Protein AF-A0A0P6Y4I1-F1 (afdb_monomer)

Radius of gyration: 34.05 Å; Cα contacts (8 Å, |Δi|>4): 1228; chains: 1; bounding box: 86×54×107 Å

Solvent-accessible surface area (backbone atoms only — not comparable to full-atom values): 38667 Å² total; per-residue (Å²): 130,84,84,70,77,60,50,38,29,40,44,49,30,45,54,47,84,63,54,42,76,67,56,49,54,48,50,35,50,40,42,29,57,41,50,58,77,44,56,31,40,36,33,43,38,38,38,19,31,60,39,79,58,61,70,59,49,51,52,51,53,59,49,54,77,70,56,84,51,68,67,62,43,51,46,51,53,24,49,49,50,42,54,52,54,45,44,72,72,47,19,50,42,39,46,39,34,40,37,34,40,61,92,45,72,67,54,57,68,45,44,65,61,51,47,54,72,38,42,75,46,52,70,41,80,44,99,66,84,76,80,79,79,78,68,94,51,68,46,71,49,58,73,26,32,32,28,77,86,61,61,40,14,33,22,31,29,38,55,73,47,68,85,37,76,78,50,69,66,59,54,49,70,55,53,66,40,83,48,36,28,37,42,31,42,40,35,40,29,33,41,72,68,56,37,50,54,52,51,54,52,51,52,53,52,49,53,53,51,50,74,76,44,86,69,92,48,72,69,60,52,50,53,50,52,51,50,56,51,49,50,58,48,38,75,74,66,38,35,40,28,39,38,45,43,36,42,33,26,41,21,59,37,65,68,48,6,51,52,51,40,51,53,52,42,63,75,32,48,74,31,37,36,62,41,56,54,77,68,42,25,62,50,52,52,40,66,75,45,91,59,58,68,90,76,48,86,64,101,67,81,63,45,83,38,43,37,83,66,45,28,51,71,50,74,72,43,64,27,53,78,87,43,95,50,53,52,72,76,21,27,30,71,86,60,52,41,66,44,33,46,45,61,92,79,42,97,39,57,22,30,39,36,34,19,34,88,72,20,38,56,68,57,51,52,50,50,47,49,50,43,33,34,74,78,64,71,31,28,35,37,37,39,28,50,77,73,72,57,65,50,58,45,78,69,38,89,71,33,45,81,38,68,47,35,90,56,70,54,96,92,42,77,41,36,17,42,37,72,68,63,76,86,52,99,44,60,87,80,34,41,67,63,45,44,52,51,35,53,52,50,53,35,60,72,43,96,59,76,68,50,74,69,36,46,52,51,50,48,53,45,46,51,56,55,53,62,72,47,64,95,53,67,82,85,42,61,88,69,54,70,46,56,63,55,54,43,60,52,49,71,72,46,93,74,84,72,59,50,60,66,68,52,43,66,39,56,36,85,84,39,17,71,26,40,44,35,63,62,68,68,83,70,75,74,57,87,84,33,45,31,38,38,41,35,36,47,72,86,50,58,67,72,56,52,52,43,53,51,51,51,53,52,52,38,49,56,53,44,38,71,74,56,62,46,66,32,38,38,37,33,46,59,44,52,72,51,50,70,37,74,73,48,18,59,49,50,37,53,44,56,58,50,40,47,78,36,52,27,18,50,31,42,32,34,59,60,71,67,42,50,71,35,73,36,32,38,58,52,51,78,48,38,37,39,37,38,36,24,38,32,47,55,85,50,43,66,55,49,48,70,79,42,67,81,58,35,75,68,57,44,58,73,29,30,69,52,88,84,48,64,69,60,42,54,74,46,35,40,36,32,45,35,34,50,76,87,41,58,38,51,29,32,65,74,70,32,74,51,58,59,70,52,52,83,67,96,71,76,77,85,87,80,90,82,88,133

Foldseek 3Di:
DPDFFKWKKWFFFAQCVQFDPVVVVVLLVLVLVLVLLAQFWKKKKKKKAQDAPVVVLVVLVVVLVVDDDPLLNVVSVLVNVLSVVLSVVQFMAIIMMMIGGDPDPVSVVCSVVSCVRSARGDMGTDPFDDDRQPAPDFDDDLAWTAGPVRFKTKFKKKFADFQAAQALCLVLVVSRDSFMKMKMKIKNWHDLVVQVVVLVVQLVVLVVVCVVDVDDDPVSVVVNVVSVVLNVVSVVSKIKMFIMMMMMTMDRHSVRNVVSVVVSQVSCVNGTRIGRNGPLNVLSVCSNHSDDNVVRDDPGGTDIDISSRCSSVHNSNRGDPDDSDAQFLFAFPRSSHTDHDNCVPALANAEEQAAAPLQCSLLSVLLSLLCCCSVPVAAEEEEAQPPFNPLSQVSDPLAAEAEAALDDDDPDAHFADALQQDPDPACVVCVVVSLVSSLVLLQLVAPHGDDPVLSVLSSVLSSVQSVVCHPHDSPDLVSGAALVVSLVSSVPDPDCPCNSVSSVVCCDPPNVSHHGGRGPGDLLPDSNRRYYYYHYHNPDPPSVSLSVVLVSLVSVLSNCVVPQDAHEYEYEACLVQCVDPVSVVVLQVSSVRNSVRHYYYYYYHHAPVSCVRPSNVSSVVSHQKYKQTAHEQVRLVVCCVVQVRDYPVRSVLRYDDPPPPVVSQVRRQWIWMAGNNDTGTGGHSDRPSSVVSGPDPDHDDPPDPDD

InterPro domains:
  IPR002789 Helicase HerA, central domain [PF01935] (342-467)
  IPR003593 AAA+ ATPase domain [SM00382] (347-661)
  IPR027417 P-loop containing nucleoside triphosphate hydrolase [G3DSA:3.40.50.300] (350-651)
  IPR027417 P-loop containing nucleoside triphosphate hydrolase [SSF52540] (301-621)

Mean predicted aligned error: 11.98 Å

Nearest PDB structures (foldseek):
  8rtd-assembly1_T  TM=7.001E-01  e=3.731E-25  Escherichia coli
  7o43-assembly1_B  TM=6.307E-01  e=9.055E-25  Escherichia coli
  7o43-assembly1_A  TM=6.333E-01  e=3.141E-23  Escherichia coli
  8rtb-assembly1_A  TM=6.438E-01  e=1.490E-21  Escherichia coli
  8rtd-assembly1_h  TM=7.087E-01  e=1.390E-12  Escherichia coli

Structure (mmCIF, N/CA/C/O backbone):
data_AF-A0A0P6Y4I1-F1
#
_entry.id   AF-A0A0P6Y4I1-F1
#
loop_
_atom_site.group_PDB
_atom_site.id
_atom_site.type_symbol
_atom_site.label_atom_id
_atom_site.label_alt_id
_atom_site.label_comp_id
_atom_site.label_asym_id
_atom_site.label_entity_id
_atom_site.label_seq_id
_atom_site.pdbx_PDB_ins_code
_atom_site.Cartn_x
_atom_site.Cartn_y
_atom_site.Cartn_z
_atom_site.occupancy
_atom_site.B_iso_or_equiv
_atom_site.auth_seq_id
_atom_site.auth_comp_id
_atom_site.auth_asym_id
_atom_site.auth_atom_id
_atom_site.pdbx_PDB_model_num
ATOM 1 N N . MET A 1 1 ? 28.859 -21.468 -41.201 1.00 47.00 1 MET A N 1
ATOM 2 C CA . MET A 1 1 ? 28.464 -21.322 -39.784 1.00 47.00 1 MET A CA 1
ATOM 3 C C . MET A 1 1 ? 27.061 -21.875 -39.619 1.00 47.00 1 MET A C 1
ATOM 5 O O . MET A 1 1 ? 26.150 -21.386 -40.273 1.00 47.00 1 MET A O 1
ATOM 9 N N . THR A 1 2 ? 26.899 -22.923 -38.818 1.00 50.03 2 THR A N 1
ATOM 10 C CA . THR A 1 2 ? 25.597 -23.459 -38.400 1.00 50.03 2 THR A CA 1
ATOM 11 C C . THR A 1 2 ? 24.876 -22.378 -37.594 1.00 50.03 2 THR A C 1
ATOM 13 O O . THR A 1 2 ? 25.432 -21.868 -36.625 1.00 50.03 2 THR A O 1
ATOM 16 N N . ILE A 1 3 ? 23.680 -21.968 -38.020 1.00 58.12 3 ILE A N 1
ATOM 17 C CA . ILE A 1 3 ? 22.922 -20.907 -37.344 1.00 58.12 3 ILE A CA 1
ATOM 18 C C . ILE A 1 3 ? 22.446 -21.459 -35.998 1.00 58.12 3 ILE A C 1
ATOM 20 O O . ILE A 1 3 ? 21.556 -22.307 -35.941 1.00 58.12 3 ILE A O 1
ATOM 24 N N . VAL A 1 4 ? 23.074 -21.013 -34.910 1.00 72.62 4 VAL A N 1
ATOM 25 C CA . VAL A 1 4 ? 22.691 -21.401 -33.551 1.00 72.62 4 VAL A CA 1
ATOM 26 C C . VAL A 1 4 ? 21.350 -20.749 -33.217 1.00 72.62 4 VAL A C 1
ATOM 28 O O . VAL A 1 4 ? 21.178 -19.542 -33.368 1.00 72.62 4 VAL A O 1
ATOM 31 N N . THR A 1 5 ? 20.379 -21.538 -32.762 1.00 83.44 5 THR A N 1
ATOM 32 C CA . THR A 1 5 ? 19.083 -21.016 -32.304 1.00 83.44 5 THR A CA 1
ATOM 33 C C . THR A 1 5 ? 19.275 -20.170 -31.037 1.00 83.44 5 THR A C 1
ATOM 35 O O . THR A 1 5 ? 19.940 -20.646 -30.109 1.00 83.44 5 THR A O 1
ATOM 38 N N . PRO A 1 6 ? 18.700 -18.959 -30.937 1.00 92.00 6 PRO A N 1
ATOM 39 C CA . PRO A 1 6 ? 18.826 -18.167 -29.721 1.00 92.00 6 PRO A CA 1
ATOM 40 C C . PRO A 1 6 ? 18.119 -18.828 -28.541 1.00 92.00 6 PRO A C 1
ATOM 42 O O . PRO A 1 6 ? 17.062 -19.440 -28.697 1.00 92.00 6 PRO A O 1
ATOM 45 N N . LEU A 1 7 ? 18.672 -18.635 -27.347 1.00 94.19 7 LEU A N 1
ATOM 46 C CA . LEU A 1 7 ? 17.905 -18.744 -26.113 1.00 94.19 7 LEU A CA 1
ATOM 47 C C . LEU A 1 7 ? 17.167 -17.424 -25.882 1.00 94.19 7 LEU A C 1
ATOM 49 O O . LEU A 1 7 ? 17.759 -16.355 -26.031 1.00 94.19 7 LEU A O 1
ATOM 53 N N . ALA A 1 8 ? 15.889 -17.503 -25.520 1.00 95.00 8 ALA A N 1
ATOM 54 C CA . ALA A 1 8 ? 15.047 -16.342 -25.267 1.00 95.00 8 ALA A CA 1
ATOM 55 C C . ALA A 1 8 ? 14.571 -16.335 -23.815 1.00 95.00 8 ALA A C 1
ATOM 57 O O . ALA A 1 8 ? 14.079 -17.341 -23.305 1.00 95.00 8 ALA A O 1
ATOM 58 N N . PHE A 1 9 ? 14.675 -15.181 -23.168 1.00 93.00 9 PHE A N 1
ATOM 59 C CA . PHE A 1 9 ? 14.231 -14.978 -21.796 1.00 93.00 9 PHE A CA 1
ATOM 60 C C . PHE A 1 9 ? 13.378 -13.719 -21.715 1.00 93.00 9 PHE A C 1
ATOM 62 O O . PHE A 1 9 ? 13.718 -12.693 -22.303 1.00 93.00 9 PHE A O 1
ATOM 69 N N . ARG A 1 10 ? 12.287 -13.779 -20.954 1.00 90.44 10 ARG A N 1
ATOM 70 C CA . ARG A 1 10 ? 11.590 -12.593 -20.463 1.00 90.44 10 ARG A CA 1
ATOM 71 C C . ARG A 1 10 ? 12.193 -12.215 -19.122 1.00 90.44 10 ARG A C 1
ATOM 73 O O . ARG A 1 10 ? 12.275 -13.045 -18.217 1.00 90.44 10 ARG A O 1
ATOM 80 N N . VAL A 1 11 ? 12.572 -10.955 -18.993 1.00 83.75 11 VAL A N 1
ATOM 81 C CA . VAL A 1 11 ? 13.096 -10.401 -17.753 1.00 83.75 11 VAL A CA 1
ATOM 82 C C . VAL A 1 11 ? 11.993 -9.566 -17.117 1.00 83.75 11 VAL A C 1
ATOM 84 O O . VAL A 1 11 ? 11.659 -8.483 -17.592 1.00 83.75 11 VAL A O 1
ATOM 87 N N . ALA A 1 12 ? 11.381 -10.097 -16.061 1.00 66.94 12 ALA A N 1
ATOM 88 C CA . ALA A 1 12 ? 10.466 -9.338 -15.222 1.00 66.94 12 ALA A CA 1
ATOM 89 C C . ALA A 1 12 ? 11.313 -8.566 -14.209 1.00 66.94 12 ALA A C 1
ATOM 91 O O . ALA A 1 12 ? 11.770 -9.124 -13.208 1.00 66.94 12 ALA A O 1
ATOM 92 N N . GLY A 1 13 ? 11.602 -7.305 -14.522 1.00 55.25 13 GLY A N 1
ATOM 93 C CA . GLY A 1 13 ? 12.438 -6.473 -13.666 1.00 55.25 13 GLY A CA 1
ATOM 94 C C . GLY A 1 13 ? 11.725 -6.055 -12.381 1.00 55.25 13 GLY A C 1
ATOM 95 O O . GLY A 1 13 ? 10.497 -6.069 -12.277 1.00 55.25 13 GLY A O 1
ATOM 96 N N . ARG A 1 14 ? 12.516 -5.634 -11.395 1.00 54.59 14 ARG A N 1
ATOM 97 C CA . ARG A 1 14 ? 12.055 -4.634 -10.430 1.00 54.59 14 ARG A CA 1
ATOM 98 C C . ARG A 1 14 ? 12.135 -3.268 -11.108 1.00 54.59 14 ARG A C 1
ATOM 100 O O . ARG A 1 14 ? 13.115 -2.990 -11.791 1.00 54.59 14 ARG A O 1
ATOM 107 N N . ASN A 1 15 ? 11.126 -2.424 -10.918 1.00 57.12 15 ASN A N 1
ATOM 108 C CA . ASN A 1 15 ? 11.250 -1.017 -11.274 1.00 57.12 15 ASN A CA 1
ATOM 109 C C . ASN A 1 15 ? 12.243 -0.355 -10.312 1.00 57.12 15 ASN A C 1
ATOM 111 O O . ASN A 1 15 ? 11.957 -0.244 -9.122 1.00 57.12 15 ASN A O 1
ATOM 115 N N . LEU A 1 16 ? 13.405 0.041 -10.814 1.00 53.38 16 LEU A N 1
ATOM 116 C CA . LEU A 1 16 ? 14.452 0.703 -10.041 1.00 53.38 16 LEU A CA 1
ATOM 117 C C . LEU A 1 16 ? 14.416 2.232 -10.247 1.00 53.38 16 LEU A C 1
ATOM 119 O O . LEU A 1 16 ? 15.261 2.939 -9.711 1.00 53.38 16 LEU A O 1
ATOM 123 N N . LEU A 1 17 ? 13.427 2.762 -10.988 1.00 47.44 17 LEU A N 1
ATOM 124 C CA . LEU A 1 17 ? 13.262 4.205 -11.230 1.00 47.44 17 LEU A CA 1
ATOM 125 C C . LEU A 1 17 ? 12.790 4.999 -10.003 1.00 47.44 17 LEU A C 1
ATOM 127 O O . LEU A 1 17 ? 12.825 6.226 -10.037 1.00 47.44 17 LEU A O 1
ATOM 131 N N . SER A 1 18 ? 12.355 4.329 -8.935 1.00 47.50 18 SER A N 1
ATOM 132 C CA . SER A 1 18 ? 12.026 4.968 -7.656 1.00 47.50 18 SER A CA 1
ATOM 133 C C . SER A 1 18 ? 13.203 4.993 -6.668 1.00 47.50 18 SER A C 1
ATOM 135 O O . SER A 1 18 ? 13.024 5.342 -5.501 1.00 47.50 18 SER A O 1
ATOM 137 N N . ILE A 1 19 ? 14.404 4.605 -7.114 1.00 48.44 19 ILE A N 1
ATOM 138 C CA . ILE A 1 19 ? 15.544 4.298 -6.246 1.00 48.44 19 ILE A CA 1
ATOM 139 C C . ILE A 1 19 ? 16.695 5.311 -6.436 1.00 48.44 19 ILE A C 1
ATOM 141 O O . ILE A 1 19 ? 16.835 5.937 -7.484 1.00 48.44 19 ILE A O 1
ATOM 145 N N . ASN A 1 20 ? 17.500 5.489 -5.384 1.00 50.25 20 ASN A N 1
ATOM 146 C CA . ASN A 1 20 ? 18.685 6.344 -5.290 1.00 50.25 20 ASN A CA 1
ATOM 147 C C . ASN A 1 20 ? 19.700 6.155 -6.429 1.00 50.25 20 ASN A C 1
ATOM 149 O O . ASN A 1 20 ? 19.900 5.054 -6.939 1.00 50.25 20 ASN A O 1
ATOM 153 N N . GLU A 1 21 ? 20.460 7.210 -6.734 1.00 54.38 21 GLU A N 1
ATOM 154 C CA . GLU A 1 21 ? 21.603 7.175 -7.658 1.00 54.38 21 GLU A CA 1
ATOM 155 C C . GLU A 1 21 ? 22.641 6.103 -7.254 1.00 54.38 21 GLU A C 1
ATOM 157 O O . GLU A 1 21 ? 23.269 5.472 -8.107 1.00 54.38 21 GLU A O 1
ATOM 162 N N . ARG A 1 22 ? 22.786 5.839 -5.943 1.00 57.12 22 ARG A N 1
ATOM 163 C CA . ARG A 1 22 ? 23.656 4.775 -5.402 1.00 57.12 22 ARG A CA 1
ATOM 164 C C . ARG A 1 22 ? 23.234 3.376 -5.852 1.00 57.12 22 ARG A C 1
ATOM 166 O O . ARG A 1 22 ? 24.083 2.595 -6.279 1.00 57.12 22 ARG A O 1
ATOM 173 N N . ASP A 1 23 ? 21.943 3.074 -5.803 1.00 60.38 23 ASP A N 1
ATOM 174 C CA . ASP A 1 23 ? 21.426 1.769 -6.214 1.00 60.38 23 ASP A CA 1
ATOM 175 C C . ASP A 1 23 ? 21.514 1.598 -7.725 1.00 60.38 23 ASP A C 1
ATOM 177 O O . ASP A 1 23 ? 21.731 0.493 -8.211 1.00 60.38 23 ASP A O 1
ATOM 181 N N . TRP A 1 24 ? 21.457 2.691 -8.488 1.00 66.38 24 TRP A N 1
ATOM 182 C CA . TRP A 1 24 ? 21.684 2.609 -9.921 1.00 66.38 24 TRP A CA 1
ATOM 183 C C . TRP A 1 24 ? 23.141 2.285 -10.277 1.00 66.38 24 TRP A C 1
ATOM 185 O O . TRP A 1 24 ? 23.390 1.458 -11.154 1.00 66.38 24 TRP A O 1
ATOM 195 N N . LYS A 1 25 ? 24.121 2.853 -9.561 1.00 71.06 25 LYS A N 1
ATOM 196 C CA . LYS A 1 25 ? 25.533 2.438 -9.690 1.00 71.06 25 LYS A CA 1
ATOM 197 C C . LYS A 1 25 ? 25.706 0.956 -9.355 1.00 71.06 25 LYS A C 1
ATOM 199 O O . LYS A 1 25 ? 26.440 0.257 -10.052 1.00 71.06 25 LYS A O 1
ATOM 204 N N . TYR A 1 26 ? 24.992 0.464 -8.343 1.00 73.25 26 TYR A N 1
ATOM 205 C CA . TYR A 1 26 ? 24.962 -0.959 -8.015 1.00 73.25 26 TYR A CA 1
ATOM 206 C C . TYR A 1 26 ? 24.356 -1.800 -9.149 1.00 73.25 26 TYR A C 1
ATOM 208 O O . TYR A 1 26 ? 24.957 -2.791 -9.547 1.00 73.25 26 TYR A O 1
ATOM 216 N N . VAL A 1 27 ? 23.230 -1.384 -9.733 1.00 72.38 27 VAL A N 1
ATOM 217 C CA . VAL A 1 27 ? 22.569 -2.076 -10.856 1.00 72.38 27 VAL A CA 1
ATOM 218 C C . VAL A 1 27 ? 23.460 -2.119 -12.093 1.00 72.38 27 VAL A C 1
ATOM 220 O O . VAL A 1 27 ? 23.626 -3.184 -12.682 1.00 72.38 27 VAL A O 1
ATOM 223 N N . ILE A 1 28 ? 24.072 -0.988 -12.461 1.00 77.31 28 ILE A N 1
ATOM 224 C CA . ILE A 1 28 ? 25.042 -0.908 -13.563 1.00 77.31 28 ILE A CA 1
ATOM 225 C C . ILE A 1 28 ? 26.218 -1.850 -13.294 1.00 77.31 28 ILE A C 1
ATOM 227 O O . ILE A 1 28 ? 26.632 -2.572 -14.195 1.00 77.31 28 ILE A O 1
ATOM 231 N N . SER A 1 29 ? 26.740 -1.873 -12.065 1.00 79.75 29 SER A N 1
ATOM 232 C CA . SER A 1 29 ? 27.859 -2.738 -11.678 1.00 79.75 29 SER A CA 1
ATOM 233 C C . SER A 1 29 ? 27.495 -4.227 -11.736 1.00 79.75 29 SER A C 1
ATOM 235 O O . SER A 1 29 ? 28.204 -5.010 -12.365 1.00 79.75 29 SER A O 1
ATOM 237 N N . GLN A 1 30 ? 26.350 -4.619 -11.165 1.00 79.31 30 GLN A N 1
ATOM 238 C CA . GLN A 1 30 ? 25.830 -5.992 -11.215 1.00 79.31 30 GLN A CA 1
ATOM 239 C C . GLN A 1 30 ? 25.611 -6.455 -12.657 1.00 79.31 30 GLN A C 1
ATOM 241 O O . GLN A 1 30 ? 26.062 -7.531 -13.050 1.00 79.31 30 GLN A O 1
ATOM 246 N N . PHE A 1 31 ? 24.969 -5.615 -13.471 1.00 81.19 31 PHE A N 1
ATOM 247 C CA . PHE A 1 31 ? 24.713 -5.930 -14.869 1.00 81.19 31 PHE A CA 1
ATOM 248 C C . PHE A 1 31 ? 26.005 -5.949 -15.701 1.00 81.19 31 PHE A C 1
ATOM 250 O O . PHE A 1 31 ? 26.161 -6.797 -16.575 1.00 81.19 31 PHE A O 1
ATOM 257 N N . GLY A 1 32 ? 26.980 -5.092 -15.385 1.00 86.38 32 GLY A N 1
ATOM 258 C CA . GLY A 1 32 ? 28.330 -5.163 -15.943 1.00 86.38 32 GLY A CA 1
ATOM 259 C C . GLY A 1 32 ? 29.013 -6.499 -15.635 1.00 86.38 32 GLY A C 1
ATOM 260 O O . GLY A 1 32 ? 29.550 -7.132 -16.540 1.00 86.38 32 GLY A O 1
ATOM 261 N N . GLY A 1 33 ? 28.913 -6.986 -14.394 1.00 86.69 33 GLY A N 1
ATOM 262 C CA . GLY A 1 33 ? 29.396 -8.318 -14.012 1.00 86.69 33 GLY A CA 1
ATOM 263 C C . GLY A 1 33 ? 28.720 -9.447 -14.799 1.00 86.69 33 GLY A C 1
ATOM 264 O O . GLY A 1 33 ? 29.393 -10.362 -15.271 1.00 86.69 33 GLY A O 1
ATOM 265 N N . LEU A 1 34 ? 27.405 -9.346 -15.023 1.00 88.56 34 LEU A N 1
ATOM 266 C CA . LEU A 1 34 ? 26.651 -10.287 -15.858 1.00 88.56 34 LEU A CA 1
ATOM 267 C C . LEU A 1 34 ? 27.177 -10.321 -17.306 1.00 88.56 34 LEU A C 1
ATOM 269 O O . LEU A 1 34 ? 27.342 -11.403 -17.871 1.00 88.56 34 LEU A O 1
ATOM 273 N N . MET A 1 35 ? 27.461 -9.158 -17.907 1.00 90.31 35 MET A N 1
ATOM 274 C CA . MET A 1 35 ? 27.963 -9.063 -19.287 1.00 90.31 35 MET A CA 1
ATOM 275 C C . MET A 1 35 ? 29.296 -9.786 -19.488 1.00 90.31 35 MET A C 1
ATOM 277 O O . MET A 1 35 ? 29.502 -10.379 -20.548 1.00 90.31 35 MET A O 1
ATOM 281 N N . VAL A 1 36 ? 30.179 -9.780 -18.483 1.00 88.44 36 VAL A N 1
ATOM 282 C CA . VAL A 1 36 ? 31.464 -10.500 -18.537 1.00 88.44 36 VAL A CA 1
ATOM 283 C C . VAL A 1 36 ? 31.251 -12.013 -18.697 1.00 88.44 36 VAL A C 1
ATOM 285 O O . VAL A 1 36 ? 32.028 -12.682 -19.375 1.00 88.44 36 VAL A O 1
ATOM 288 N N . GLY A 1 37 ? 30.156 -12.555 -18.154 1.00 89.25 37 GLY A N 1
ATOM 289 C CA . GLY A 1 37 ? 29.766 -13.959 -18.321 1.00 89.25 37 GLY A CA 1
ATOM 290 C C . GLY A 1 37 ? 29.136 -14.301 -19.680 1.00 89.25 37 GLY A C 1
ATOM 291 O O . GLY A 1 37 ? 28.827 -15.468 -19.930 1.00 89.25 37 GLY A O 1
ATOM 292 N N . MET A 1 38 ? 28.954 -13.318 -20.569 1.00 91.88 38 MET A N 1
ATOM 293 C CA . MET A 1 38 ? 28.348 -13.487 -21.896 1.00 91.88 38 MET A CA 1
ATOM 294 C C . MET A 1 38 ? 29.308 -13.048 -23.022 1.00 91.88 38 MET A C 1
ATOM 296 O O . MET A 1 38 ? 29.005 -12.085 -23.736 1.00 91.88 38 MET A O 1
ATOM 300 N N . PRO A 1 39 ? 30.461 -13.729 -23.221 1.00 92.19 39 PRO A N 1
ATOM 301 C CA . PRO A 1 39 ? 31.434 -13.430 -24.279 1.00 92.19 39 PRO A CA 1
ATOM 302 C C . PRO A 1 39 ? 30.975 -13.979 -25.645 1.00 92.19 39 PRO A C 1
ATOM 304 O O . PRO A 1 39 ? 31.697 -14.710 -26.314 1.00 92.19 39 PRO A O 1
ATOM 307 N N . TYR A 1 40 ? 29.730 -13.697 -26.010 1.00 92.62 40 TYR A N 1
ATOM 308 C CA . TYR A 1 40 ? 29.093 -14.093 -27.262 1.00 92.62 40 TYR A CA 1
ATOM 309 C C . TYR A 1 40 ? 28.030 -13.054 -27.629 1.00 92.62 40 TYR A C 1
ATOM 311 O O . TYR A 1 40 ? 27.885 -12.024 -26.966 1.00 92.62 40 TYR A O 1
ATOM 319 N N . ARG A 1 41 ? 27.279 -13.292 -28.707 1.00 94.25 41 ARG A N 1
ATOM 320 C CA . ARG A 1 41 ? 26.222 -12.369 -29.129 1.00 94.25 41 ARG A CA 1
ATOM 321 C C . ARG A 1 41 ? 25.004 -12.459 -28.227 1.00 94.25 41 ARG A C 1
ATOM 323 O O . ARG A 1 41 ? 24.508 -13.545 -27.926 1.00 94.25 41 ARG A O 1
ATOM 330 N N . TRP A 1 42 ? 24.481 -11.303 -27.861 1.00 95.12 42 TRP A N 1
ATOM 331 C CA . TRP A 1 42 ? 23.235 -11.173 -27.130 1.00 95.12 42 TRP A CA 1
ATOM 332 C C . TRP A 1 42 ? 22.541 -9.872 -27.514 1.00 95.12 42 TRP A C 1
ATOM 334 O O . TRP A 1 42 ? 23.140 -8.945 -28.053 1.00 95.12 42 TRP A O 1
ATOM 344 N N . ARG A 1 43 ? 21.237 -9.824 -27.276 1.00 95.94 43 ARG A N 1
ATOM 345 C CA . ARG A 1 43 ? 20.398 -8.695 -27.637 1.00 95.94 43 ARG A CA 1
ATOM 346 C C . ARG A 1 43 ? 19.373 -8.447 -26.554 1.00 95.94 43 ARG A C 1
ATOM 348 O O . ARG A 1 43 ? 18.597 -9.339 -26.212 1.00 95.94 43 ARG A O 1
ATOM 355 N N . TRP A 1 44 ? 19.353 -7.220 -26.058 1.00 94.31 44 TRP A N 1
ATOM 356 C CA . TRP A 1 44 ? 18.332 -6.742 -25.140 1.00 94.31 44 TRP A CA 1
ATOM 357 C C . TRP A 1 44 ? 17.237 -6.021 -25.919 1.00 94.31 44 TRP A C 1
ATOM 359 O O . TRP A 1 44 ? 17.526 -5.111 -26.691 1.00 94.31 44 TRP A O 1
ATOM 369 N N . ILE A 1 45 ? 15.983 -6.417 -25.722 1.00 94.81 45 ILE A N 1
ATOM 370 C CA . ILE A 1 45 ? 14.818 -5.815 -26.371 1.00 94.81 45 ILE A CA 1
ATOM 371 C C . ILE A 1 45 ? 13.868 -5.329 -25.281 1.00 94.81 45 ILE A C 1
ATOM 373 O O . ILE A 1 45 ? 13.303 -6.128 -24.536 1.00 94.81 45 ILE A O 1
ATOM 377 N N . SER A 1 46 ? 13.670 -4.019 -25.208 1.00 92.25 46 SER A N 1
ATOM 378 C CA . SER A 1 46 ? 12.681 -3.379 -24.344 1.00 92.25 46 SER A CA 1
ATOM 379 C C . SER A 1 46 ? 11.498 -2.947 -25.186 1.00 92.25 46 SER A C 1
ATOM 381 O O . SER A 1 46 ? 11.665 -2.226 -26.165 1.00 92.25 46 SER A O 1
ATOM 383 N N . VAL A 1 47 ? 10.306 -3.374 -24.796 1.00 90.94 47 VAL A N 1
ATOM 384 C CA . VAL A 1 47 ? 9.064 -3.028 -25.479 1.00 90.94 47 VAL A CA 1
ATOM 385 C C . VAL A 1 47 ? 8.199 -2.246 -24.514 1.00 90.94 47 VAL A C 1
ATOM 387 O O . VAL A 1 47 ? 7.753 -2.807 -23.516 1.00 90.94 47 VAL A O 1
ATOM 390 N N . SER A 1 48 ? 7.976 -0.974 -24.827 1.00 88.00 48 SER A N 1
ATOM 391 C CA . SER A 1 48 ? 6.995 -0.127 -24.164 1.00 88.00 48 SER A CA 1
ATOM 392 C C . SER A 1 48 ? 5.739 -0.023 -25.018 1.00 88.00 48 SER A C 1
ATOM 394 O O . SER A 1 48 ? 5.811 0.168 -26.236 1.00 88.00 48 SER A O 1
ATOM 396 N N . ARG A 1 49 ? 4.578 -0.170 -24.388 1.00 85.38 49 ARG A N 1
ATOM 397 C CA . ARG A 1 49 ? 3.272 0.062 -25.008 1.00 85.38 49 ARG A CA 1
ATOM 398 C C . ARG A 1 49 ? 2.392 0.841 -24.053 1.00 85.38 49 ARG A C 1
ATOM 400 O O . ARG A 1 49 ? 2.494 0.585 -22.858 1.00 85.38 49 ARG A O 1
ATOM 407 N N . PRO A 1 50 ? 1.467 1.677 -24.538 1.00 76.69 50 PRO A N 1
ATOM 408 C CA . PRO A 1 50 ? 0.356 2.130 -23.715 1.00 76.69 50 PRO A CA 1
ATOM 409 C C . PRO A 1 50 ? -0.317 0.916 -23.061 1.00 76.69 50 PRO A C 1
ATOM 411 O O . PRO A 1 50 ? -0.663 -0.061 -23.732 1.00 76.69 50 PRO A O 1
ATOM 414 N N . ALA A 1 51 ? -0.399 0.918 -21.737 1.00 72.94 51 ALA A N 1
ATOM 415 C CA . ALA A 1 51 ? -1.056 -0.131 -20.987 1.00 72.94 51 ALA A CA 1
ATOM 416 C C . ALA A 1 51 ? -2.559 0.125 -21.013 1.00 72.94 51 ALA A C 1
ATOM 418 O O . ALA A 1 51 ? -3.008 1.233 -20.736 1.00 72.94 51 ALA A O 1
ATOM 419 N N . SER A 1 52 ? -3.331 -0.926 -21.275 1.00 72.56 52 SER A N 1
ATOM 420 C CA . SER A 1 52 ? -4.771 -0.891 -21.052 1.00 72.56 52 SER A CA 1
ATOM 421 C C . SER A 1 52 ? -5.138 -1.554 -19.725 1.00 72.56 52 SER A C 1
ATOM 423 O O . SER A 1 52 ? -4.587 -2.597 -19.348 1.00 72.56 52 SER A O 1
ATOM 425 N N . LEU A 1 53 ? -6.104 -0.941 -19.051 1.00 75.94 53 LEU A N 1
ATOM 426 C CA . LEU A 1 53 ? -6.841 -1.409 -17.886 1.00 75.94 53 LEU A CA 1
ATOM 427 C C . LEU A 1 53 ? -8.156 -2.110 -18.292 1.00 75.94 53 LEU A C 1
ATOM 429 O O . LEU A 1 53 ? -9.004 -2.370 -17.443 1.00 75.94 53 LEU A O 1
ATOM 433 N N . ASP A 1 54 ? -8.330 -2.494 -19.565 1.00 75.19 54 ASP A N 1
ATOM 434 C CA . ASP A 1 54 ? -9.511 -3.197 -20.100 1.00 75.19 54 ASP A CA 1
ATOM 435 C C . ASP A 1 54 ? -9.911 -4.448 -19.325 1.00 75.19 54 ASP A C 1
ATOM 437 O O . ASP A 1 54 ? -11.095 -4.763 -19.212 1.00 75.19 54 ASP A O 1
ATOM 441 N N . GLY A 1 55 ? -8.934 -5.194 -18.807 1.00 76.94 55 GLY A N 1
ATOM 442 C CA . GLY A 1 55 ? -9.206 -6.339 -17.940 1.00 76.94 55 GLY A CA 1
ATOM 443 C C . GLY A 1 55 ? -9.972 -5.922 -16.682 1.00 76.94 55 GLY A C 1
ATOM 444 O O . GLY A 1 55 ? -11.016 -6.497 -16.386 1.00 76.94 55 GLY A O 1
ATOM 445 N N . GLN A 1 56 ? -9.493 -4.879 -15.998 1.00 76.75 56 GLN A N 1
ATOM 446 C CA . GLN A 1 56 ? -10.122 -4.336 -14.791 1.00 76.75 56 GLN A CA 1
ATOM 447 C C . GLN A 1 56 ? -11.472 -3.686 -15.116 1.00 76.75 56 GLN A C 1
ATOM 449 O O . GLN A 1 56 ? -12.454 -3.940 -14.426 1.00 76.75 56 GLN A O 1
ATOM 454 N N . ARG A 1 57 ? -11.572 -2.928 -16.217 1.00 83.56 57 ARG A N 1
ATOM 455 C CA . ARG A 1 57 ? -12.849 -2.336 -16.654 1.00 83.56 57 ARG A CA 1
ATOM 456 C C . ARG A 1 57 ? -13.905 -3.394 -16.953 1.00 83.56 57 ARG A C 1
ATOM 458 O O . ARG A 1 57 ? -15.058 -3.219 -16.575 1.00 83.56 57 ARG A O 1
ATOM 465 N N . ARG A 1 58 ? -13.531 -4.499 -17.609 1.00 83.56 58 ARG A N 1
ATOM 466 C CA . ARG A 1 58 ? -14.444 -5.630 -17.843 1.00 83.56 58 ARG A CA 1
ATOM 467 C C . ARG A 1 58 ? -14.885 -6.283 -16.540 1.00 83.56 58 ARG A C 1
ATOM 469 O O . ARG A 1 58 ? -16.059 -6.608 -16.422 1.00 83.56 58 ARG A O 1
ATOM 476 N N . GLN A 1 59 ? -13.978 -6.434 -15.578 1.00 84.19 59 GLN A N 1
ATOM 477 C CA . GLN A 1 59 ? -14.323 -6.956 -14.258 1.00 84.19 59 GLN A CA 1
ATOM 478 C C . GLN A 1 59 ? -15.341 -6.049 -13.548 1.00 84.19 59 GLN A C 1
ATOM 480 O O . GLN A 1 59 ? -16.386 -6.533 -13.135 1.00 84.19 59 GLN A O 1
ATOM 485 N N . ILE A 1 60 ? -15.093 -4.737 -13.486 1.00 85.50 60 ILE A N 1
ATOM 486 C CA . ILE A 1 60 ? -16.006 -3.778 -12.842 1.00 85.50 60 ILE A CA 1
ATOM 487 C C . ILE A 1 60 ? -17.367 -3.733 -13.546 1.00 85.50 60 ILE A C 1
ATOM 489 O O . ILE A 1 60 ? -18.394 -3.658 -12.880 1.00 85.50 60 ILE A O 1
ATOM 493 N N . ARG A 1 61 ? -17.405 -3.815 -14.884 1.00 89.00 61 ARG A N 1
ATOM 494 C CA . ARG A 1 61 ? -18.673 -3.922 -15.628 1.00 89.00 61 ARG A CA 1
ATOM 495 C C . ARG A 1 61 ? -19.452 -5.182 -15.251 1.00 89.00 61 ARG A C 1
ATOM 497 O O . ARG A 1 61 ? -20.644 -5.084 -15.009 1.00 89.00 61 ARG A O 1
ATOM 504 N N . ALA A 1 62 ? -18.777 -6.324 -15.130 1.00 87.62 62 ALA A N 1
ATOM 505 C CA . ALA A 1 62 ? -19.419 -7.558 -14.685 1.00 87.62 62 ALA A CA 1
ATOM 506 C C . ALA A 1 62 ? -19.922 -7.471 -13.230 1.00 87.62 62 ALA A C 1
ATOM 508 O O . ALA A 1 62 ? -20.951 -8.051 -12.906 1.00 87.62 62 ALA A O 1
ATOM 509 N N . GLU A 1 63 ? -19.224 -6.743 -12.350 1.00 86.19 63 GLU A N 1
ATOM 510 C CA . GLU A 1 63 ? -19.702 -6.470 -10.986 1.00 86.19 63 GLU A CA 1
ATOM 511 C C . GLU A 1 63 ? -20.956 -5.580 -10.998 1.00 86.19 63 GLU A C 1
ATOM 513 O O . GLU A 1 63 ? -21.925 -5.878 -10.302 1.00 86.19 63 GLU A O 1
ATOM 518 N N . LEU A 1 64 ? -20.974 -4.531 -11.830 1.00 89.75 64 LEU A N 1
ATOM 519 C CA . LEU A 1 64 ? -22.128 -3.639 -11.999 1.00 89.75 64 LEU A CA 1
ATOM 520 C C . LEU A 1 64 ? -23.398 -4.378 -12.443 1.00 89.75 64 LEU A C 1
ATOM 522 O O . LEU A 1 64 ? -24.482 -3.985 -12.028 1.00 89.75 64 LEU A O 1
ATOM 526 N N . ASP A 1 65 ? -23.269 -5.455 -13.222 1.00 90.12 65 ASP A N 1
ATOM 527 C CA . ASP A 1 65 ? -24.409 -6.269 -13.668 1.00 90.12 65 ASP A CA 1
ATOM 528 C C . ASP A 1 65 ? -25.087 -7.044 -12.516 1.00 90.12 65 ASP A C 1
ATOM 530 O O . ASP A 1 65 ? -26.239 -7.461 -12.642 1.00 90.12 65 ASP A O 1
ATOM 534 N N . VAL A 1 66 ? -24.385 -7.257 -11.395 1.00 89.81 66 VAL A N 1
ATOM 535 C CA . VAL A 1 66 ? -24.859 -8.056 -10.246 1.00 89.81 66 VAL A CA 1
ATOM 536 C C . VAL A 1 66 ? -25.238 -7.179 -9.047 1.00 89.81 66 VAL A C 1
ATOM 538 O O . VAL A 1 66 ? -26.037 -7.587 -8.201 1.00 89.81 66 VAL A O 1
ATOM 541 N N . LEU A 1 67 ? -24.674 -5.974 -8.946 1.00 86.69 67 LEU A N 1
ATOM 542 C CA . LEU A 1 67 ? -24.940 -5.056 -7.842 1.00 86.69 67 LEU A CA 1
ATOM 543 C C . LEU A 1 67 ? -26.376 -4.521 -7.872 1.00 86.69 67 LEU A C 1
ATOM 545 O O . LEU A 1 67 ? -26.885 -4.078 -8.896 1.00 86.69 67 LEU A O 1
ATOM 549 N N . THR A 1 68 ? -27.015 -4.510 -6.703 1.00 85.44 68 THR A N 1
ATOM 550 C CA . THR A 1 68 ? -28.406 -4.053 -6.534 1.00 85.44 68 THR A CA 1
ATOM 551 C C . THR A 1 68 ? -28.530 -2.757 -5.741 1.00 85.44 68 THR A C 1
ATOM 553 O O . THR A 1 68 ? -29.566 -2.096 -5.794 1.00 85.44 68 THR A O 1
ATOM 556 N N . ARG A 1 69 ? -27.490 -2.372 -4.992 1.00 81.56 69 ARG A N 1
ATOM 557 C CA . ARG A 1 69 ? -27.517 -1.192 -4.120 1.00 81.56 69 ARG A CA 1
ATOM 558 C C . ARG A 1 69 ? -27.046 0.058 -4.879 1.00 81.56 69 ARG A C 1
ATOM 560 O O . ARG A 1 69 ? -25.936 0.024 -5.411 1.00 81.56 69 ARG A O 1
ATOM 567 N N . PRO A 1 70 ? -27.807 1.173 -4.869 1.00 84.62 70 PRO A N 1
ATOM 568 C CA . PRO A 1 70 ? -27.447 2.393 -5.600 1.00 84.62 70 PRO A CA 1
ATOM 569 C C . PRO A 1 70 ? -26.060 2.948 -5.256 1.00 84.62 70 PRO A C 1
ATOM 571 O O . PRO A 1 70 ? -25.310 3.309 -6.154 1.00 84.62 70 PRO A O 1
ATOM 574 N N . GLU A 1 71 ? -25.691 2.956 -3.975 1.00 78.75 71 GLU A N 1
ATOM 575 C CA . GLU A 1 71 ? -24.399 3.481 -3.510 1.00 78.75 71 GLU A CA 1
ATOM 576 C C . GLU A 1 71 ? -23.212 2.662 -4.041 1.00 78.75 71 GLU A C 1
ATOM 578 O O . GLU A 1 71 ? -22.220 3.231 -4.486 1.00 78.75 71 GLU A O 1
ATOM 583 N N . GLN A 1 72 ? -23.339 1.329 -4.072 1.00 80.75 72 GLN A N 1
ATOM 584 C CA . GLN A 1 72 ? -22.306 0.434 -4.614 1.00 80.75 72 GLN A CA 1
ATOM 585 C C . GLN A 1 72 ? -22.185 0.569 -6.136 1.00 80.75 72 GLN A C 1
ATOM 587 O O . GLN A 1 72 ? -21.082 0.537 -6.683 1.00 80.75 72 GLN A O 1
ATOM 592 N N . ILE A 1 73 ? -23.319 0.743 -6.826 1.00 86.00 73 ILE A N 1
ATOM 593 C CA . ILE A 1 73 ? -23.352 1.004 -8.270 1.00 86.00 73 ILE A CA 1
ATOM 594 C C . ILE A 1 73 ? -22.632 2.321 -8.573 1.00 86.00 73 ILE A C 1
ATOM 596 O O . ILE A 1 73 ? -21.764 2.360 -9.444 1.00 86.00 73 ILE A O 1
ATOM 600 N N . GLU A 1 74 ? -22.949 3.387 -7.838 1.00 86.25 74 GLU A N 1
ATOM 601 C CA . GLU A 1 74 ? -22.334 4.701 -8.022 1.00 86.25 74 GLU A CA 1
ATOM 602 C C . GLU A 1 74 ? -20.822 4.667 -7.741 1.00 86.25 74 GLU A C 1
ATOM 604 O O . GLU A 1 74 ? -20.036 5.183 -8.540 1.00 86.25 74 GLU A O 1
ATOM 609 N N . ALA A 1 75 ? -20.397 3.997 -6.663 1.00 83.19 75 ALA A N 1
ATOM 610 C CA . ALA A 1 75 ? -18.984 3.804 -6.342 1.00 83.19 75 ALA A CA 1
ATOM 611 C C . ALA A 1 75 ? -18.242 3.078 -7.479 1.00 83.19 75 ALA A C 1
ATOM 613 O O . ALA A 1 75 ? -17.217 3.565 -7.962 1.00 83.19 75 ALA A O 1
ATOM 614 N N . ARG A 1 76 ? -18.792 1.969 -7.994 1.00 87.44 76 ARG A N 1
ATOM 615 C CA . ARG A 1 76 ? -18.194 1.208 -9.107 1.00 87.44 76 ARG A CA 1
ATOM 616 C C . ARG A 1 76 ? -18.185 1.969 -10.431 1.00 87.44 76 ARG A C 1
ATOM 618 O O . ARG A 1 76 ? -17.212 1.865 -11.182 1.00 87.44 76 ARG A O 1
ATOM 625 N N . GLN A 1 77 ? -19.213 2.766 -10.720 1.00 89.62 77 GLN A N 1
ATOM 626 C CA . GLN A 1 77 ? -19.222 3.666 -11.879 1.00 89.62 77 GLN A CA 1
ATOM 627 C C . GLN A 1 77 ? -18.115 4.722 -11.778 1.00 89.62 77 GLN A C 1
ATOM 629 O O . GLN A 1 77 ? -17.405 4.963 -12.757 1.00 89.62 77 GLN A O 1
ATOM 634 N N . ALA A 1 78 ? -17.909 5.302 -10.594 1.00 87.00 78 ALA A N 1
ATOM 635 C CA . ALA A 1 78 ? -16.825 6.249 -10.359 1.00 87.00 78 ALA A CA 1
ATOM 636 C C . ALA A 1 78 ? -15.441 5.593 -10.480 1.00 87.00 78 ALA A C 1
ATOM 638 O O . ALA A 1 78 ? -14.541 6.194 -11.068 1.00 87.00 78 ALA A O 1
ATOM 639 N N . THR A 1 79 ? -15.267 4.350 -10.013 1.00 85.50 79 THR A N 1
ATOM 640 C CA . THR A 1 79 ? -14.035 3.579 -10.255 1.00 85.50 79 THR A CA 1
ATOM 641 C C . THR A 1 79 ? -13.803 3.365 -11.753 1.00 85.50 79 THR A C 1
ATOM 643 O O . THR A 1 79 ? -12.678 3.491 -12.228 1.00 85.50 79 THR A O 1
ATOM 646 N N . LEU A 1 80 ? -14.851 3.084 -12.536 1.00 87.19 80 LEU A N 1
ATOM 647 C CA . LEU A 1 80 ? -14.726 2.914 -13.986 1.00 87.19 80 LEU A CA 1
ATOM 648 C C . LEU A 1 80 ? -14.279 4.207 -14.689 1.00 87.19 80 LEU A C 1
ATOM 650 O O . LEU A 1 80 ? -13.433 4.142 -15.583 1.00 87.19 80 LEU A O 1
ATOM 654 N N . MET A 1 81 ? -14.808 5.362 -14.271 1.00 86.06 81 MET A N 1
ATOM 655 C CA . MET A 1 81 ? -14.347 6.674 -14.745 1.00 86.06 81 MET A CA 1
ATOM 656 C C . MET A 1 81 ? -12.882 6.912 -14.367 1.00 86.06 81 MET A C 1
ATOM 658 O O . MET A 1 81 ? -12.080 7.248 -15.231 1.00 86.06 81 MET A O 1
ATOM 662 N N . GLN A 1 82 ? -12.507 6.625 -13.119 1.00 85.88 82 GLN A N 1
ATOM 663 C CA . GLN A 1 82 ? -11.128 6.755 -12.650 1.00 85.88 82 GLN A CA 1
ATOM 664 C C . GLN A 1 82 ? -10.152 5.901 -13.473 1.00 85.88 82 GLN A C 1
ATOM 666 O O . GLN A 1 82 ? -9.103 6.388 -13.883 1.00 85.88 82 GLN A O 1
ATOM 671 N N . LEU A 1 83 ? -10.492 4.641 -13.771 1.00 83.69 83 LEU A N 1
ATOM 672 C CA . LEU A 1 83 ? -9.655 3.787 -14.623 1.00 83.69 83 LEU A CA 1
ATOM 673 C C . LEU A 1 83 ? -9.539 4.327 -16.056 1.00 83.69 83 LEU A C 1
ATOM 675 O O . LEU A 1 83 ? -8.507 4.141 -16.698 1.00 83.69 83 LEU A O 1
ATOM 679 N N . HIS A 1 84 ? -10.585 4.971 -16.574 1.00 82.94 84 HIS A N 1
ATOM 680 C CA . HIS A 1 84 ? -10.543 5.586 -17.897 1.00 82.94 84 HIS A CA 1
ATOM 681 C C . HIS A 1 84 ? -9.620 6.812 -17.929 1.00 82.94 84 HIS A C 1
ATOM 683 O O . HIS A 1 84 ? -8.789 6.921 -18.832 1.00 82.94 84 HIS A O 1
ATOM 689 N N . ASP A 1 85 ? -9.711 7.679 -16.921 1.00 81.19 85 ASP A N 1
ATOM 690 C CA . ASP A 1 85 ? -8.834 8.845 -16.773 1.00 81.19 85 ASP A CA 1
ATOM 691 C C . ASP A 1 85 ? -7.373 8.414 -16.584 1.00 81.19 85 ASP A C 1
ATOM 693 O O . ASP A 1 85 ? -6.464 8.947 -17.219 1.00 81.19 85 ASP A O 1
ATOM 697 N N . MET A 1 86 ? -7.147 7.364 -15.789 1.00 80.38 86 MET A N 1
ATOM 698 C CA . MET A 1 86 ? -5.842 6.728 -15.634 1.00 80.38 86 MET A CA 1
ATOM 699 C C . MET A 1 86 ? -5.243 6.285 -16.979 1.00 80.38 86 MET A C 1
ATOM 701 O O . MET A 1 86 ? -4.077 6.571 -17.236 1.00 80.38 86 MET A O 1
ATOM 705 N N . GLU A 1 87 ? -6.006 5.611 -17.849 1.00 76.38 87 GLU A N 1
ATOM 706 C CA . GLU A 1 87 ? -5.525 5.232 -19.189 1.00 76.38 87 GLU A CA 1
ATOM 707 C C . GLU A 1 87 ? -5.188 6.459 -20.049 1.00 76.38 87 GLU A C 1
ATOM 709 O O . GLU A 1 87 ? -4.162 6.465 -20.735 1.00 76.38 87 GLU A O 1
ATOM 714 N N . ARG A 1 88 ? -6.024 7.506 -19.990 1.00 73.81 88 ARG A N 1
ATOM 715 C CA . ARG A 1 88 ? -5.824 8.756 -20.737 1.00 73.81 88 ARG A CA 1
ATOM 716 C C . ARG A 1 88 ? -4.542 9.480 -20.324 1.00 73.81 88 ARG A C 1
ATOM 718 O O . ARG A 1 88 ? -3.865 10.051 -21.176 1.00 73.81 88 ARG A O 1
ATOM 725 N N . ASP A 1 89 ? -4.170 9.391 -19.052 1.00 70.25 89 ASP A N 1
ATOM 726 C CA . ASP A 1 89 ? -2.948 9.985 -18.503 1.00 70.25 89 ASP A CA 1
ATOM 727 C C . ASP A 1 89 ? -1.652 9.268 -18.929 1.00 70.25 89 ASP A C 1
ATOM 729 O O . ASP A 1 89 ? -0.556 9.697 -18.549 1.00 70.25 89 ASP A O 1
ATOM 733 N N . GLY A 1 90 ? -1.745 8.216 -19.749 1.00 65.00 90 GLY A N 1
ATOM 734 C CA . GLY A 1 90 ? -0.597 7.581 -20.390 1.00 65.00 90 GLY A CA 1
ATOM 735 C C . GLY A 1 90 ? 0.130 6.614 -19.465 1.00 65.00 90 GLY A C 1
ATOM 736 O O . GLY A 1 90 ? 1.280 6.842 -19.100 1.00 65.00 90 GLY A O 1
ATOM 737 N N . ILE A 1 91 ? -0.540 5.526 -19.089 1.00 72.00 91 ILE A N 1
ATOM 738 C CA . ILE A 1 91 ? 0.084 4.377 -18.422 1.00 72.00 91 ILE A CA 1
ATOM 739 C C . ILE A 1 91 ? 0.823 3.543 -19.477 1.00 72.00 91 ILE A C 1
ATOM 741 O O . ILE A 1 91 ? 0.280 3.312 -20.554 1.00 72.00 91 ILE A O 1
ATOM 745 N N . HIS A 1 92 ? 2.023 3.027 -19.180 1.00 73.12 92 HIS A N 1
ATOM 746 C CA . HIS A 1 92 ? 2.821 2.234 -20.139 1.00 73.12 92 HIS A CA 1
ATOM 747 C C . HIS A 1 92 ? 3.261 0.891 -19.599 1.00 73.12 92 HIS A C 1
ATOM 749 O O . HIS A 1 92 ? 3.866 0.849 -18.546 1.00 73.12 92 HIS A O 1
ATOM 755 N N . ASP A 1 93 ? 3.055 -0.205 -20.317 1.00 77.69 93 ASP A N 1
ATOM 756 C CA . ASP A 1 93 ? 3.622 -1.505 -19.973 1.00 77.69 93 ASP A CA 1
ATOM 757 C C . ASP A 1 93 ? 5.010 -1.671 -20.598 1.00 77.69 93 ASP A C 1
ATOM 759 O O . ASP A 1 93 ? 5.141 -1.626 -21.823 1.00 77.69 93 ASP A O 1
ATOM 763 N N . ILE A 1 94 ? 6.033 -1.892 -19.767 1.00 81.75 94 ILE A N 1
ATOM 764 C CA . ILE A 1 94 ? 7.416 -2.072 -20.209 1.00 81.75 94 ILE A CA 1
ATOM 765 C C . ILE A 1 94 ? 7.837 -3.514 -19.943 1.00 81.75 94 ILE A C 1
ATOM 767 O O . ILE A 1 94 ? 7.961 -3.962 -18.804 1.00 81.75 94 ILE A O 1
ATOM 771 N N . SER A 1 95 ? 8.092 -4.250 -21.021 1.00 85.62 95 SER A N 1
ATOM 772 C CA . SER A 1 95 ? 8.588 -5.624 -20.967 1.00 85.62 95 SER A CA 1
ATOM 773 C C . SER A 1 95 ? 9.985 -5.727 -21.559 1.00 85.62 95 SER A C 1
ATOM 775 O O . SER A 1 95 ? 10.231 -5.250 -22.667 1.00 85.62 95 SER A O 1
ATOM 777 N N . HIS A 1 96 ? 10.879 -6.417 -20.852 1.00 89.50 96 HIS A N 1
ATOM 778 C CA . HIS A 1 96 ? 12.227 -6.699 -21.329 1.00 89.50 96 HIS A CA 1
ATOM 779 C C . HIS A 1 96 ? 12.393 -8.151 -21.756 1.00 89.50 96 HIS A C 1
ATOM 781 O O . HIS A 1 96 ? 11.894 -9.081 -21.112 1.00 89.50 96 HIS A O 1
ATOM 787 N N . TYR A 1 97 ? 13.170 -8.331 -22.815 1.00 92.88 97 TYR A N 1
ATOM 788 C CA . TYR A 1 97 ? 13.554 -9.622 -23.348 1.00 92.88 97 TYR A CA 1
ATOM 789 C C . TYR A 1 97 ? 15.057 -9.658 -23.589 1.00 92.88 97 TYR A C 1
ATOM 791 O O . TYR A 1 97 ? 15.634 -8.697 -24.096 1.00 92.88 97 TYR A O 1
ATOM 799 N N . LEU A 1 98 ? 15.673 -10.790 -23.268 1.00 94.12 98 LEU A N 1
ATOM 800 C CA . LEU A 1 98 ? 17.059 -11.079 -23.602 1.00 94.12 98 LEU A CA 1
ATOM 801 C C . LEU A 1 98 ? 17.093 -12.249 -24.582 1.00 94.12 98 LEU A C 1
ATOM 803 O O . LEU A 1 98 ? 16.577 -13.330 -24.293 1.00 94.12 98 LEU A O 1
ATOM 807 N N . LEU A 1 99 ? 17.714 -12.020 -25.732 1.00 95.56 99 LEU A N 1
ATOM 808 C CA . LEU A 1 99 ? 18.102 -13.057 -26.677 1.00 95.56 99 LEU A CA 1
ATOM 809 C C . LEU A 1 99 ? 19.602 -13.289 -26.551 1.00 95.56 99 LEU A C 1
ATOM 811 O O . LEU A 1 99 ? 20.367 -12.331 -26.510 1.00 95.56 99 LEU A O 1
ATOM 815 N N . ALA A 1 100 ? 20.032 -14.541 -26.514 1.00 94.88 100 ALA A N 1
ATOM 816 C CA . ALA A 1 100 ? 21.442 -14.896 -26.430 1.00 94.88 100 ALA A CA 1
ATOM 817 C C . ALA A 1 100 ? 21.772 -16.023 -27.407 1.00 94.88 100 ALA A C 1
ATOM 819 O O . ALA A 1 100 ? 20.996 -16.970 -27.556 1.00 94.88 100 ALA A O 1
ATOM 820 N N . TRP A 1 101 ? 22.957 -15.957 -28.013 1.00 94.88 101 TRP A N 1
ATOM 821 C CA . TRP A 1 101 ? 23.492 -16.973 -28.920 1.00 94.88 101 TRP A CA 1
ATOM 822 C C . TRP A 1 101 ? 24.801 -17.564 -28.371 1.00 94.88 101 TRP A C 1
ATOM 824 O O . TRP A 1 101 ? 25.868 -17.253 -28.896 1.00 94.88 101 TRP A O 1
ATOM 834 N N . PRO A 1 102 ? 24.749 -18.401 -27.314 1.00 92.94 102 PRO A N 1
ATOM 835 C CA . PRO A 1 102 ? 25.930 -19.094 -26.809 1.00 92.94 102 PRO A CA 1
ATOM 836 C C . PRO A 1 102 ? 26.549 -19.998 -27.875 1.00 92.94 102 PRO A C 1
ATOM 838 O O . PRO A 1 102 ? 25.828 -20.682 -28.603 1.00 92.94 102 PRO A O 1
ATOM 841 N N . GLU A 1 103 ? 27.875 -20.046 -27.932 1.00 89.50 103 GLU A N 1
ATOM 842 C CA . GLU A 1 103 ? 28.609 -20.807 -28.948 1.00 89.50 103 GLU A CA 1
ATOM 843 C C . GLU A 1 103 ? 28.871 -22.254 -28.508 1.00 89.50 103 GLU A C 1
ATOM 845 O O . GLU A 1 103 ? 28.983 -23.148 -29.347 1.00 89.50 103 GLU A O 1
ATOM 850 N N . THR A 1 104 ? 28.909 -22.514 -27.195 1.00 90.50 104 THR A N 1
ATOM 851 C CA . THR A 1 104 ? 29.163 -23.849 -26.631 1.00 90.50 104 THR A CA 1
ATOM 852 C C . THR A 1 104 ? 27.985 -24.385 -25.815 1.00 90.50 104 THR A C 1
ATOM 854 O O . THR A 1 104 ? 27.186 -23.636 -25.245 1.00 90.50 104 THR A O 1
ATOM 857 N N . ALA A 1 105 ? 27.883 -25.716 -25.707 1.00 89.44 105 ALA A N 1
ATOM 858 C CA . ALA A 1 105 ? 26.853 -26.371 -24.896 1.00 89.44 105 ALA A CA 1
ATOM 859 C C . ALA A 1 105 ? 26.936 -25.974 -23.410 1.00 89.44 105 ALA A C 1
ATOM 861 O O . ALA A 1 105 ? 25.905 -25.756 -22.774 1.00 89.44 105 ALA A O 1
ATOM 862 N N . GLN A 1 106 ? 28.154 -25.811 -22.882 1.00 89.88 106 GLN A N 1
ATOM 863 C CA . GLN A 1 106 ? 28.394 -25.397 -21.500 1.00 89.88 106 GLN A CA 1
ATOM 864 C C . GLN A 1 106 ? 27.857 -23.985 -21.226 1.00 89.88 106 GLN A C 1
ATOM 866 O O . GLN A 1 106 ? 27.137 -23.790 -20.251 1.00 89.88 106 GLN A O 1
ATOM 871 N N . GLN A 1 107 ? 28.140 -23.017 -22.109 1.00 90.62 107 GLN A N 1
ATOM 872 C CA . GLN A 1 107 ? 27.601 -21.655 -21.992 1.00 90.62 107 GLN A CA 1
ATOM 873 C C . GLN A 1 107 ? 26.066 -21.652 -22.042 1.00 90.62 107 GLN A C 1
ATOM 875 O O . GLN A 1 107 ? 25.405 -20.900 -21.329 1.00 90.62 107 GLN A O 1
ATOM 880 N N . ARG A 1 108 ? 25.483 -22.520 -22.877 1.00 92.62 108 ARG A N 1
ATOM 881 C CA . ARG A 1 108 ? 24.031 -22.650 -23.035 1.00 92.62 108 ARG A CA 1
ATOM 882 C C . ARG A 1 108 ? 23.353 -23.194 -21.774 1.00 92.62 108 ARG A C 1
ATOM 884 O O . ARG A 1 108 ? 22.268 -22.736 -21.431 1.00 92.62 108 ARG A O 1
ATOM 891 N N . GLN A 1 109 ? 23.995 -24.138 -21.083 1.00 90.50 109 GLN A N 1
ATOM 892 C CA . GLN A 1 109 ? 23.504 -24.714 -19.826 1.00 90.50 109 GLN A CA 1
ATOM 893 C C . GLN A 1 109 ? 23.678 -23.771 -18.626 1.00 90.50 109 GLN A C 1
ATOM 895 O O . GLN A 1 109 ? 22.824 -23.759 -17.744 1.00 90.50 109 GLN A O 1
ATOM 900 N N . SER A 1 110 ? 24.748 -22.968 -18.585 1.00 91.50 110 SER A N 1
ATOM 901 C CA . SER A 1 110 ? 25.027 -22.067 -17.457 1.00 91.50 110 SER A CA 1
ATOM 902 C C . SER A 1 110 ? 24.273 -20.734 -17.516 1.00 91.50 110 SER A C 1
ATOM 904 O O . SER A 1 110 ? 24.048 -20.119 -16.471 1.00 91.50 110 SER A O 1
ATOM 906 N N . LEU A 1 111 ? 23.844 -20.291 -18.705 1.00 92.00 111 LEU A N 1
ATOM 907 C CA . LEU A 1 111 ? 23.201 -18.987 -18.894 1.00 92.00 111 LEU A CA 1
ATOM 908 C C . LEU A 1 111 ? 21.971 -18.755 -17.991 1.00 92.00 111 LEU A C 1
ATOM 910 O O . LEU A 1 111 ? 21.911 -17.693 -17.377 1.00 92.00 111 LEU A O 1
ATOM 914 N N . PRO A 1 112 ? 21.006 -19.686 -17.831 1.00 90.62 112 PRO A N 1
ATOM 915 C CA . PRO A 1 112 ? 19.862 -19.447 -16.948 1.00 90.62 112 PRO A CA 1
ATOM 916 C C . PRO A 1 112 ? 20.265 -19.140 -15.498 1.00 90.62 112 PRO A C 1
ATOM 918 O O . PRO A 1 112 ? 19.713 -18.222 -14.893 1.00 90.62 112 PRO A O 1
ATOM 921 N N . ALA A 1 113 ? 21.252 -19.864 -14.957 1.00 88.62 113 ALA A N 1
ATOM 922 C CA . ALA A 1 113 ? 21.756 -19.644 -13.601 1.00 88.62 113 ALA A CA 1
ATOM 923 C C . ALA A 1 113 ? 22.496 -18.302 -13.481 1.00 88.62 113 ALA A C 1
ATOM 925 O O . ALA A 1 113 ? 22.295 -17.579 -12.507 1.00 88.62 113 ALA A O 1
ATOM 926 N N . LEU A 1 114 ? 23.289 -17.944 -14.498 1.00 89.88 114 LEU A N 1
ATOM 927 C CA . LEU A 1 114 ? 23.973 -16.653 -14.590 1.00 89.88 114 LEU A CA 1
ATOM 928 C C . LEU A 1 114 ? 22.976 -15.480 -14.616 1.00 89.88 114 LEU A C 1
ATOM 930 O O . LEU A 1 114 ? 23.145 -14.501 -13.896 1.00 89.88 114 LEU A O 1
ATOM 934 N N . LEU A 1 115 ? 21.908 -15.579 -15.413 1.00 88.56 115 LEU A N 1
ATOM 935 C CA . LEU A 1 115 ? 20.873 -14.543 -15.477 1.00 88.56 115 LEU A CA 1
ATOM 936 C C . LEU A 1 115 ? 20.118 -14.418 -14.155 1.00 88.56 115 LEU A C 1
ATOM 938 O O . LEU A 1 115 ? 19.836 -13.307 -13.714 1.00 88.56 115 LEU A O 1
ATOM 942 N N . GLN A 1 116 ? 19.799 -15.544 -13.516 1.00 84.62 116 GLN A N 1
ATOM 943 C CA . GLN A 1 116 ? 19.062 -15.554 -12.257 1.00 84.62 116 GLN A CA 1
ATOM 944 C C . GLN A 1 116 ? 19.861 -14.933 -11.098 1.00 84.62 116 GLN A C 1
ATOM 946 O O . GLN A 1 116 ? 19.243 -14.401 -10.176 1.00 84.62 116 GLN A O 1
ATOM 951 N N . SER A 1 117 ? 21.199 -14.982 -11.140 1.00 81.00 117 SER A N 1
ATOM 952 C CA . SER A 1 117 ? 22.066 -14.345 -10.142 1.00 81.00 117 SER A CA 1
ATOM 953 C C . SER A 1 117 ? 22.377 -12.876 -10.446 1.00 81.00 117 SER A C 1
ATOM 955 O O . SER A 1 117 ? 22.449 -12.082 -9.513 1.00 81.00 117 SER A O 1
ATOM 957 N N . GLY A 1 118 ? 22.544 -12.498 -11.719 1.00 76.44 118 GLY A N 1
ATOM 958 C CA . GLY A 1 118 ? 22.958 -11.140 -12.105 1.00 76.44 118 GLY A CA 1
ATOM 959 C C . GLY A 1 118 ? 21.825 -10.157 -12.426 1.00 76.44 118 GLY A C 1
ATOM 960 O O . GLY A 1 118 ? 22.080 -8.960 -12.552 1.00 76.44 118 GLY A O 1
ATOM 961 N N . ILE A 1 119 ? 20.576 -10.618 -12.570 1.00 76.94 119 ILE A N 1
ATOM 962 C CA . ILE A 1 119 ? 19.417 -9.755 -12.840 1.00 76.94 119 ILE A CA 1
ATOM 963 C C . ILE A 1 119 ? 18.573 -9.568 -11.577 1.00 76.94 119 ILE A C 1
ATOM 965 O O . ILE A 1 119 ? 18.091 -10.520 -10.967 1.00 76.94 119 ILE A O 1
ATOM 969 N N . ILE A 1 120 ? 18.293 -8.306 -11.242 1.00 65.31 120 ILE A N 1
ATOM 970 C CA . ILE A 1 120 ? 17.406 -7.926 -10.136 1.00 65.31 120 ILE A CA 1
ATOM 971 C C . ILE A 1 120 ? 15.945 -8.073 -10.597 1.00 65.31 120 ILE A C 1
ATOM 973 O O . ILE A 1 120 ? 15.270 -7.116 -10.982 1.00 65.31 120 ILE A O 1
ATOM 977 N N . GLY A 1 121 ? 15.450 -9.309 -10.599 1.00 70.69 121 GLY A N 1
ATOM 978 C CA . GLY A 1 121 ? 14.120 -9.633 -11.104 1.00 70.69 121 GLY A CA 1
ATOM 979 C C . GLY A 1 121 ? 13.889 -11.129 -11.278 1.00 70.69 121 GLY A C 1
ATOM 980 O O . GLY A 1 121 ? 14.721 -11.959 -10.917 1.00 70.69 121 GLY A O 1
ATOM 981 N N . ARG A 1 122 ? 12.731 -11.485 -11.836 1.00 76.25 122 ARG A N 1
ATOM 982 C CA . ARG A 1 122 ? 12.449 -12.865 -12.238 1.00 76.25 122 ARG A CA 1
ATOM 983 C C . ARG A 1 122 ? 12.868 -13.046 -13.691 1.00 76.25 122 ARG A C 1
ATOM 985 O O . ARG A 1 122 ? 12.426 -12.295 -14.559 1.00 76.25 122 ARG A O 1
ATOM 992 N N . VAL A 1 123 ? 13.670 -14.068 -13.959 1.00 85.12 123 VAL A N 1
ATOM 993 C CA . VAL A 1 123 ? 14.052 -14.459 -15.316 1.00 85.12 123 VAL A CA 1
ATOM 994 C C . VAL A 1 123 ? 13.196 -15.654 -15.720 1.00 85.12 123 VAL A C 1
ATOM 996 O O . VAL A 1 123 ? 13.133 -16.655 -15.010 1.00 85.12 123 VAL A O 1
ATOM 999 N N . ILE A 1 124 ? 12.476 -15.534 -16.833 1.00 88.81 124 ILE A N 1
ATOM 1000 C CA . ILE A 1 124 ? 11.553 -16.564 -17.317 1.00 88.81 124 ILE A CA 1
ATOM 1001 C C . ILE A 1 124 ? 12.041 -17.028 -18.693 1.00 88.81 124 ILE A C 1
ATOM 1003 O O . ILE A 1 124 ? 12.005 -16.230 -19.632 1.00 88.81 124 ILE A O 1
ATOM 1007 N N . PRO A 1 125 ? 12.492 -18.284 -18.853 1.00 91.19 125 PRO A N 1
ATOM 1008 C CA . PRO A 1 125 ? 12.830 -18.817 -20.167 1.00 91.19 125 PRO A CA 1
ATOM 1009 C C . PRO A 1 125 ? 11.576 -18.900 -21.046 1.00 91.19 125 PRO A C 1
ATOM 1011 O O . PRO A 1 125 ? 10.488 -19.232 -20.573 1.00 91.19 125 PRO A O 1
ATOM 1014 N N . LEU A 1 126 ? 11.726 -18.591 -22.331 1.00 91.94 126 LEU A N 1
ATOM 1015 C CA . LEU A 1 126 ? 10.648 -18.602 -23.313 1.00 91.94 126 LEU A CA 1
ATOM 1016 C C . LEU A 1 126 ? 10.845 -19.747 -24.305 1.00 91.94 126 LEU A C 1
ATOM 1018 O O . LEU A 1 126 ? 11.936 -19.932 -24.841 1.00 91.94 126 LEU A O 1
ATOM 1022 N N . SER A 1 127 ? 9.768 -20.476 -24.603 1.00 88.31 127 SER A N 1
ATOM 1023 C CA . SER A 1 127 ? 9.759 -21.495 -25.662 1.00 88.31 127 SER A CA 1
ATOM 1024 C C . SER A 1 127 ? 9.806 -20.884 -27.066 1.00 88.31 127 SER A C 1
ATOM 1026 O O . SER A 1 127 ? 10.289 -21.510 -28.003 1.00 88.31 127 SER A O 1
ATOM 1028 N N . SER A 1 128 ? 9.310 -19.653 -27.217 1.00 89.44 128 SER A N 1
ATOM 1029 C CA . SER A 1 128 ? 9.365 -18.874 -28.453 1.00 89.44 128 SER A CA 1
ATOM 1030 C C . SER A 1 128 ? 9.383 -17.376 -28.150 1.00 89.44 128 SER A C 1
ATOM 1032 O O . SER A 1 128 ? 8.853 -16.927 -27.131 1.00 89.44 128 SER A O 1
ATOM 1034 N N . PHE A 1 129 ? 10.016 -16.592 -29.026 1.00 91.06 129 PHE A N 1
ATOM 1035 C CA . PHE A 1 129 ? 10.040 -15.137 -28.892 1.00 91.06 129 PHE A CA 1
ATOM 1036 C C . PHE A 1 129 ? 8.682 -14.540 -29.308 1.00 91.06 129 PHE A C 1
ATOM 1038 O O . PHE A 1 129 ? 8.187 -14.882 -30.386 1.00 91.06 129 PHE A O 1
ATOM 1045 N N . PRO A 1 130 ? 8.064 -13.664 -28.492 1.00 90.81 130 PRO A N 1
ATOM 1046 C CA . PRO A 1 130 ? 6.748 -13.111 -28.793 1.00 90.81 130 PRO A CA 1
ATOM 1047 C C . PRO A 1 130 ? 6.785 -12.151 -29.987 1.00 90.81 130 PRO A C 1
ATOM 1049 O O . PRO A 1 130 ? 7.798 -11.510 -30.265 1.00 90.81 130 PRO A O 1
ATOM 1052 N N . ASN A 1 131 ? 5.648 -11.988 -30.667 1.00 89.81 131 ASN A N 1
ATOM 1053 C CA . ASN A 1 131 ? 5.517 -10.947 -31.682 1.00 89.81 131 ASN A CA 1
ATOM 1054 C C . ASN A 1 131 ? 5.465 -9.562 -31.017 1.00 89.81 131 ASN A C 1
ATOM 1056 O O . ASN A 1 131 ? 4.457 -9.184 -30.418 1.00 89.81 131 ASN A O 1
ATOM 1060 N N . VAL A 1 132 ? 6.545 -8.795 -31.146 1.00 90.50 132 VAL A N 1
ATOM 1061 C CA . VAL A 1 132 ? 6.657 -7.453 -30.560 1.00 90.50 132 VAL A CA 1
ATOM 1062 C C . VAL A 1 132 ? 6.077 -6.336 -31.438 1.00 90.50 132 VAL A C 1
ATOM 1064 O O . VAL A 1 132 ? 5.941 -5.214 -30.962 1.00 90.50 132 VAL A O 1
ATOM 1067 N N . PHE A 1 133 ? 5.655 -6.619 -32.670 1.00 87.44 133 PHE A N 1
ATOM 1068 C CA . PHE A 1 133 ? 5.089 -5.602 -33.564 1.00 87.44 133 PHE A CA 1
ATOM 1069 C C . PHE A 1 133 ? 3.556 -5.509 -33.506 1.00 87.44 133 PHE A C 1
ATOM 1071 O O . PHE A 1 133 ? 2.992 -4.483 -33.868 1.00 87.44 133 PHE A O 1
ATOM 1078 N N . GLY A 1 134 ? 2.877 -6.543 -32.995 1.00 80.94 134 GLY A N 1
ATOM 1079 C CA . GLY A 1 134 ? 1.413 -6.604 -32.893 1.00 80.94 134 GLY A CA 1
ATOM 1080 C C . GLY A 1 134 ? 0.760 -7.270 -34.107 1.00 80.94 134 GLY A C 1
ATOM 1081 O O . GLY A 1 134 ? 0.074 -8.278 -33.944 1.00 80.94 134 GLY A O 1
ATOM 1082 N N . ALA A 1 135 ? 1.039 -6.798 -35.328 1.00 79.69 135 ALA A N 1
ATOM 1083 C CA . ALA A 1 135 ? 0.518 -7.421 -36.549 1.00 79.69 135 ALA A CA 1
ATOM 1084 C C . ALA A 1 135 ? 1.403 -8.583 -37.036 1.00 79.69 135 ALA A C 1
ATOM 1086 O O . ALA A 1 135 ? 2.594 -8.664 -36.730 1.00 79.69 135 ALA A O 1
ATOM 1087 N N . LYS A 1 136 ? 0.830 -9.515 -37.810 1.00 79.62 136 LYS A N 1
ATOM 1088 C CA . LYS A 1 136 ? 1.558 -10.695 -38.324 1.00 79.62 136 LYS A CA 1
ATOM 1089 C C . LYS A 1 136 ? 2.391 -10.408 -39.576 1.00 79.62 136 LYS A C 1
ATOM 1091 O O . LYS A 1 136 ? 3.323 -11.157 -39.861 1.00 79.62 136 LYS A O 1
ATOM 1096 N N . ARG A 1 137 ? 2.027 -9.390 -40.362 1.00 84.31 137 ARG A N 1
ATOM 1097 C CA . ARG A 1 137 ? 2.663 -9.077 -41.649 1.00 84.31 137 ARG A CA 1
ATOM 1098 C C . ARG A 1 137 ? 2.815 -7.572 -41.825 1.00 84.31 137 ARG A C 1
ATOM 1100 O O . ARG A 1 137 ? 1.883 -6.825 -41.544 1.00 84.31 137 ARG A O 1
ATOM 1107 N N . TYR A 1 138 ? 3.973 -7.184 -42.348 1.00 86.75 138 TYR A N 1
ATOM 1108 C CA . TYR A 1 138 ? 4.330 -5.808 -42.671 1.00 86.75 138 TYR A CA 1
ATOM 1109 C C . TYR A 1 138 ? 4.886 -5.734 -44.092 1.00 86.75 138 TYR A C 1
ATOM 1111 O O . TYR A 1 138 ? 5.628 -6.618 -44.527 1.00 86.75 138 TYR A O 1
ATOM 1119 N N . THR A 1 139 ? 4.541 -4.662 -44.788 1.00 84.75 139 THR A N 1
ATOM 1120 C CA . THR A 1 139 ? 5.155 -4.195 -46.028 1.00 84.75 139 THR A CA 1
ATOM 1121 C C . THR A 1 139 ? 6.084 -3.029 -45.720 1.00 84.75 139 THR A C 1
ATOM 1123 O O . THR A 1 139 ? 5.918 -2.325 -44.729 1.00 84.75 139 THR A O 1
ATOM 1126 N N . THR A 1 140 ? 7.100 -2.825 -46.548 1.00 79.69 140 THR A N 1
ATOM 1127 C CA . THR A 1 140 ? 8.069 -1.744 -46.346 1.00 79.69 140 THR A CA 1
ATOM 1128 C C . THR A 1 140 ? 7.781 -0.628 -47.334 1.00 79.69 140 THR A C 1
ATOM 1130 O O . THR A 1 140 ? 7.854 -0.860 -48.539 1.00 79.69 140 THR A O 1
ATOM 1133 N N . THR A 1 141 ? 7.474 0.562 -46.826 1.00 71.25 141 THR A N 1
ATOM 1134 C CA . THR A 1 141 ? 7.614 1.809 -47.585 1.00 71.25 141 THR A CA 1
ATOM 1135 C C . THR A 1 141 ? 9.027 2.347 -47.338 1.00 71.25 141 THR A C 1
ATOM 1137 O O . THR A 1 141 ? 9.725 1.890 -46.428 1.00 71.25 141 THR A O 1
ATOM 1140 N N . GLY A 1 142 ? 9.508 3.294 -48.147 1.00 71.81 142 GLY A N 1
ATOM 1141 C CA . GLY A 1 142 ? 10.856 3.856 -47.968 1.00 71.81 142 GLY A CA 1
ATOM 1142 C C . GLY A 1 142 ? 11.113 4.411 -46.556 1.00 71.81 142 GLY A C 1
ATOM 1143 O O . GLY A 1 142 ? 12.260 4.413 -46.101 1.00 71.81 142 GLY A O 1
ATOM 1144 N N . HIS A 1 143 ? 10.054 4.804 -45.841 1.00 81.50 143 HIS A N 1
ATOM 1145 C CA . HIS A 1 143 ? 10.140 5.518 -44.570 1.00 81.50 143 HIS A CA 1
ATOM 1146 C C . HIS A 1 143 ? 9.635 4.719 -43.358 1.00 81.50 143 HIS A C 1
ATOM 1148 O O . HIS A 1 143 ? 10.114 4.991 -42.255 1.00 81.50 143 HIS A O 1
ATOM 1154 N N . VAL A 1 144 ? 8.754 3.718 -43.531 1.00 89.06 144 VAL A N 1
ATOM 1155 C CA . VAL A 1 144 ? 8.200 2.906 -42.426 1.00 89.06 144 VAL A CA 1
ATOM 1156 C C . VAL A 1 144 ? 8.002 1.420 -42.774 1.00 89.06 144 VAL A C 1
ATOM 1158 O O . VAL A 1 144 ? 7.984 0.995 -43.931 1.00 89.06 144 VAL A O 1
ATOM 1161 N N . LEU A 1 145 ? 7.817 0.599 -41.739 1.00 88.94 145 LEU A N 1
ATOM 1162 C CA . LEU A 1 145 ? 7.180 -0.714 -41.829 1.00 88.94 145 LEU A CA 1
ATOM 1163 C C . LEU A 1 145 ? 5.674 -0.547 -41.619 1.00 88.94 145 LEU A C 1
ATOM 1165 O O . LEU A 1 145 ? 5.228 -0.353 -40.491 1.00 88.94 145 LEU A O 1
ATOM 1169 N N . GLN A 1 146 ? 4.899 -0.656 -42.691 1.00 89.00 146 GLN A N 1
ATOM 1170 C CA . GLN A 1 146 ? 3.444 -0.532 -42.679 1.00 89.00 146 GLN A CA 1
ATOM 1171 C C . GLN A 1 146 ? 2.799 -1.911 -42.529 1.00 89.00 146 GLN A C 1
ATOM 1173 O O . GLN A 1 146 ? 3.169 -2.852 -43.231 1.00 89.00 146 GLN A O 1
ATOM 1178 N N . SER A 1 147 ? 1.849 -2.070 -41.616 1.00 88.19 147 SER A N 1
ATOM 1179 C CA . SER A 1 147 ? 1.074 -3.304 -41.492 1.00 88.19 147 SER A CA 1
ATOM 1180 C C . SER A 1 147 ? 0.200 -3.523 -42.726 1.00 88.19 147 SER A C 1
ATOM 1182 O O . SER A 1 147 ? -0.274 -2.575 -43.348 1.00 88.19 147 SER A O 1
ATOM 1184 N N . VAL A 1 148 ? -0.034 -4.786 -43.090 1.00 84.62 148 VAL A N 1
ATOM 1185 C CA . VAL A 1 148 ? -0.846 -5.121 -44.280 1.00 84.62 148 VAL A CA 1
ATOM 1186 C C . VAL A 1 148 ? -2.306 -4.666 -44.141 1.00 84.62 148 VAL A C 1
ATOM 1188 O O . VAL A 1 148 ? -2.957 -4.402 -45.144 1.00 84.62 148 VAL A O 1
ATOM 1191 N N . ASP A 1 149 ? -2.810 -4.556 -42.912 1.00 79.50 149 ASP A N 1
ATOM 1192 C CA . ASP A 1 149 ? -4.140 -4.012 -42.610 1.00 79.50 149 ASP A CA 1
ATOM 1193 C C . ASP A 1 149 ? -4.194 -2.471 -42.635 1.00 79.50 149 ASP A C 1
ATOM 1195 O O . ASP A 1 149 ? -5.273 -1.903 -42.536 1.00 79.50 149 ASP A O 1
ATOM 1199 N N . GLY A 1 150 ? -3.055 -1.787 -42.791 1.00 76.00 150 GLY A N 1
ATOM 1200 C CA . GLY A 1 150 ? -2.982 -0.330 -42.900 1.00 76.00 150 GLY A CA 1
ATOM 1201 C C . GLY A 1 150 ? -3.069 0.434 -41.573 1.00 76.00 150 GLY A C 1
ATOM 1202 O O . GLY A 1 150 ? -2.874 1.644 -41.580 1.00 76.00 150 GLY A O 1
ATOM 1203 N N . HIS A 1 151 ? -3.297 -0.234 -40.440 1.00 77.44 151 HIS A N 1
ATOM 1204 C CA . HIS A 1 151 ? -3.590 0.431 -39.162 1.00 77.44 151 HIS A CA 1
ATOM 1205 C C . HIS A 1 151 ? -2.370 0.697 -38.265 1.00 77.44 151 HIS A C 1
ATOM 1207 O O . HIS A 1 151 ? -2.499 1.353 -37.231 1.00 77.44 151 HIS A O 1
ATOM 1213 N N . HIS A 1 152 ? -1.191 0.169 -38.612 1.00 83.94 152 HIS A N 1
ATOM 1214 C CA . HIS A 1 152 ? 0.017 0.291 -37.799 1.00 83.94 152 HIS A CA 1
ATOM 1215 C C . HIS A 1 152 ? 1.260 0.531 -38.658 1.00 83.94 152 HIS A C 1
ATOM 1217 O O . HIS A 1 152 ? 1.662 -0.322 -39.450 1.00 83.94 152 HIS A O 1
ATOM 1223 N N . ALA A 1 153 ? 1.937 1.649 -38.422 1.00 90.81 153 ALA A N 1
ATOM 1224 C CA . ALA A 1 153 ? 3.223 1.974 -39.021 1.00 90.81 153 ALA A CA 1
ATOM 1225 C C . ALA A 1 153 ? 4.328 1.949 -37.961 1.00 90.81 153 ALA A C 1
ATOM 1227 O O . ALA A 1 153 ? 4.136 2.441 -36.853 1.00 90.81 153 ALA A O 1
ATOM 1228 N N . TRP A 1 154 ? 5.501 1.415 -38.299 1.00 93.94 154 TRP A N 1
ATOM 1229 C CA . TRP A 1 154 ? 6.696 1.496 -37.458 1.00 93.94 154 TRP A CA 1
ATOM 1230 C C . TRP A 1 154 ? 7.815 2.237 -38.169 1.00 93.94 154 TRP A C 1
ATOM 1232 O O . TRP A 1 154 ? 8.206 1.860 -39.273 1.00 93.94 154 TRP A O 1
ATOM 1242 N N . ARG A 1 155 ? 8.396 3.233 -37.501 1.00 95.12 155 ARG A N 1
ATOM 1243 C CA . ARG A 1 155 ? 9.596 3.923 -37.969 1.00 95.12 155 ARG A CA 1
ATOM 1244 C C . ARG A 1 155 ? 10.794 3.536 -37.117 1.00 95.12 155 ARG A C 1
ATOM 1246 O O . ARG A 1 155 ? 10.809 3.757 -35.911 1.00 95.12 155 ARG A O 1
ATOM 1253 N N . GLY A 1 156 ? 11.791 2.942 -37.750 1.00 94.00 156 GLY A N 1
ATOM 1254 C CA . GLY A 1 156 ? 13.034 2.489 -37.152 1.00 94.00 156 GLY A CA 1
ATOM 1255 C C . GLY A 1 156 ? 14.176 3.483 -37.334 1.00 94.00 156 GLY A C 1
ATOM 1256 O O . GLY A 1 156 ? 14.293 4.139 -38.369 1.00 94.00 156 GLY A O 1
ATOM 1257 N N . PHE A 1 157 ? 15.047 3.536 -36.335 1.00 94.25 157 PHE A N 1
ATOM 1258 C CA . PHE A 1 157 ? 16.272 4.319 -36.298 1.00 94.25 157 PHE A CA 1
ATOM 1259 C C . PHE A 1 157 ? 17.426 3.459 -35.787 1.00 94.25 157 PHE A C 1
ATOM 1261 O O . PHE A 1 157 ? 17.212 2.597 -34.937 1.00 94.25 157 PHE A O 1
ATOM 1268 N N . LEU A 1 158 ? 18.646 3.731 -36.251 1.00 93.69 158 LEU A N 1
ATOM 1269 C CA . LEU A 1 158 ? 19.876 3.090 -35.785 1.00 93.69 158 LEU A CA 1
ATOM 1270 C C . LEU A 1 158 ? 20.872 4.134 -35.258 1.00 93.69 158 LEU A C 1
ATOM 1272 O O . LEU A 1 158 ? 21.011 5.219 -35.831 1.00 93.69 158 LEU A O 1
ATOM 1276 N N . SER A 1 159 ? 21.578 3.800 -34.179 1.00 92.25 159 SER A N 1
ATOM 1277 C CA . SER A 1 159 ? 22.608 4.640 -33.563 1.00 92.25 159 SER A CA 1
ATOM 1278 C C . SER A 1 159 ? 23.750 4.916 -34.529 1.00 92.25 159 SER A C 1
ATOM 1280 O O . SER A 1 159 ? 24.342 3.981 -35.067 1.00 92.25 159 SER A O 1
ATOM 1282 N N . ALA A 1 160 ? 24.075 6.190 -34.732 1.00 88.06 160 ALA A N 1
ATOM 1283 C CA . ALA A 1 160 ? 25.146 6.625 -35.619 1.00 88.06 160 ALA A CA 1
ATOM 1284 C C . ALA A 1 160 ? 26.356 7.195 -34.881 1.00 88.06 160 ALA A C 1
ATOM 1286 O O . ALA A 1 160 ? 27.480 6.997 -35.338 1.00 88.06 160 ALA A O 1
ATOM 1287 N N . GLN A 1 161 ? 26.140 7.922 -33.782 1.00 84.81 161 GLN A N 1
ATOM 1288 C CA . GLN A 1 161 ? 27.195 8.529 -32.965 1.00 84.81 161 GLN A CA 1
ATOM 1289 C C . GLN A 1 161 ? 26.746 8.625 -31.504 1.00 84.81 161 GLN A C 1
ATOM 1291 O O . GLN A 1 161 ? 25.551 8.730 -31.233 1.00 84.81 161 GLN A O 1
ATOM 1296 N N . PHE A 1 162 ? 27.716 8.639 -30.590 1.00 83.75 162 PHE A N 1
ATOM 1297 C CA . PHE A 1 162 ? 27.525 8.824 -29.148 1.00 83.75 162 PHE A CA 1
ATOM 1298 C C . PHE A 1 162 ? 28.229 10.123 -28.719 1.00 83.75 162 PHE A C 1
ATOM 1300 O O . PHE A 1 162 ? 29.371 10.066 -28.267 1.00 83.75 162 PHE A O 1
ATOM 1307 N N . PRO A 1 163 ? 27.621 11.300 -28.956 1.00 73.75 163 PRO A N 1
ATOM 1308 C CA . PRO A 1 163 ? 28.257 12.595 -28.694 1.00 73.75 163 PRO A CA 1
ATOM 1309 C C . PRO A 1 163 ? 28.386 12.944 -27.202 1.00 73.75 163 PRO A C 1
ATOM 1311 O O . PRO A 1 163 ? 29.189 13.807 -26.858 1.00 73.75 163 PRO A O 1
ATOM 1314 N N . GLY A 1 164 ? 27.594 12.316 -26.327 1.00 73.69 164 GLY A N 1
ATOM 1315 C CA . GLY A 1 164 ? 27.476 12.694 -24.917 1.00 73.69 164 GLY A CA 1
ATOM 1316 C C . GLY A 1 164 ? 27.585 11.519 -23.948 1.00 73.69 164 GLY A C 1
ATOM 1317 O O . GLY A 1 164 ? 27.761 10.364 -24.338 1.00 73.69 164 GLY A O 1
ATOM 1318 N N . SER A 1 165 ? 27.466 11.815 -22.653 1.00 71.62 165 SER A N 1
ATOM 1319 C CA . SER A 1 165 ? 27.458 10.798 -21.602 1.00 71.62 165 SER A CA 1
ATOM 1320 C C . SER A 1 165 ? 26.101 10.096 -21.527 1.00 71.62 165 SER A C 1
ATOM 1322 O O . SER A 1 165 ? 25.044 10.723 -21.455 1.00 71.62 165 SER A O 1
ATOM 1324 N N . ALA A 1 166 ? 26.124 8.763 -21.528 1.00 69.25 166 ALA A N 1
ATOM 1325 C CA . ALA A 1 166 ? 24.923 7.967 -21.329 1.00 69.25 166 ALA A CA 1
ATOM 1326 C C . ALA A 1 166 ? 24.421 8.138 -19.889 1.00 69.25 166 ALA A C 1
ATOM 1328 O O . ALA A 1 166 ? 25.129 7.813 -18.933 1.00 69.25 166 ALA A O 1
ATOM 1329 N N . SER A 1 167 ? 23.191 8.628 -19.740 1.00 68.62 167 SER A N 1
ATOM 1330 C CA . SER A 1 167 ? 22.504 8.678 -18.453 1.00 68.62 167 SER A CA 1
ATOM 1331 C C . SER A 1 167 ? 21.370 7.661 -18.439 1.00 68.62 167 SER A C 1
ATOM 1333 O O . SER A 1 167 ? 20.582 7.623 -19.378 1.00 68.62 167 SER A O 1
ATOM 1335 N N . PRO A 1 168 ? 21.189 6.908 -17.350 1.00 62.03 168 PRO A N 1
ATOM 1336 C CA . PRO A 1 168 ? 20.048 6.012 -17.172 1.00 62.03 168 PRO A CA 1
ATOM 1337 C C . PRO A 1 168 ? 18.675 6.656 -17.408 1.00 62.03 168 PRO A C 1
ATOM 1339 O O . PRO A 1 168 ? 17.733 5.994 -17.846 1.00 62.03 168 PRO A O 1
ATOM 1342 N N . MET A 1 169 ? 18.560 7.963 -17.146 1.00 64.94 169 MET A N 1
ATOM 1343 C CA . MET A 1 169 ? 17.330 8.731 -17.352 1.00 64.94 169 MET A CA 1
ATOM 1344 C C . MET A 1 169 ? 16.922 8.831 -18.828 1.00 64.94 169 MET A C 1
ATOM 1346 O O . MET A 1 169 ? 15.744 9.035 -19.112 1.00 64.94 169 MET A O 1
ATOM 1350 N N . MET A 1 170 ? 17.850 8.629 -19.768 1.00 76.00 170 MET A N 1
ATOM 1351 C CA . MET A 1 170 ? 17.566 8.734 -21.201 1.00 76.00 170 MET A CA 1
ATOM 1352 C C . MET A 1 170 ? 16.562 7.681 -21.684 1.00 76.00 170 MET A C 1
ATOM 1354 O O . MET A 1 170 ? 15.702 7.965 -22.506 1.00 76.00 170 MET A O 1
ATOM 1358 N N . PHE A 1 171 ? 16.626 6.450 -21.168 1.00 76.19 171 PHE A N 1
ATOM 1359 C CA . PHE A 1 171 ? 15.689 5.412 -21.600 1.00 76.19 171 PHE A CA 1
ATOM 1360 C C . PHE A 1 171 ? 14.333 5.564 -20.936 1.00 76.19 171 PHE A C 1
ATOM 1362 O O . PHE A 1 171 ? 13.342 5.108 -21.496 1.00 76.19 171 PHE A O 1
ATOM 1369 N N . ARG A 1 172 ? 14.263 6.250 -19.789 1.00 72.75 172 ARG A N 1
ATOM 1370 C CA . ARG A 1 172 ? 12.984 6.615 -19.184 1.00 72.75 172 ARG A CA 1
ATOM 1371 C C . ARG A 1 172 ? 12.200 7.523 -20.123 1.00 72.75 172 ARG A C 1
ATOM 1373 O O . ARG A 1 172 ? 11.065 7.187 -20.428 1.00 72.75 172 ARG A O 1
ATOM 1380 N N . SER A 1 173 ? 12.808 8.604 -20.619 1.00 76.00 173 SER A N 1
ATOM 1381 C CA . SER A 1 173 ? 12.114 9.548 -21.507 1.00 76.00 173 SER A CA 1
ATOM 1382 C C . SER A 1 173 ? 11.638 8.903 -22.810 1.00 76.00 173 SER A C 1
ATOM 1384 O O . SER A 1 173 ? 10.671 9.370 -23.392 1.00 76.00 173 SER A O 1
ATOM 1386 N N . ILE A 1 174 ? 12.261 7.811 -23.254 1.00 83.69 174 ILE A N 1
ATOM 1387 C CA . ILE A 1 174 ? 11.872 7.084 -24.472 1.00 83.69 174 ILE A CA 1
ATOM 1388 C C . ILE A 1 174 ? 10.815 6.015 -24.187 1.00 83.69 174 ILE A C 1
ATOM 1390 O O . ILE A 1 174 ? 9.878 5.845 -24.960 1.00 83.69 174 ILE A O 1
ATOM 1394 N N . LEU A 1 175 ? 10.964 5.265 -23.094 1.00 82.06 175 LEU A N 1
ATOM 1395 C CA . LEU A 1 175 ? 10.065 4.159 -22.761 1.00 82.06 175 LEU A CA 1
ATOM 1396 C C . LEU A 1 175 ? 8.770 4.631 -22.081 1.00 82.06 175 LEU A C 1
ATOM 1398 O O . LEU A 1 175 ? 7.857 3.826 -21.942 1.00 82.06 175 LEU A O 1
ATOM 1402 N N . SER A 1 176 ? 8.657 5.904 -21.691 1.00 76.81 176 SER A N 1
ATOM 1403 C CA . SER A 1 176 ? 7.431 6.506 -21.137 1.00 76.81 176 SER A CA 1
ATOM 1404 C C . SER A 1 176 ? 6.634 7.344 -22.150 1.00 76.81 176 SER A C 1
ATOM 1406 O O . SER A 1 176 ? 5.873 8.225 -21.754 1.00 76.81 176 SER A O 1
ATOM 1408 N N . GLN A 1 177 ? 6.861 7.154 -23.452 1.00 83.12 177 GLN A N 1
ATOM 1409 C CA . GLN A 1 177 ? 6.164 7.896 -24.509 1.00 83.12 177 GLN A CA 1
ATOM 1410 C C . GLN A 1 177 ? 4.732 7.407 -24.702 1.00 83.12 177 GLN A C 1
ATOM 1412 O O . GLN A 1 177 ? 4.475 6.213 -24.624 1.00 83.12 177 GLN A O 1
ATOM 1417 N N . THR A 1 178 ? 3.802 8.306 -25.034 1.00 79.06 178 THR A N 1
ATOM 1418 C CA . THR A 1 178 ? 2.366 8.008 -25.243 1.00 79.06 178 THR A CA 1
ATOM 1419 C C . THR A 1 178 ? 2.075 7.034 -26.390 1.00 79.06 178 THR A C 1
ATOM 1421 O O . THR A 1 178 ? 0.954 6.548 -26.509 1.00 79.06 178 THR A O 1
ATOM 1424 N N . PHE A 1 179 ? 3.077 6.700 -27.198 1.00 86.25 179 PHE A N 1
ATOM 1425 C CA . PHE A 1 179 ? 3.016 5.742 -28.296 1.00 86.25 179 PHE A CA 1
ATOM 1426 C C . PHE A 1 179 ? 3.948 4.540 -28.051 1.00 86.25 179 PHE A C 1
ATOM 1428 O O . PHE A 1 179 ? 4.929 4.651 -27.314 1.00 86.25 179 PHE A O 1
ATOM 1435 N N . PRO A 1 180 ? 3.685 3.373 -28.673 1.00 90.25 180 PRO A N 1
ATOM 1436 C CA . PRO A 1 180 ? 4.553 2.208 -28.533 1.00 90.25 180 PRO A CA 1
ATOM 1437 C C . PRO A 1 180 ? 5.988 2.457 -29.015 1.00 90.25 180 PRO A C 1
ATOM 1439 O O . PRO A 1 180 ? 6.209 2.988 -30.107 1.00 90.25 180 PRO A O 1
ATOM 1442 N N . VAL A 1 181 ? 6.960 1.987 -28.232 1.00 92.38 181 VAL A N 1
ATOM 1443 C CA . VAL A 1 181 ? 8.391 2.074 -28.547 1.00 92.38 181 VAL A CA 1
ATOM 1444 C C . VAL A 1 181 ? 9.071 0.729 -28.313 1.00 92.38 181 VAL A C 1
ATOM 1446 O O . VAL A 1 181 ? 8.878 0.083 -27.283 1.00 92.38 181 VAL A O 1
ATOM 1449 N N . ILE A 1 182 ? 9.910 0.314 -29.258 1.00 95.31 182 ILE A N 1
ATOM 1450 C CA . ILE A 1 182 ? 10.823 -0.819 -29.116 1.00 95.31 182 ILE A CA 1
ATOM 1451 C C . ILE A 1 182 ? 12.246 -0.278 -29.123 1.00 95.31 182 ILE A C 1
ATOM 1453 O O . ILE A 1 182 ? 12.697 0.287 -30.115 1.00 95.31 182 ILE A O 1
ATOM 1457 N N . LEU A 1 183 ? 12.970 -0.491 -28.033 1.00 94.25 183 LEU A N 1
ATOM 1458 C CA . LEU A 1 183 ? 14.398 -0.222 -27.938 1.00 94.25 183 LEU A CA 1
ATOM 1459 C C . LEU A 1 183 ? 15.153 -1.547 -28.000 1.00 94.25 183 LEU A C 1
ATOM 1461 O O . LEU A 1 183 ? 14.868 -2.469 -27.236 1.00 94.25 183 LEU A O 1
ATOM 1465 N N . VAL A 1 184 ? 16.146 -1.617 -28.874 1.00 96.06 184 VAL A N 1
ATOM 1466 C CA . VAL A 1 184 ? 17.021 -2.772 -29.036 1.00 96.06 184 VAL A CA 1
ATOM 1467 C C . VAL A 1 184 ? 18.459 -2.357 -28.775 1.00 96.06 184 VAL A C 1
ATOM 1469 O O . VAL A 1 184 ? 18.940 -1.407 -29.383 1.00 96.06 184 VAL A O 1
ATOM 1472 N N . VAL A 1 185 ? 19.151 -3.105 -27.921 1.00 94.69 185 VAL A N 1
ATOM 1473 C CA . VAL A 1 185 ? 20.605 -3.038 -27.751 1.00 94.69 185 VAL A CA 1
ATOM 1474 C C . VAL A 1 185 ? 21.170 -4.368 -28.235 1.00 94.69 185 VAL A C 1
ATOM 1476 O O . VAL A 1 185 ? 21.027 -5.391 -27.564 1.00 94.69 185 VAL A O 1
ATOM 1479 N N . ASP A 1 186 ? 21.733 -4.370 -29.440 1.00 95.81 186 ASP A N 1
ATOM 1480 C CA . ASP A 1 186 ? 22.368 -5.531 -30.060 1.00 95.81 186 ASP A CA 1
ATOM 1481 C C . ASP A 1 186 ? 23.864 -5.517 -29.765 1.00 95.81 186 ASP A C 1
ATOM 1483 O O . ASP A 1 186 ? 24.530 -4.503 -29.992 1.00 95.81 186 ASP A O 1
ATOM 1487 N N . VAL A 1 187 ? 24.382 -6.625 -29.234 1.00 95.56 187 VAL A N 1
ATOM 1488 C CA . VAL A 1 187 ? 25.741 -6.691 -28.702 1.00 95.56 187 VAL A CA 1
ATOM 1489 C C . VAL A 1 187 ? 26.458 -7.941 -29.188 1.00 95.56 187 VAL A C 1
ATOM 1491 O O . VAL A 1 187 ? 25.959 -9.062 -29.077 1.00 95.56 187 VAL A O 1
ATOM 1494 N N . ALA A 1 188 ? 27.680 -7.758 -29.678 1.00 93.88 188 ALA A N 1
ATOM 1495 C CA . ALA A 1 188 ? 28.651 -8.830 -29.839 1.00 93.88 188 ALA A CA 1
ATOM 1496 C C . ALA A 1 188 ? 29.793 -8.631 -28.847 1.00 93.88 188 ALA A C 1
ATOM 1498 O O . ALA A 1 188 ? 30.638 -7.756 -29.032 1.00 93.88 188 ALA A O 1
ATOM 1499 N N . SER A 1 189 ? 29.800 -9.429 -27.783 1.00 93.75 189 SER A N 1
ATOM 1500 C CA . SER A 1 189 ? 30.906 -9.456 -26.830 1.00 93.75 189 SER A CA 1
ATOM 1501 C C . SER A 1 189 ? 32.020 -10.358 -27.346 1.00 93.75 189 SER A C 1
ATOM 1503 O O . SER A 1 189 ? 31.752 -11.465 -27.810 1.00 93.75 189 SER A O 1
ATOM 1505 N N . TYR A 1 190 ? 33.263 -9.916 -27.202 1.00 91.88 190 TYR A N 1
ATOM 1506 C CA . TYR A 1 190 ? 34.441 -10.713 -27.528 1.00 91.88 190 TYR A CA 1
ATOM 1507 C C . TYR A 1 190 ? 35.019 -11.362 -26.277 1.00 91.88 190 TYR A C 1
ATOM 1509 O O . TYR A 1 190 ? 35.014 -10.760 -25.202 1.00 91.88 190 TYR A O 1
ATOM 1517 N N . SER A 1 191 ? 35.573 -12.567 -26.427 1.00 87.75 191 SER A N 1
ATOM 1518 C CA . SER A 1 191 ? 36.433 -13.149 -25.398 1.00 87.75 191 SER A CA 1
ATOM 1519 C C . SER A 1 191 ? 37.662 -12.256 -25.166 1.00 87.75 191 SER A C 1
ATOM 1521 O O . SER A 1 191 ? 38.038 -11.464 -26.034 1.00 87.75 191 SER A O 1
ATOM 1523 N N . GLN A 1 192 ? 38.338 -12.384 -24.019 1.00 84.44 192 GLN A N 1
ATOM 1524 C CA . GLN A 1 192 ? 39.563 -11.608 -23.773 1.00 84.44 192 GLN A CA 1
ATOM 1525 C C . GLN A 1 192 ? 40.648 -11.864 -24.830 1.00 84.44 192 GLN A C 1
ATOM 1527 O O . GLN A 1 192 ? 41.367 -10.939 -25.205 1.00 84.44 192 GLN A O 1
ATOM 1532 N N . ALA A 1 193 ? 40.756 -13.098 -25.332 1.00 85.38 193 ALA A N 1
ATOM 1533 C CA . ALA A 1 193 ? 41.713 -13.445 -26.378 1.00 85.38 193 ALA A CA 1
ATOM 1534 C C . ALA A 1 193 ? 41.384 -12.727 -27.699 1.00 85.38 193 ALA A C 1
ATOM 1536 O O . ALA A 1 193 ? 42.254 -12.086 -28.291 1.00 85.38 193 ALA A O 1
ATOM 1537 N N . ASP A 1 194 ? 40.117 -12.754 -28.117 1.00 88.12 194 ASP A N 1
ATOM 1538 C CA . ASP A 1 194 ? 39.676 -12.105 -29.358 1.00 88.12 194 ASP A CA 1
ATOM 1539 C C . ASP A 1 194 ? 39.744 -10.578 -29.260 1.00 88.12 194 ASP A C 1
ATOM 1541 O O . ASP A 1 194 ? 40.157 -9.906 -30.208 1.00 88.12 194 ASP A O 1
ATOM 1545 N N . ALA A 1 195 ? 39.401 -10.020 -28.095 1.00 87.00 195 ALA A N 1
ATOM 1546 C CA . ALA A 1 195 ? 39.515 -8.593 -27.820 1.00 87.00 195 ALA A CA 1
ATOM 1547 C C . ALA A 1 195 ? 40.972 -8.114 -27.925 1.00 87.00 195 ALA A C 1
ATOM 1549 O O . ALA A 1 195 ? 41.233 -7.101 -28.576 1.00 87.00 195 ALA A O 1
ATOM 1550 N N . ARG A 1 196 ? 41.931 -8.868 -27.359 1.00 85.50 196 ARG A N 1
ATOM 1551 C CA . ARG A 1 196 ? 43.371 -8.584 -27.489 1.00 85.50 196 ARG A CA 1
ATOM 1552 C C . ARG A 1 196 ? 43.806 -8.592 -28.948 1.00 85.50 196 ARG A C 1
ATOM 1554 O O . ARG A 1 196 ? 44.401 -7.620 -29.405 1.00 85.50 196 ARG A O 1
ATOM 1561 N N . ASN A 1 197 ? 43.454 -9.633 -29.701 1.00 87.25 197 ASN A N 1
ATOM 1562 C CA . ASN A 1 197 ? 43.793 -9.732 -31.124 1.00 87.25 197 ASN A CA 1
ATOM 1563 C C . ASN A 1 197 ? 43.237 -8.549 -31.932 1.00 87.25 197 ASN A C 1
ATOM 1565 O O . ASN A 1 197 ? 43.935 -7.973 -32.773 1.00 87.25 197 ASN A O 1
ATOM 1569 N N . LYS A 1 198 ? 41.996 -8.140 -31.647 1.00 87.19 198 LYS A N 1
ATOM 1570 C CA . LYS A 1 198 ? 41.354 -6.989 -32.291 1.00 87.19 198 LYS A CA 1
ATOM 1571 C C . LYS A 1 198 ? 42.066 -5.673 -31.965 1.00 87.19 198 LYS A C 1
ATOM 1573 O O . LYS A 1 198 ? 42.293 -4.870 -32.869 1.00 87.19 198 LYS A O 1
ATOM 1578 N N . ILE A 1 199 ? 42.473 -5.477 -30.711 1.00 85.62 199 ILE A N 1
ATOM 1579 C CA . ILE A 1 199 ? 43.242 -4.304 -30.269 1.00 85.62 199 ILE A CA 1
ATOM 1580 C C . ILE A 1 199 ? 44.616 -4.258 -30.930 1.00 85.62 199 ILE A C 1
ATOM 1582 O O . ILE A 1 199 ? 44.964 -3.231 -31.507 1.00 85.62 199 ILE A O 1
ATOM 1586 N N . TYR A 1 200 ? 45.362 -5.365 -30.933 1.00 84.75 200 TYR A N 1
ATOM 1587 C CA . TYR A 1 200 ? 46.661 -5.438 -31.609 1.00 84.75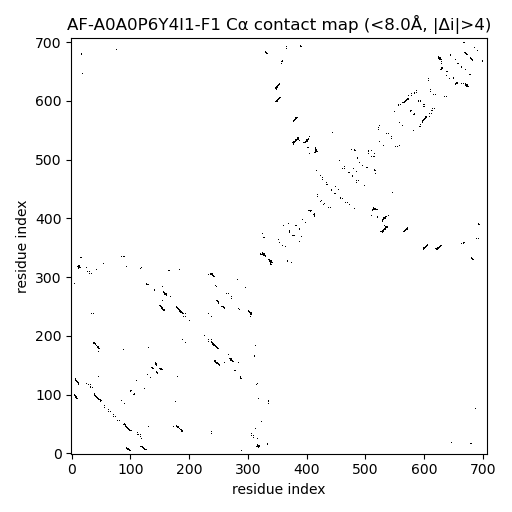 200 TYR A CA 1
ATOM 1588 C C . TYR A 1 200 ? 46.545 -5.114 -33.100 1.00 84.75 200 TYR A C 1
ATOM 1590 O O . TYR A 1 200 ? 47.334 -4.335 -33.634 1.00 84.75 200 TYR A O 1
ATOM 1598 N N . THR A 1 201 ? 45.519 -5.649 -33.767 1.00 86.81 201 THR A N 1
ATOM 1599 C CA . THR A 1 201 ? 45.248 -5.356 -35.182 1.00 86.81 201 THR A CA 1
ATOM 1600 C C . THR A 1 201 ? 44.975 -3.866 -35.404 1.00 86.81 201 THR A C 1
ATOM 1602 O O . THR A 1 201 ? 45.518 -3.268 -36.334 1.00 86.81 201 THR A O 1
ATOM 1605 N N . ALA A 1 202 ? 44.185 -3.239 -34.528 1.00 84.44 202 ALA A N 1
ATOM 1606 C CA . ALA A 1 202 ? 43.892 -1.810 -34.596 1.00 84.44 202 ALA A CA 1
ATOM 1607 C C . ALA A 1 202 ? 45.135 -0.937 -34.329 1.00 84.44 202 ALA A C 1
ATOM 1609 O O . ALA A 1 202 ? 45.369 0.025 -35.061 1.00 84.44 202 ALA A O 1
ATOM 1610 N N . MET A 1 203 ? 45.966 -1.296 -33.341 1.00 80.94 203 MET A N 1
ATOM 1611 C CA . MET A 1 203 ? 47.227 -0.604 -33.037 1.00 80.94 203 MET A CA 1
ATOM 1612 C C . MET A 1 203 ? 48.200 -0.654 -34.217 1.00 80.94 203 MET A C 1
ATOM 1614 O O . MET A 1 203 ? 48.757 0.376 -34.594 1.00 80.94 203 MET A O 1
ATOM 1618 N N . ASN A 1 204 ? 48.363 -1.825 -34.839 1.00 83.62 204 ASN A N 1
ATOM 1619 C CA . ASN A 1 204 ? 49.232 -1.996 -36.004 1.00 83.62 204 ASN A CA 1
ATOM 1620 C C . ASN A 1 204 ? 48.717 -1.204 -37.217 1.00 83.62 204 ASN A C 1
ATOM 1622 O O . ASN A 1 204 ? 49.502 -0.571 -37.928 1.00 83.62 204 ASN A O 1
ATOM 1626 N N . GLY A 1 205 ? 47.397 -1.184 -37.429 1.00 82.56 205 GLY A N 1
ATOM 1627 C CA . GLY A 1 205 ? 46.761 -0.382 -38.477 1.00 82.56 205 GLY A CA 1
ATOM 1628 C C . GLY A 1 205 ? 46.984 1.121 -38.288 1.00 82.56 205 GLY A C 1
ATOM 1629 O O . GLY A 1 205 ? 47.362 1.812 -39.236 1.00 82.56 205 GLY A O 1
ATOM 1630 N N . LEU A 1 206 ? 46.830 1.628 -37.059 1.00 77.25 206 LEU A N 1
ATOM 1631 C CA . LEU A 1 206 ? 47.143 3.024 -36.746 1.00 77.25 206 LEU A CA 1
ATOM 1632 C C . LEU A 1 206 ? 48.633 3.318 -36.909 1.00 77.25 206 LEU A C 1
ATOM 1634 O O . LEU A 1 206 ? 48.966 4.312 -37.542 1.00 77.25 206 LEU A O 1
ATOM 1638 N N . GLY A 1 207 ? 49.525 2.458 -36.407 1.00 73.25 207 GLY A N 1
ATOM 1639 C CA . GLY A 1 207 ? 50.975 2.622 -36.557 1.00 73.25 207 GLY A CA 1
ATOM 1640 C C . GLY A 1 207 ? 51.405 2.719 -38.022 1.00 73.25 207 GLY A C 1
ATOM 1641 O O . GLY A 1 207 ? 52.172 3.608 -38.387 1.00 73.25 207 GLY A O 1
ATOM 1642 N N . THR A 1 208 ? 50.819 1.884 -38.883 1.00 73.94 208 THR A N 1
ATOM 1643 C CA . THR A 1 208 ? 51.024 1.939 -40.339 1.00 73.94 208 THR A CA 1
ATOM 1644 C C . THR A 1 208 ? 50.501 3.254 -40.930 1.00 73.94 208 THR A C 1
ATOM 1646 O O . THR A 1 208 ? 51.183 3.894 -41.727 1.00 73.94 208 THR A O 1
ATOM 1649 N N . SER A 1 209 ? 49.321 3.716 -40.499 1.00 68.81 209 SER A N 1
ATOM 1650 C CA . SER A 1 209 ? 48.772 5.009 -40.926 1.00 68.81 209 SER A CA 1
ATOM 1651 C C . SER A 1 209 ? 49.595 6.210 -40.441 1.00 68.81 209 SER A C 1
ATOM 1653 O O . SER A 1 209 ? 49.644 7.210 -41.154 1.00 68.81 209 SER A O 1
ATOM 1655 N N . PHE A 1 210 ? 50.205 6.150 -39.254 1.00 67.06 210 PHE A N 1
ATOM 1656 C CA . PHE A 1 210 ? 51.100 7.190 -38.732 1.00 67.06 210 PHE A CA 1
ATOM 1657 C C . PHE A 1 210 ? 52.429 7.221 -39.494 1.00 67.06 210 PHE A C 1
ATOM 1659 O O . PHE A 1 210 ? 52.953 8.298 -39.759 1.00 67.06 210 PHE A O 1
ATOM 1666 N N . ALA A 1 211 ? 52.947 6.057 -39.898 1.00 66.38 211 ALA A N 1
ATOM 1667 C CA . ALA A 1 211 ? 54.152 5.966 -40.719 1.00 66.38 211 ALA A CA 1
ATOM 1668 C C . ALA A 1 211 ? 53.948 6.524 -42.143 1.00 66.38 211 ALA A C 1
ATOM 1670 O O . ALA A 1 211 ? 54.877 7.092 -42.710 1.00 66.38 211 ALA A O 1
ATOM 1671 N N . MET A 1 212 ? 52.743 6.391 -42.714 1.00 63.41 212 MET A N 1
ATOM 1672 C CA . MET A 1 212 ? 52.422 6.872 -44.070 1.00 63.41 212 MET A CA 1
ATOM 1673 C C . MET A 1 212 ? 52.073 8.366 -44.154 1.00 63.41 212 MET A C 1
ATOM 1675 O O . MET A 1 212 ? 52.222 8.962 -45.217 1.00 63.41 212 MET A O 1
ATOM 1679 N N . PHE A 1 213 ? 51.594 8.981 -43.072 1.00 64.25 213 PHE A N 1
ATOM 1680 C CA . PHE A 1 213 ? 51.103 10.362 -43.080 1.00 64.25 213 PHE A CA 1
ATOM 1681 C C . PHE A 1 213 ? 51.657 11.123 -41.866 1.00 64.25 213 PHE A C 1
ATOM 1683 O O . PHE A 1 213 ? 51.135 10.972 -40.763 1.00 64.25 213 PHE A O 1
ATOM 1690 N N . GLN A 1 214 ? 52.692 11.947 -42.077 1.00 58.84 214 GLN A N 1
ATOM 1691 C CA . GLN A 1 214 ? 53.408 12.678 -41.014 1.00 58.84 214 GLN A CA 1
ATOM 1692 C C . GLN A 1 214 ? 52.667 13.905 -40.442 1.00 58.84 214 GLN A C 1
ATOM 1694 O O . GLN A 1 214 ? 53.141 14.506 -39.481 1.00 58.84 214 GLN A O 1
ATOM 1699 N N . GLU A 1 215 ? 51.517 14.299 -40.995 1.00 58.31 215 GLU A N 1
ATOM 1700 C CA . GLU A 1 215 ? 50.772 15.462 -40.496 1.00 58.31 215 GLU A CA 1
ATOM 1701 C C . GLU A 1 215 ? 50.087 15.206 -39.144 1.00 58.31 215 GLU A C 1
ATOM 1703 O O . GLU A 1 215 ? 49.497 14.148 -38.895 1.00 58.31 215 GLU A O 1
ATOM 1708 N N . PHE A 1 216 ? 50.122 16.227 -38.282 1.00 56.38 216 PHE A N 1
ATOM 1709 C CA . PHE A 1 216 ? 49.471 16.242 -36.975 1.00 56.38 216 PHE A CA 1
ATOM 1710 C C . PHE A 1 216 ? 47.950 16.120 -37.135 1.00 56.38 216 PHE A C 1
ATOM 1712 O O . PHE A 1 216 ? 47.271 17.065 -37.528 1.00 56.38 216 PHE A O 1
ATOM 1719 N N . ASN A 1 217 ? 47.398 14.949 -36.814 1.00 71.19 217 ASN A N 1
ATOM 1720 C CA . ASN A 1 217 ? 45.961 14.707 -36.867 1.00 71.19 217 ASN A CA 1
ATOM 1721 C C . ASN A 1 217 ? 45.435 14.394 -35.461 1.00 71.19 217 ASN A C 1
ATOM 1723 O O . ASN A 1 217 ? 45.594 13.279 -34.959 1.00 71.19 217 ASN A O 1
ATOM 1727 N N . ALA A 1 218 ? 44.788 15.383 -34.838 1.00 73.94 218 ALA A N 1
ATOM 1728 C CA . ALA A 1 218 ? 44.215 15.274 -33.496 1.00 73.94 218 ALA A CA 1
ATOM 1729 C C . ALA A 1 218 ? 43.275 14.061 -33.338 1.00 73.94 218 ALA A C 1
ATOM 1731 O O . ALA A 1 218 ? 43.288 13.409 -32.297 1.00 73.94 218 ALA A O 1
ATOM 1732 N N . ALA A 1 219 ? 42.530 13.690 -34.388 1.00 74.62 219 ALA A N 1
ATOM 1733 C CA . ALA A 1 219 ? 41.640 12.530 -34.359 1.00 74.62 219 ALA A CA 1
ATOM 1734 C C . ALA A 1 219 ? 42.403 11.194 -34.321 1.00 74.62 219 ALA A C 1
ATOM 1736 O O . ALA A 1 219 ? 41.945 10.243 -33.692 1.00 74.62 219 ALA A O 1
ATOM 1737 N N . ARG A 1 220 ? 43.583 11.106 -34.954 1.00 76.06 220 ARG A N 1
ATOM 1738 C CA . ARG A 1 220 ? 44.422 9.894 -34.891 1.00 76.06 220 ARG A CA 1
ATOM 1739 C C . ARG A 1 220 ? 45.067 9.713 -33.519 1.00 76.06 220 ARG A C 1
ATOM 1741 O O . ARG A 1 220 ? 45.173 8.581 -33.057 1.00 76.06 220 ARG A O 1
ATOM 1748 N N . ASN A 1 221 ? 45.481 10.806 -32.875 1.00 77.75 221 ASN A N 1
ATOM 1749 C CA . ASN A 1 221 ? 46.015 10.759 -31.511 1.00 77.75 221 ASN A CA 1
ATOM 1750 C C . ASN A 1 221 ? 44.928 10.339 -30.514 1.00 77.75 221 ASN A C 1
ATOM 1752 O O . ASN A 1 221 ? 45.145 9.389 -29.771 1.00 77.75 221 ASN A O 1
ATOM 1756 N N . ALA A 1 222 ? 43.731 10.931 -30.599 1.00 80.69 222 ALA A N 1
ATOM 1757 C CA . ALA A 1 222 ? 42.584 10.511 -29.793 1.00 80.69 222 ALA A CA 1
ATOM 1758 C C . ALA A 1 222 ? 42.254 9.019 -29.989 1.00 80.69 222 ALA A C 1
ATOM 1760 O O . ALA A 1 222 ? 42.117 8.283 -29.019 1.00 80.69 222 ALA A O 1
ATOM 1761 N N . ALA A 1 223 ? 42.244 8.530 -31.237 1.00 82.19 223 ALA A N 1
ATOM 1762 C CA . ALA A 1 223 ? 42.014 7.111 -31.518 1.00 82.19 223 ALA A CA 1
ATOM 1763 C C . ALA A 1 223 ? 43.094 6.189 -30.919 1.00 82.19 223 ALA A C 1
ATOM 1765 O O . ALA A 1 223 ? 42.794 5.070 -30.503 1.00 82.19 223 ALA A O 1
ATOM 1766 N N . ARG A 1 224 ? 44.358 6.631 -30.872 1.00 82.31 224 ARG A N 1
ATOM 1767 C CA . ARG A 1 224 ? 45.438 5.886 -30.211 1.00 82.31 224 ARG A CA 1
ATOM 1768 C C . ARG A 1 224 ? 45.229 5.848 -28.696 1.00 82.31 224 ARG A C 1
ATOM 1770 O O . ARG A 1 224 ? 45.354 4.772 -28.110 1.00 82.31 224 ARG A O 1
ATOM 1777 N N . ASP A 1 225 ? 44.904 6.982 -28.087 1.00 84.25 225 ASP A N 1
ATOM 1778 C CA . ASP A 1 225 ? 44.662 7.091 -26.645 1.00 84.25 225 ASP A CA 1
ATOM 1779 C C . ASP A 1 225 ? 43.449 6.252 -26.214 1.00 84.25 225 ASP A C 1
ATOM 1781 O O . ASP A 1 225 ? 43.506 5.556 -25.194 1.00 84.25 225 ASP A O 1
ATOM 1785 N N . ASP A 1 226 ? 42.398 6.216 -27.037 1.00 83.81 226 ASP A N 1
ATOM 1786 C CA . ASP A 1 226 ? 41.223 5.363 -26.841 1.00 83.81 226 ASP A CA 1
ATOM 1787 C C . ASP A 1 226 ? 41.595 3.876 -26.851 1.00 83.81 226 ASP A C 1
ATOM 1789 O O . ASP A 1 226 ? 41.153 3.118 -25.986 1.00 83.81 226 ASP A O 1
ATOM 1793 N N . ILE A 1 227 ? 42.445 3.440 -27.790 1.00 85.44 227 ILE A N 1
ATOM 1794 C CA . ILE A 1 227 ? 42.885 2.039 -27.874 1.00 85.44 227 ILE A CA 1
ATOM 1795 C C . ILE A 1 227 ? 43.749 1.651 -26.673 1.00 85.44 227 ILE A C 1
ATOM 1797 O O . ILE A 1 227 ? 43.551 0.575 -26.107 1.00 85.44 227 ILE A O 1
ATOM 1801 N N . VAL A 1 228 ? 44.680 2.514 -26.255 1.00 86.19 228 VAL A N 1
ATOM 1802 C CA . VAL A 1 228 ? 45.513 2.279 -25.062 1.00 86.19 228 VAL A CA 1
ATOM 1803 C C . VAL A 1 228 ? 44.642 2.202 -23.807 1.00 86.19 228 VAL A C 1
ATOM 1805 O O . VAL A 1 228 ? 44.801 1.298 -22.983 1.00 86.19 228 VAL A O 1
ATOM 1808 N N . THR A 1 229 ? 43.674 3.109 -23.680 1.00 86.50 229 THR A N 1
ATOM 1809 C CA . THR A 1 229 ? 42.721 3.115 -22.567 1.00 86.50 229 THR A CA 1
ATOM 1810 C C . THR A 1 229 ? 41.868 1.847 -22.564 1.00 86.50 229 THR A C 1
ATOM 1812 O O . THR A 1 229 ? 41.727 1.213 -21.516 1.00 86.50 229 THR A O 1
ATOM 1815 N N . ALA A 1 230 ? 41.343 1.433 -23.721 1.00 84.94 230 ALA A N 1
ATOM 1816 C CA . ALA A 1 230 ? 40.565 0.207 -23.859 1.00 84.94 230 ALA A CA 1
ATOM 1817 C C . ALA A 1 230 ? 41.392 -1.035 -23.495 1.00 84.94 230 ALA A C 1
ATOM 1819 O O . ALA A 1 230 ? 40.902 -1.883 -22.749 1.00 84.94 230 ALA A O 1
ATOM 1820 N N . ALA A 1 231 ? 42.650 -1.116 -23.945 1.00 85.81 231 ALA A N 1
ATOM 1821 C CA . ALA A 1 231 ? 43.559 -2.217 -23.623 1.00 85.81 231 ALA A CA 1
ATOM 1822 C C . ALA A 1 231 ? 43.735 -2.382 -22.107 1.00 85.81 231 ALA A C 1
ATOM 1824 O O . ALA A 1 231 ? 43.501 -3.468 -21.576 1.00 85.81 231 ALA A O 1
ATOM 1825 N N . ARG A 1 232 ? 44.025 -1.283 -21.398 1.00 87.50 232 ARG A N 1
ATOM 1826 C CA . ARG A 1 232 ? 44.169 -1.276 -19.935 1.00 87.50 232 ARG A CA 1
ATOM 1827 C C . ARG A 1 232 ? 42.899 -1.746 -19.218 1.00 87.50 232 ARG A C 1
ATOM 1829 O O . ARG A 1 232 ? 42.970 -2.492 -18.248 1.00 87.50 232 ARG A O 1
ATOM 1836 N N . ILE A 1 233 ? 41.727 -1.308 -19.676 1.00 85.81 233 ILE A N 1
ATOM 1837 C CA . ILE A 1 233 ? 40.441 -1.656 -19.049 1.00 85.81 233 ILE A CA 1
ATOM 1838 C C . ILE A 1 233 ? 40.081 -3.129 -19.297 1.00 85.81 233 ILE A C 1
ATOM 1840 O O . ILE A 1 233 ? 39.516 -3.788 -18.425 1.00 85.81 233 ILE A O 1
ATOM 1844 N N . ILE A 1 234 ? 40.443 -3.674 -20.459 1.00 85.88 234 ILE A N 1
ATOM 1845 C CA . ILE A 1 234 ? 40.252 -5.096 -20.779 1.00 85.88 234 ILE A CA 1
ATOM 1846 C C . ILE A 1 234 ? 41.199 -5.982 -19.962 1.00 85.88 234 ILE A C 1
ATOM 1848 O O . ILE A 1 234 ? 40.782 -7.034 -19.480 1.00 85.88 234 ILE A O 1
ATOM 1852 N N . GLU A 1 235 ? 42.440 -5.546 -19.723 1.00 84.81 235 GLU A N 1
ATOM 1853 C CA . GLU A 1 235 ? 43.369 -6.231 -18.809 1.00 84.81 235 GLU A CA 1
ATOM 1854 C C . GLU A 1 235 ? 42.834 -6.318 -17.373 1.00 84.81 235 GLU A C 1
ATOM 1856 O O . GLU A 1 235 ? 43.097 -7.297 -16.678 1.00 84.81 235 GLU A O 1
ATOM 1861 N N . GLN A 1 236 ? 42.019 -5.349 -16.952 1.00 85.00 236 GLN A N 1
ATOM 1862 C CA . GLN A 1 236 ? 41.343 -5.338 -15.650 1.00 85.00 236 GLN A CA 1
ATOM 1863 C C . GLN A 1 236 ? 40.098 -6.244 -15.583 1.00 85.00 236 GLN A C 1
ATOM 1865 O O . GLN A 1 236 ? 39.395 -6.243 -14.575 1.00 85.00 236 GLN A O 1
ATOM 1870 N N . GLY A 1 237 ? 39.808 -7.026 -16.629 1.00 82.62 237 GLY A N 1
ATOM 1871 C CA . GLY A 1 237 ? 38.709 -7.997 -16.637 1.00 82.62 237 GLY A CA 1
ATOM 1872 C C . GLY A 1 237 ? 37.449 -7.555 -17.385 1.00 82.62 237 GLY A C 1
ATOM 1873 O O . GLY A 1 237 ? 36.497 -8.330 -17.460 1.00 82.62 237 GLY A O 1
ATOM 1874 N N . SER A 1 238 ? 37.429 -6.353 -17.972 1.00 87.00 238 SER A N 1
ATOM 1875 C CA . SER A 1 238 ? 36.332 -5.904 -18.842 1.00 87.00 238 SER A CA 1
ATOM 1876 C C . SER A 1 238 ? 36.340 -6.651 -20.181 1.00 87.00 238 SER A C 1
ATOM 1878 O O . SER A 1 238 ? 37.394 -7.046 -20.679 1.00 87.00 238 SER A O 1
ATOM 1880 N N . LEU A 1 239 ? 35.177 -6.779 -20.823 1.00 91.38 239 LEU A N 1
ATOM 1881 C CA . LEU A 1 239 ? 35.087 -7.232 -22.213 1.00 91.38 239 LEU A CA 1
ATOM 1882 C C . LEU A 1 239 ? 35.050 -6.047 -23.186 1.00 91.38 239 LEU A C 1
ATOM 1884 O O . LEU A 1 239 ? 34.711 -4.919 -22.813 1.00 91.38 239 LEU A O 1
ATOM 1888 N N . LEU A 1 240 ? 35.399 -6.340 -24.441 1.00 93.06 240 LEU A N 1
ATOM 1889 C CA . LEU A 1 240 ? 35.160 -5.483 -25.599 1.00 93.06 240 LEU A CA 1
ATOM 1890 C C . LEU A 1 240 ? 33.852 -5.908 -26.270 1.00 93.06 240 LEU A C 1
ATOM 1892 O O . LEU A 1 240 ? 33.611 -7.103 -26.458 1.00 93.06 240 LEU A O 1
ATOM 1896 N N . HIS A 1 241 ? 33.042 -4.936 -26.672 1.00 93.94 241 HIS A N 1
ATOM 1897 C CA . HIS A 1 241 ? 31.737 -5.151 -27.280 1.00 93.94 241 HIS A CA 1
ATOM 1898 C C . HIS A 1 241 ? 31.601 -4.357 -28.577 1.00 93.94 241 HIS A C 1
ATOM 1900 O O . HIS A 1 241 ? 31.953 -3.183 -28.623 1.00 93.94 241 HIS A O 1
ATOM 1906 N N . GLU A 1 242 ? 31.035 -4.969 -29.612 1.00 93.50 242 GLU A N 1
ATOM 1907 C CA . GLU A 1 242 ? 30.425 -4.244 -30.728 1.00 93.50 242 GLU A CA 1
ATOM 1908 C C . GLU A 1 242 ? 28.943 -4.031 -30.433 1.00 93.50 242 GLU A C 1
ATOM 1910 O O . GLU A 1 242 ? 28.221 -4.997 -30.191 1.00 93.50 242 GLU A O 1
ATOM 1915 N N . VAL A 1 243 ? 28.494 -2.777 -30.456 1.00 93.50 243 VAL A N 1
ATOM 1916 C CA . VAL A 1 243 ? 27.154 -2.376 -30.022 1.00 93.50 243 VAL A CA 1
ATOM 1917 C C . VAL A 1 243 ? 26.427 -1.623 -31.130 1.00 93.50 243 VAL A C 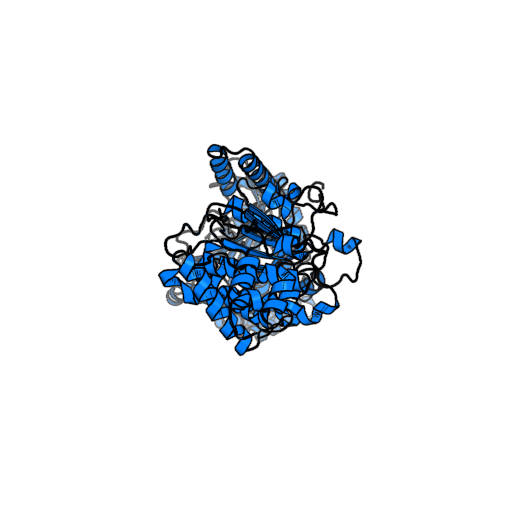1
ATOM 1919 O O . VAL A 1 243 ? 26.976 -0.708 -31.750 1.00 93.50 243 VAL A O 1
ATOM 1922 N N . GLN A 1 244 ? 25.169 -1.988 -31.356 1.00 93.00 244 GLN A N 1
ATOM 1923 C CA . GLN A 1 244 ? 24.219 -1.227 -32.163 1.00 93.00 244 GLN A CA 1
ATOM 1924 C C . GLN A 1 244 ? 22.940 -1.006 -31.367 1.00 93.00 244 GLN A C 1
ATOM 1926 O O . GLN A 1 244 ? 22.388 -1.945 -30.793 1.00 93.00 244 GLN A O 1
ATOM 1931 N N . ILE A 1 245 ? 22.454 0.234 -31.349 1.00 93.19 245 ILE A N 1
ATOM 1932 C CA . ILE A 1 245 ? 21.185 0.570 -30.710 1.00 93.19 245 ILE A CA 1
ATOM 1933 C C . ILE A 1 245 ? 20.172 0.889 -31.799 1.00 93.19 245 ILE A C 1
ATOM 1935 O O . ILE A 1 245 ? 20.395 1.784 -32.615 1.00 93.19 245 ILE A O 1
ATOM 1939 N N . ALA A 1 246 ? 19.061 0.159 -31.811 1.00 94.81 246 ALA A N 1
ATOM 1940 C CA . ALA A 1 246 ? 17.929 0.450 -32.676 1.00 94.81 246 ALA A CA 1
ATOM 1941 C C . ALA A 1 246 ? 16.743 0.938 -31.844 1.00 94.81 246 ALA A C 1
ATOM 1943 O O . ALA A 1 246 ? 16.468 0.402 -30.772 1.00 94.81 246 ALA A O 1
ATOM 1944 N N . VAL A 1 247 ? 16.020 1.932 -32.349 1.00 95.56 247 VAL A N 1
ATOM 1945 C CA . VAL A 1 247 ? 14.753 2.380 -31.761 1.00 95.56 247 VAL A CA 1
ATOM 1946 C C . VAL A 1 247 ? 13.686 2.331 -32.835 1.00 95.56 247 VAL A C 1
ATOM 1948 O O . VAL A 1 247 ? 13.877 2.887 -33.912 1.00 95.56 247 VAL A O 1
ATOM 1951 N N . LEU A 1 248 ? 12.575 1.661 -32.553 1.00 95.81 248 LEU A N 1
ATOM 1952 C CA . LEU A 1 248 ? 11.404 1.630 -33.414 1.00 95.81 248 LEU A CA 1
ATOM 1953 C C . LEU A 1 248 ? 10.234 2.272 -32.686 1.00 95.81 248 LEU A C 1
ATOM 1955 O O . LEU A 1 248 ? 9.951 1.919 -31.545 1.00 95.81 248 LEU A O 1
ATOM 1959 N N . VAL A 1 249 ? 9.556 3.195 -33.353 1.00 94.88 249 VAL A N 1
ATOM 1960 C CA . VAL A 1 249 ? 8.379 3.890 -32.825 1.00 94.88 249 VAL A CA 1
ATOM 1961 C C . VAL A 1 249 ? 7.165 3.545 -33.664 1.00 94.88 249 VAL A C 1
ATOM 1963 O O . VAL A 1 249 ? 7.278 3.452 -34.887 1.00 94.88 249 VAL A O 1
ATOM 1966 N N . ALA A 1 250 ? 6.024 3.340 -33.018 1.00 92.81 250 ALA A N 1
ATOM 1967 C CA . ALA A 1 250 ? 4.777 3.057 -33.711 1.00 92.81 250 ALA A CA 1
ATOM 1968 C C . ALA A 1 250 ? 3.952 4.328 -33.946 1.00 92.81 250 ALA A C 1
ATOM 1970 O O . ALA A 1 250 ? 4.028 5.287 -33.179 1.00 92.81 250 ALA A O 1
ATOM 1971 N N . GLY A 1 251 ? 3.114 4.295 -34.975 1.00 90.62 251 GLY A N 1
ATOM 1972 C CA . GLY A 1 251 ? 2.049 5.253 -35.243 1.00 90.62 251 GLY A CA 1
ATOM 1973 C C . 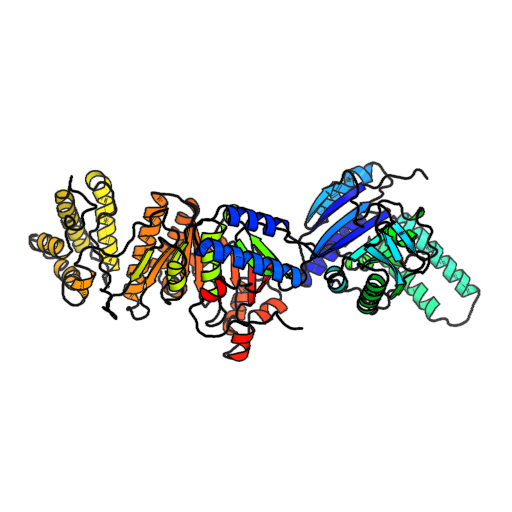GLY A 1 251 ? 0.842 4.550 -35.864 1.00 90.62 251 GLY A C 1
ATOM 1974 O O . GLY A 1 251 ? 0.975 3.459 -36.421 1.00 90.62 251 GLY A O 1
ATOM 1975 N N . GLU A 1 252 ? -0.338 5.155 -35.752 1.00 86.81 252 GLU A N 1
ATOM 1976 C CA . GLU A 1 252 ? -1.559 4.668 -36.416 1.00 86.81 252 GLU A CA 1
ATOM 1977 C C . GLU A 1 252 ? -1.461 4.828 -37.941 1.00 86.81 252 GLU A C 1
ATOM 1979 O O . GLU A 1 252 ? -1.946 4.001 -38.707 1.00 86.81 252 GLU A O 1
ATOM 1984 N N . THR A 1 253 ? -0.757 5.873 -38.375 1.00 86.94 253 THR A N 1
ATOM 1985 C CA . THR A 1 253 ? -0.451 6.192 -39.774 1.00 86.94 253 THR A CA 1
ATOM 1986 C C . THR A 1 253 ? 1.052 6.376 -39.984 1.00 86.94 253 THR A C 1
ATOM 1988 O O . THR A 1 253 ? 1.796 6.626 -39.029 1.00 86.94 253 THR A O 1
ATOM 1991 N N . GLU A 1 254 ? 1.505 6.318 -41.239 1.00 88.69 254 GLU A N 1
ATOM 1992 C CA . GLU A 1 254 ? 2.887 6.646 -41.620 1.00 88.69 254 GLU A CA 1
ATOM 1993 C C . GLU A 1 254 ? 3.310 8.035 -41.108 1.00 88.69 254 GLU A C 1
ATOM 1995 O O . GLU A 1 254 ? 4.359 8.157 -40.473 1.00 88.69 254 GLU A O 1
ATOM 2000 N N . ASP A 1 255 ? 2.456 9.050 -41.266 1.00 89.44 255 ASP A N 1
ATOM 2001 C CA . ASP A 1 255 ? 2.722 10.419 -40.805 1.00 89.44 255 ASP A CA 1
ATOM 2002 C C . ASP A 1 255 ? 2.887 10.506 -39.283 1.00 89.44 255 ASP A C 1
ATOM 2004 O O . ASP A 1 255 ? 3.820 11.139 -38.782 1.00 89.44 255 ASP A O 1
ATOM 2008 N N . SER A 1 256 ? 2.027 9.817 -38.525 1.00 90.81 256 SER A N 1
ATOM 2009 C CA . SER A 1 256 ? 2.141 9.784 -37.062 1.00 90.81 256 SER A CA 1
ATOM 2010 C C . SER A 1 256 ? 3.427 9.081 -36.606 1.00 90.81 256 SER A C 1
ATOM 2012 O O . SER A 1 256 ? 4.122 9.582 -35.725 1.00 90.81 256 SER A O 1
ATOM 2014 N N . ALA A 1 257 ? 3.824 7.980 -37.259 1.00 91.38 257 ALA A N 1
ATOM 2015 C CA . ALA A 1 257 ? 5.085 7.294 -36.970 1.00 91.38 257 ALA A CA 1
ATOM 2016 C C . ALA A 1 257 ? 6.304 8.163 -37.331 1.00 91.38 257 ALA A C 1
ATOM 2018 O O . ALA A 1 257 ? 7.332 8.133 -36.646 1.00 91.38 257 ALA A O 1
ATOM 2019 N N . ILE A 1 258 ? 6.194 8.974 -38.387 1.00 91.62 258 ILE A N 1
ATOM 2020 C CA . ILE A 1 258 ? 7.200 9.964 -38.770 1.00 91.62 258 ILE A CA 1
ATOM 2021 C C . ILE A 1 258 ? 7.360 11.033 -37.686 1.00 91.62 258 ILE A C 1
ATOM 2023 O O . ILE A 1 258 ? 8.502 11.295 -37.293 1.00 91.62 258 ILE A O 1
ATOM 2027 N N . LEU A 1 259 ? 6.252 11.586 -37.185 1.00 92.50 259 LEU A N 1
ATOM 2028 C CA . LEU A 1 259 ? 6.224 12.605 -36.133 1.00 92.50 259 LEU A CA 1
ATOM 2029 C C . LEU A 1 259 ? 6.770 12.069 -34.802 1.00 92.50 259 LEU A C 1
ATOM 2031 O O . LEU A 1 259 ? 7.691 12.657 -34.232 1.00 92.50 259 LEU A O 1
ATOM 2035 N N . HIS A 1 260 ? 6.286 10.910 -34.347 1.00 93.25 260 HIS A N 1
ATOM 2036 C CA . HIS A 1 260 ? 6.807 10.226 -33.156 1.00 93.25 260 HIS A CA 1
ATOM 2037 C C . HIS A 1 260 ? 8.314 9.952 -33.277 1.00 93.25 260 HIS A C 1
ATOM 2039 O O . HIS A 1 260 ? 9.080 10.096 -32.322 1.00 93.25 260 HIS A O 1
ATOM 2045 N N . GLY A 1 261 ? 8.777 9.615 -34.485 1.00 92.31 261 GLY A N 1
ATOM 2046 C CA . GLY A 1 261 ? 10.192 9.396 -34.763 1.00 92.31 261 GLY A CA 1
ATOM 2047 C C . GLY A 1 261 ? 11.043 10.656 -34.604 1.00 92.31 261 GLY A C 1
ATOM 2048 O O . GLY A 1 261 ? 12.159 10.583 -34.087 1.00 92.31 261 GLY A O 1
ATOM 2049 N N . GLN A 1 262 ? 10.523 11.820 -35.002 1.00 91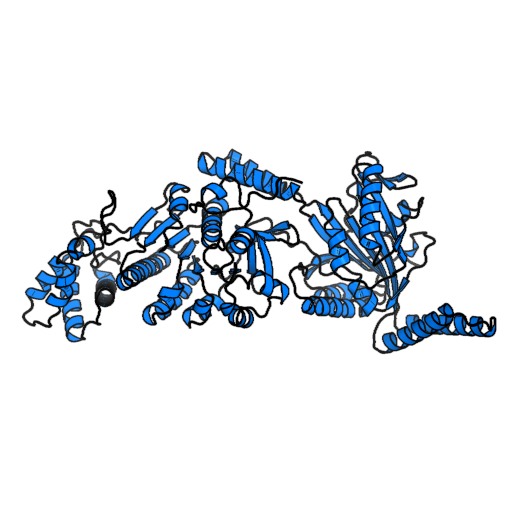.75 262 GLN A N 1
ATOM 2050 C CA . GLN A 1 262 ? 11.194 13.106 -34.788 1.00 91.75 262 GLN A CA 1
ATOM 2051 C C . GLN A 1 262 ? 11.283 13.453 -33.295 1.00 91.75 262 GLN A C 1
ATOM 2053 O O . GLN A 1 262 ? 12.343 13.884 -32.840 1.00 91.75 262 GLN A O 1
ATOM 2058 N N . GLN A 1 263 ? 10.221 13.193 -32.526 1.00 91.31 263 GLN A N 1
ATOM 2059 C CA . GLN A 1 263 ? 10.195 13.415 -31.075 1.00 91.31 263 GLN A CA 1
ATOM 2060 C C . GLN A 1 263 ? 11.252 12.574 -30.345 1.00 91.31 263 GLN A C 1
ATOM 2062 O O . GLN A 1 263 ? 12.025 13.101 -29.539 1.00 91.31 263 GLN A O 1
ATOM 2067 N N . ILE A 1 264 ? 11.352 11.278 -30.666 1.00 91.06 264 ILE A N 1
ATOM 2068 C CA . ILE A 1 264 ? 12.380 10.398 -30.091 1.00 91.06 264 ILE A CA 1
ATOM 2069 C C . ILE A 1 264 ? 13.785 10.837 -30.490 1.00 91.06 264 ILE A C 1
ATOM 2071 O O . ILE A 1 264 ? 14.675 10.875 -29.640 1.00 91.06 264 ILE A O 1
ATOM 2075 N N . LYS A 1 265 ? 13.994 11.193 -31.762 1.00 90.44 265 LYS A N 1
ATOM 2076 C CA . LYS A 1 265 ? 15.296 11.676 -32.229 1.00 90.44 265 LYS A CA 1
ATOM 2077 C C . LYS A 1 265 ? 15.732 12.917 -31.445 1.00 90.44 265 LYS A C 1
ATOM 2079 O O . LYS A 1 265 ? 16.861 12.949 -30.977 1.00 90.44 265 LYS A O 1
ATOM 2084 N N . HIS A 1 266 ? 14.835 13.886 -31.253 1.00 89.62 266 HIS A N 1
ATOM 2085 C CA . HIS A 1 266 ? 15.124 15.094 -30.478 1.00 89.62 266 HIS A CA 1
ATOM 2086 C C . HIS A 1 266 ? 15.429 14.783 -29.004 1.00 89.62 266 HIS A C 1
ATOM 2088 O O . HIS A 1 266 ? 16.380 15.317 -28.445 1.00 89.62 266 HIS A O 1
ATOM 2094 N N . THR A 1 267 ? 14.679 13.855 -28.401 1.00 87.56 267 THR A N 1
ATOM 2095 C CA . THR A 1 267 ? 14.884 13.415 -27.009 1.00 87.56 267 THR A CA 1
ATOM 2096 C C . THR A 1 267 ? 16.266 12.785 -26.794 1.00 87.56 267 THR A C 1
ATOM 2098 O O . THR A 1 267 ? 16.851 12.915 -25.721 1.00 87.56 267 THR A O 1
ATOM 2101 N N . LEU A 1 268 ? 16.786 12.089 -27.808 1.00 87.94 268 LEU A N 1
ATOM 2102 C CA . LEU A 1 268 ? 18.059 11.375 -27.746 1.00 87.94 268 LEU A CA 1
ATOM 2103 C C . LEU A 1 268 ? 19.272 12.187 -28.207 1.00 87.94 268 LEU A C 1
ATOM 2105 O O . LEU A 1 268 ? 20.387 11.786 -27.881 1.00 87.94 268 LEU A O 1
ATOM 2109 N N . ASP A 1 269 ? 19.085 13.297 -28.920 1.00 86.44 269 ASP A N 1
ATOM 2110 C CA . ASP A 1 269 ? 20.135 13.966 -29.706 1.00 86.44 269 ASP A CA 1
ATOM 2111 C C . ASP A 1 269 ? 21.379 14.336 -28.875 1.00 86.44 269 ASP A C 1
ATOM 2113 O O . ASP A 1 269 ? 22.507 14.124 -29.307 1.00 86.44 269 ASP A O 1
ATOM 2117 N N . ALA A 1 270 ? 21.188 14.759 -27.620 1.00 83.69 270 ALA A N 1
ATOM 2118 C CA . ALA A 1 270 ? 22.281 15.095 -26.701 1.00 83.69 270 ALA A CA 1
ATOM 2119 C C . ALA A 1 270 ? 23.137 13.889 -26.248 1.00 83.69 270 ALA A C 1
ATOM 2121 O O . ALA A 1 270 ? 24.222 14.073 -25.699 1.00 83.69 270 ALA A O 1
ATOM 2122 N N . THR A 1 271 ? 22.658 12.656 -26.439 1.00 83.81 271 THR A N 1
ATOM 2123 C CA . THR A 1 271 ? 23.301 11.421 -25.945 1.00 83.81 271 THR A CA 1
ATOM 2124 C C . THR A 1 271 ? 23.644 10.440 -27.062 1.00 83.81 271 THR A C 1
ATOM 2126 O O . THR A 1 271 ? 24.757 9.916 -27.091 1.00 83.81 271 THR A O 1
ATOM 2129 N N . ILE A 1 272 ? 22.716 10.196 -27.993 1.00 88.12 272 ILE A N 1
ATOM 2130 C CA . ILE A 1 272 ? 22.872 9.289 -29.132 1.00 88.12 272 ILE A CA 1
ATOM 2131 C C . ILE A 1 272 ? 22.246 9.936 -30.365 1.00 88.12 272 ILE A C 1
ATOM 2133 O O . ILE A 1 272 ? 21.031 10.119 -30.447 1.00 88.12 272 ILE A O 1
ATOM 2137 N N . HIS A 1 273 ? 23.060 10.181 -31.386 1.00 90.69 273 HIS A N 1
ATOM 2138 C CA . HIS A 1 273 ? 22.549 10.577 -32.692 1.00 90.69 273 HIS A CA 1
ATOM 2139 C C . HIS A 1 273 ? 21.942 9.366 -33.403 1.00 90.69 273 HIS A C 1
ATOM 2141 O O . HIS A 1 273 ? 22.638 8.398 -33.726 1.00 90.69 273 HIS A O 1
ATOM 2147 N N . MET A 1 274 ? 20.646 9.442 -33.693 1.00 90.62 274 MET A N 1
ATOM 2148 C CA . MET A 1 274 ? 19.879 8.375 -34.338 1.00 90.62 274 MET A CA 1
ATOM 2149 C C . MET A 1 274 ? 19.628 8.686 -35.821 1.00 90.62 274 MET A C 1
ATOM 2151 O O . MET A 1 274 ? 19.232 9.800 -36.180 1.00 90.62 274 MET A O 1
ATOM 2155 N N . ARG A 1 275 ? 19.822 7.695 -36.704 1.00 91.06 275 ARG A N 1
ATOM 2156 C CA . ARG A 1 275 ? 19.565 7.811 -38.153 1.00 91.06 275 ARG A CA 1
ATOM 2157 C C . ARG A 1 275 ? 18.438 6.872 -38.590 1.00 91.06 275 ARG A C 1
ATOM 2159 O O . ARG A 1 275 ? 18.518 5.686 -38.291 1.00 91.06 275 ARG A O 1
ATOM 2166 N N . PRO A 1 276 ? 17.431 7.350 -39.341 1.00 86.62 276 PRO A N 1
ATOM 2167 C CA . PRO A 1 276 ? 16.327 6.504 -39.796 1.00 86.62 276 PRO A CA 1
ATOM 2168 C C . PRO A 1 276 ? 16.718 5.508 -40.902 1.00 86.62 276 PRO A C 1
ATOM 2170 O O . PRO A 1 276 ? 16.022 4.523 -41.080 1.00 86.62 276 PRO A O 1
ATOM 2173 N N . LEU A 1 277 ? 17.811 5.740 -41.646 1.00 85.44 277 LEU A N 1
ATOM 2174 C CA . LEU A 1 277 ? 18.240 4.926 -42.801 1.00 85.44 277 LEU A CA 1
ATOM 2175 C C . LEU A 1 277 ? 17.084 4.550 -43.751 1.00 85.44 277 LEU A C 1
ATOM 2177 O O . LEU A 1 277 ? 16.567 3.428 -43.740 1.00 85.44 277 LEU A O 1
ATOM 2181 N N . GLU A 1 278 ? 16.683 5.501 -44.591 1.00 83.25 278 GLU A N 1
ATOM 2182 C CA . GLU A 1 278 ? 15.595 5.305 -45.556 1.00 83.25 278 GLU A CA 1
ATOM 2183 C C . GLU A 1 278 ? 15.861 4.101 -46.475 1.00 83.25 278 GLU A C 1
ATOM 2185 O O . GLU A 1 278 ? 16.993 3.853 -46.893 1.00 83.25 278 GLU A O 1
ATOM 2190 N N . GLY A 1 279 ? 14.823 3.301 -46.728 1.00 85.62 279 GLY A N 1
ATOM 2191 C CA . GLY A 1 279 ? 14.905 2.043 -47.478 1.00 85.62 279 GLY A CA 1
ATOM 2192 C C . GLY A 1 279 ? 15.379 0.819 -46.678 1.00 85.62 279 GLY A C 1
ATOM 2193 O O . GLY A 1 279 ? 15.222 -0.304 -47.154 1.00 85.62 279 GLY A O 1
ATOM 2194 N N . TYR A 1 280 ? 15.889 0.992 -45.450 1.00 89.81 280 TYR A N 1
ATOM 2195 C CA . TYR A 1 280 ? 16.371 -0.108 -44.591 1.00 89.81 280 TYR A CA 1
ATOM 2196 C C . TYR A 1 280 ? 15.437 -0.443 -43.421 1.00 89.81 280 TYR A C 1
ATOM 2198 O O . TYR A 1 280 ? 15.802 -1.196 -42.516 1.00 89.81 280 TYR A O 1
ATOM 2206 N N . GLN A 1 281 ? 14.211 0.078 -43.432 1.00 91.75 281 GLN A N 1
ATOM 2207 C CA . GLN A 1 281 ? 13.231 -0.103 -42.356 1.00 91.75 281 GLN A CA 1
ATOM 2208 C C . GLN A 1 281 ? 12.949 -1.582 -42.059 1.00 91.75 281 GLN A C 1
ATOM 2210 O O . GLN A 1 281 ? 12.869 -1.977 -40.896 1.00 91.75 281 GLN A O 1
ATOM 2215 N N . LYS A 1 282 ? 12.912 -2.435 -43.093 1.00 91.69 282 LYS A N 1
ATOM 2216 C CA . LYS A 1 282 ? 12.793 -3.892 -42.931 1.00 91.69 282 LYS A CA 1
ATOM 2217 C C . LYS A 1 282 ? 13.937 -4.458 -42.098 1.00 91.69 282 LYS A C 1
ATOM 2219 O O . LYS A 1 282 ? 13.691 -5.211 -41.164 1.00 91.69 282 LYS A O 1
ATOM 2224 N N . GLN A 1 283 ? 15.172 -4.104 -42.436 1.00 92.12 283 GLN A N 1
ATOM 2225 C CA . GLN A 1 283 ? 16.384 -4.572 -41.772 1.00 92.12 283 GLN A CA 1
ATOM 2226 C C . GLN A 1 283 ? 16.444 -4.069 -40.330 1.00 92.12 283 GLN A C 1
ATOM 2228 O O . GLN A 1 283 ? 16.754 -4.857 -39.441 1.00 92.12 283 GLN A O 1
ATOM 2233 N N . ILE A 1 284 ? 16.070 -2.808 -40.083 1.00 92.88 284 ILE A N 1
ATOM 2234 C CA . ILE A 1 284 ? 15.971 -2.261 -38.723 1.00 92.88 284 ILE A CA 1
ATOM 2235 C C . ILE A 1 284 ? 14.933 -3.047 -37.907 1.00 92.88 284 ILE A C 1
ATOM 2237 O O . ILE A 1 284 ? 15.209 -3.448 -36.779 1.00 92.88 284 ILE A O 1
ATOM 2241 N N . GLY A 1 285 ? 13.778 -3.369 -38.499 1.00 91.94 285 GLY A N 1
ATOM 2242 C CA . GLY A 1 285 ? 12.756 -4.214 -37.874 1.00 91.94 285 GLY A CA 1
ATOM 2243 C C . GLY A 1 285 ? 13.251 -5.599 -37.456 1.00 91.94 285 GLY A C 1
ATOM 2244 O O . GLY A 1 285 ? 12.840 -6.107 -36.414 1.00 91.94 285 GLY A O 1
ATOM 2245 N N . LEU A 1 286 ? 14.174 -6.204 -38.213 1.00 93.44 286 LEU A N 1
ATOM 2246 C CA . LEU A 1 286 ? 14.715 -7.531 -37.893 1.00 93.44 286 LEU A CA 1
ATOM 2247 C C . LEU A 1 286 ? 15.521 -7.554 -36.588 1.00 93.44 286 LEU A C 1
ATOM 2249 O O . LEU A 1 286 ? 15.591 -8.615 -35.963 1.00 93.44 286 LEU A O 1
ATOM 2253 N N . PHE A 1 287 ? 16.071 -6.421 -36.133 1.00 94.00 287 PHE A N 1
ATOM 2254 C CA . PHE A 1 287 ? 16.721 -6.350 -34.822 1.00 94.00 287 PHE A CA 1
ATOM 2255 C C . PHE A 1 287 ? 15.736 -6.671 -33.690 1.00 94.00 287 PHE A C 1
ATOM 2257 O O . PHE A 1 287 ? 16.101 -7.345 -32.736 1.00 94.00 287 PHE A O 1
ATOM 2264 N N . ALA A 1 288 ? 14.456 -6.324 -33.817 1.00 94.31 288 ALA A N 1
ATOM 2265 C CA . ALA A 1 288 ? 13.434 -6.652 -32.820 1.00 94.31 288 ALA A CA 1
ATOM 2266 C C . ALA A 1 288 ? 12.883 -8.096 -32.935 1.00 94.31 288 ALA A C 1
ATOM 2268 O O . ALA A 1 288 ? 11.793 -8.392 -32.452 1.00 94.31 288 ALA A O 1
ATOM 2269 N N . THR A 1 289 ? 13.609 -9.010 -33.588 1.00 93.19 289 THR A N 1
ATOM 2270 C CA . THR A 1 289 ? 13.206 -10.413 -33.815 1.00 93.19 289 THR A CA 1
ATOM 2271 C C . THR A 1 289 ? 14.326 -11.376 -33.388 1.00 93.19 289 THR A C 1
ATOM 2273 O O . THR A 1 289 ? 15.455 -10.927 -33.196 1.00 93.19 289 THR A O 1
ATOM 2276 N N . PRO A 1 290 ? 14.100 -12.705 -33.295 1.00 93.00 290 PRO A N 1
ATOM 2277 C CA . PRO A 1 290 ? 15.165 -13.669 -32.989 1.00 93.00 290 PRO A CA 1
ATOM 2278 C C . PRO A 1 290 ? 16.163 -13.903 -34.143 1.00 93.00 290 PRO A C 1
ATOM 2280 O O . PRO A 1 290 ? 16.940 -14.855 -34.103 1.00 93.00 290 PRO A O 1
ATOM 2283 N N . ARG A 1 291 ? 16.160 -13.054 -35.181 1.00 91.88 291 ARG A N 1
ATOM 2284 C CA . ARG A 1 291 ? 17.135 -13.091 -36.278 1.00 91.88 291 ARG A CA 1
ATOM 2285 C C . ARG A 1 291 ? 18.522 -12.706 -35.783 1.00 91.88 291 ARG A C 1
ATOM 2287 O O . ARG A 1 291 ? 18.705 -11.665 -35.146 1.00 91.88 291 ARG A O 1
ATOM 2294 N N . HIS A 1 292 ? 19.503 -13.524 -36.139 1.00 90.38 292 HIS A N 1
ATOM 2295 C CA . HIS A 1 292 ? 20.899 -13.267 -35.823 1.00 90.38 292 HIS A CA 1
ATOM 2296 C C . HIS A 1 292 ? 21.425 -12.052 -36.606 1.00 90.38 292 HIS A C 1
ATOM 2298 O O . HIS A 1 292 ? 21.121 -11.903 -37.788 1.00 90.38 292 HIS A O 1
ATOM 2304 N N . THR A 1 293 ? 22.238 -11.195 -35.979 1.00 86.50 293 THR A N 1
ATOM 2305 C CA . THR A 1 293 ? 22.705 -9.921 -36.570 1.00 86.50 293 THR A CA 1
ATOM 2306 C C . THR A 1 293 ? 23.416 -10.095 -37.912 1.00 86.50 293 THR A C 1
ATOM 2308 O O . THR A 1 293 ? 23.230 -9.284 -38.809 1.00 86.50 293 THR A O 1
ATOM 2311 N N . HIS A 1 294 ? 24.166 -11.184 -38.110 1.00 84.88 294 HIS A N 1
ATOM 2312 C CA . HIS A 1 294 ? 24.844 -11.452 -39.387 1.00 84.88 294 HIS A CA 1
ATOM 2313 C C . HIS A 1 294 ? 23.882 -11.681 -40.566 1.00 84.88 294 HIS A C 1
ATOM 2315 O O . HIS A 1 294 ? 24.280 -11.562 -41.722 1.00 84.88 294 HIS A O 1
ATOM 2321 N N . GLU A 1 295 ? 22.617 -12.012 -40.297 1.00 85.94 295 GLU A N 1
ATOM 2322 C CA . GLU A 1 295 ? 21.582 -12.116 -41.330 1.00 85.94 295 GLU A CA 1
ATOM 2323 C C . GLU A 1 295 ? 20.978 -10.748 -41.687 1.00 85.94 295 GLU A C 1
ATOM 2325 O O . GLU A 1 295 ? 20.293 -10.615 -42.705 1.00 85.94 295 GLU A O 1
ATOM 2330 N N . ILE A 1 296 ? 21.229 -9.721 -40.870 1.00 88.88 296 ILE A N 1
ATOM 2331 C CA . ILE A 1 296 ? 20.710 -8.368 -41.044 1.00 88.88 296 ILE A CA 1
ATOM 2332 C C . ILE A 1 296 ? 21.710 -7.573 -41.889 1.00 88.88 296 ILE A C 1
ATOM 2334 O O . ILE A 1 296 ? 22.705 -7.041 -41.406 1.00 88.88 296 ILE A O 1
ATOM 2338 N N . ARG A 1 297 ? 21.449 -7.505 -43.196 1.00 86.00 297 ARG A N 1
ATOM 2339 C CA . ARG A 1 297 ? 22.319 -6.820 -44.163 1.00 86.00 297 ARG A CA 1
ATOM 2340 C C . ARG A 1 297 ? 22.122 -5.302 -44.109 1.00 86.00 297 ARG A C 1
ATOM 2342 O O . ARG A 1 297 ? 21.329 -4.763 -44.880 1.00 86.00 297 ARG A O 1
ATOM 2349 N N . ILE A 1 298 ? 22.838 -4.625 -43.213 1.00 85.00 298 ILE A N 1
ATOM 2350 C CA . ILE A 1 298 ? 22.860 -3.160 -43.105 1.00 85.00 298 ILE A CA 1
ATOM 2351 C C . ILE A 1 298 ? 24.305 -2.651 -43.126 1.00 85.00 298 ILE A C 1
ATOM 2353 O O . ILE A 1 298 ? 25.167 -3.178 -42.427 1.00 85.00 298 ILE A O 1
ATOM 2357 N N . ASN A 1 299 ? 24.594 -1.644 -43.954 1.00 79.75 299 ASN A N 1
ATOM 2358 C CA . ASN A 1 299 ? 25.954 -1.120 -44.122 1.00 79.75 299 ASN A CA 1
ATOM 2359 C C . ASN A 1 299 ? 26.249 0.005 -43.114 1.00 79.75 299 ASN A C 1
ATOM 2361 O O . ASN A 1 299 ? 26.554 1.135 -43.493 1.00 79.75 299 ASN A O 1
ATOM 2365 N N . GLN A 1 300 ? 26.097 -0.290 -41.821 1.00 80.12 300 GLN A N 1
ATOM 2366 C CA . GLN A 1 300 ? 26.427 0.628 -40.732 1.00 80.12 300 GLN A CA 1
ATOM 2367 C C . GLN A 1 300 ? 27.355 -0.069 -39.742 1.00 80.12 300 GLN A C 1
ATOM 2369 O O . GLN A 1 300 ? 27.079 -1.181 -39.294 1.00 80.12 300 GLN A O 1
ATOM 2374 N N . ARG A 1 301 ? 28.477 0.581 -39.417 1.00 82.44 301 ARG A N 1
ATOM 2375 C CA . ARG A 1 301 ? 29.468 0.016 -38.497 1.00 82.44 301 ARG A CA 1
ATOM 2376 C C . ARG A 1 301 ? 28.938 0.051 -37.057 1.00 82.44 301 ARG A C 1
ATOM 2378 O O . ARG A 1 301 ? 28.375 1.072 -36.667 1.00 82.44 301 ARG A O 1
ATOM 2385 N N . PRO A 1 302 ? 29.095 -1.034 -36.279 1.00 87.56 302 PRO A N 1
ATOM 2386 C CA . PRO A 1 302 ? 28.803 -1.026 -34.851 1.00 87.56 302 PRO A CA 1
ATOM 2387 C C . PRO A 1 302 ? 29.808 -0.152 -34.090 1.00 87.56 302 PRO A C 1
ATOM 2389 O O . PRO A 1 302 ? 30.897 0.151 -34.582 1.00 87.56 302 PRO A O 1
ATOM 2392 N N . HIS A 1 303 ? 29.447 0.223 -32.867 1.00 89.81 303 HIS A N 1
ATOM 2393 C CA . HIS A 1 303 ? 30.301 0.990 -31.968 1.00 89.81 303 HIS A CA 1
ATOM 2394 C C . HIS A 1 303 ? 31.089 0.053 -31.060 1.00 89.81 303 HIS A C 1
ATOM 2396 O O . HIS A 1 303 ? 30.513 -0.855 -30.468 1.00 89.81 303 HIS A O 1
ATOM 2402 N N . ASN A 1 304 ? 32.397 0.273 -30.938 1.00 90.25 304 ASN A N 1
ATOM 2403 C CA . ASN A 1 304 ? 33.215 -0.480 -29.994 1.00 90.25 304 ASN A CA 1
ATOM 2404 C C . ASN A 1 304 ? 33.107 0.168 -28.612 1.00 90.25 304 ASN A C 1
ATOM 2406 O O . ASN A 1 304 ? 33.503 1.319 -28.455 1.00 90.25 304 ASN A O 1
ATOM 2410 N N . LEU A 1 305 ? 32.584 -0.566 -27.634 1.00 90.69 305 LEU A N 1
ATOM 2411 C CA . LEU A 1 305 ? 32.441 -0.128 -26.246 1.00 90.69 305 LEU A CA 1
ATOM 2412 C C . LEU A 1 305 ? 33.045 -1.170 -25.309 1.00 90.69 305 LEU A C 1
ATOM 2414 O O . LEU A 1 305 ? 33.000 -2.368 -25.584 1.00 90.69 305 LEU A O 1
ATOM 2418 N N . VAL A 1 306 ? 33.575 -0.730 -24.174 1.00 90.81 306 VAL A N 1
ATOM 2419 C CA . VAL A 1 306 ? 33.928 -1.638 -23.072 1.00 90.81 306 VAL A CA 1
ATOM 2420 C C . VAL A 1 306 ? 32.757 -1.790 -22.100 1.00 90.81 306 VAL A C 1
ATOM 2422 O O . VAL A 1 306 ? 31.842 -0.967 -22.078 1.00 90.81 306 VAL A O 1
ATOM 2425 N N . THR A 1 307 ? 32.763 -2.847 -21.286 1.00 90.19 307 THR A N 1
ATOM 2426 C CA . THR A 1 307 ? 31.629 -3.239 -20.426 1.00 90.19 307 THR A CA 1
ATOM 2427 C C . THR A 1 307 ? 31.061 -2.093 -19.584 1.00 90.19 307 THR A C 1
ATOM 2429 O O . THR A 1 307 ? 29.846 -1.911 -19.544 1.00 90.19 307 THR A O 1
ATOM 2432 N N . HIS A 1 308 ? 31.908 -1.263 -18.967 1.00 85.50 308 HIS A N 1
ATOM 2433 C CA . HIS A 1 308 ? 31.443 -0.143 -18.136 1.00 85.50 308 HIS A CA 1
ATOM 2434 C C . HIS A 1 308 ? 30.758 0.987 -18.933 1.00 85.50 308 HIS A C 1
ATOM 2436 O O . HIS A 1 308 ? 29.955 1.722 -18.366 1.00 85.50 308 HIS A O 1
ATOM 2442 N N . GLN A 1 309 ? 31.052 1.125 -20.233 1.00 87.19 309 GLN A N 1
ATOM 2443 C CA . GLN A 1 309 ? 30.396 2.085 -21.133 1.00 87.19 309 GLN A CA 1
ATOM 2444 C C . GLN A 1 309 ? 29.073 1.534 -21.676 1.00 87.19 309 GLN A C 1
ATOM 2446 O O . GLN A 1 309 ? 28.131 2.290 -21.898 1.00 87.19 309 GLN A O 1
ATOM 2451 N N . LEU A 1 310 ? 28.987 0.214 -21.876 1.00 89.06 310 LEU A N 1
ATOM 2452 C CA . LEU A 1 310 ? 27.782 -0.463 -22.357 1.00 89.06 310 LEU A CA 1
ATOM 2453 C C . LEU A 1 310 ? 26.730 -0.659 -21.257 1.00 89.06 310 LEU A C 1
ATOM 2455 O O . LEU A 1 310 ? 25.539 -0.534 -21.524 1.00 89.06 310 LEU A O 1
ATOM 2459 N N . ALA A 1 311 ? 27.142 -0.946 -20.023 1.00 87.31 311 ALA A N 1
ATOM 2460 C CA . ALA A 1 311 ? 26.230 -1.168 -18.902 1.00 87.31 311 ALA A CA 1
ATOM 2461 C C . ALA A 1 311 ? 25.157 -0.066 -18.709 1.00 87.31 311 ALA A C 1
ATOM 2463 O O . ALA A 1 311 ? 23.985 -0.426 -18.587 1.00 87.31 311 ALA A O 1
ATOM 2464 N N . PRO A 1 312 ? 25.469 1.250 -18.746 1.00 83.38 312 PRO A N 1
ATOM 2465 C CA . PRO A 1 312 ? 24.450 2.304 -18.659 1.00 83.38 312 PRO A CA 1
ATOM 2466 C C . PRO A 1 312 ? 23.556 2.418 -19.904 1.00 83.38 312 PRO A C 1
ATOM 2468 O O . PRO A 1 312 ? 22.505 3.051 -19.827 1.00 83.38 312 PRO A O 1
ATOM 2471 N N . LEU A 1 313 ? 23.940 1.812 -21.035 1.00 86.88 313 LEU A N 1
ATOM 2472 C CA . LEU A 1 313 ? 23.173 1.807 -22.285 1.00 86.88 313 LEU A CA 1
ATOM 2473 C C . LEU A 1 313 ? 22.100 0.706 -22.342 1.00 86.88 313 LEU A C 1
ATOM 2475 O O . LEU A 1 313 ? 21.400 0.593 -23.346 1.00 86.88 313 LEU A O 1
ATOM 2479 N N . VAL A 1 314 ? 21.945 -0.096 -21.284 1.00 87.06 314 VAL A N 1
ATOM 2480 C CA . VAL A 1 314 ? 20.915 -1.137 -21.200 1.00 87.06 314 VAL A CA 1
ATOM 2481 C C . VAL A 1 314 ? 19.910 -0.788 -20.099 1.00 87.06 314 VAL A C 1
ATOM 2483 O O . VAL A 1 314 ? 20.298 -0.656 -18.937 1.00 87.06 314 VAL A O 1
ATOM 2486 N N . PRO A 1 315 ? 18.601 -0.681 -20.402 1.00 81.81 315 PRO A N 1
ATOM 2487 C CA . PRO A 1 315 ? 17.583 -0.284 -19.426 1.00 81.81 315 PRO A CA 1
ATOM 2488 C C . PRO A 1 315 ? 17.166 -1.447 -18.507 1.00 81.81 315 PRO A C 1
ATOM 2490 O O . PRO A 1 315 ? 15.979 -1.677 -18.299 1.00 81.81 315 PRO A O 1
ATOM 2493 N N . ALA A 1 316 ? 18.122 -2.200 -17.955 1.00 75.12 316 ALA A N 1
ATOM 2494 C CA . ALA A 1 316 ? 17.852 -3.429 -17.203 1.00 75.12 316 ALA A CA 1
ATOM 2495 C C . ALA A 1 316 ? 17.016 -3.215 -15.923 1.00 75.12 316 ALA A C 1
ATOM 2497 O O . ALA A 1 316 ? 16.402 -4.160 -15.429 1.00 75.12 316 ALA A O 1
ATOM 2498 N N . GLY A 1 317 ? 16.972 -1.986 -15.395 1.00 67.06 317 GLY A N 1
ATOM 2499 C CA . GLY A 1 317 ? 16.215 -1.623 -14.194 1.00 67.06 317 GLY A CA 1
ATOM 2500 C C . GLY A 1 317 ? 14.858 -0.946 -14.423 1.00 67.06 317 GLY A C 1
ATOM 2501 O O . GLY A 1 317 ? 14.289 -0.439 -13.459 1.00 67.06 317 GLY A O 1
ATOM 2502 N N . ILE A 1 318 ? 14.338 -0.885 -15.656 1.00 69.06 318 ILE A N 1
ATOM 2503 C CA . ILE A 1 318 ? 13.103 -0.142 -15.987 1.00 69.06 318 ILE A CA 1
ATOM 2504 C C . ILE A 1 318 ? 11.946 -1.097 -16.306 1.00 69.06 318 ILE A C 1
ATOM 2506 O O . ILE A 1 318 ? 11.538 -1.235 -17.450 1.00 69.06 318 ILE A O 1
ATOM 2510 N N . ALA A 1 319 ? 11.369 -1.741 -15.295 1.00 64.31 319 ALA A N 1
ATOM 2511 C CA . ALA A 1 319 ? 10.203 -2.608 -15.491 1.00 64.31 319 ALA A CA 1
ATOM 2512 C C . ALA A 1 319 ? 8.915 -2.018 -14.908 1.00 64.31 319 ALA A C 1
ATOM 2514 O O . ALA A 1 319 ? 8.945 -1.107 -14.081 1.00 64.31 319 ALA A O 1
ATOM 2515 N N . THR A 1 320 ? 7.777 -2.575 -15.311 1.00 61.53 320 THR A N 1
ATOM 2516 C CA . THR A 1 320 ? 6.462 -2.332 -14.709 1.00 61.53 320 THR A CA 1
ATOM 2517 C C . THR A 1 320 ? 6.103 -3.475 -13.757 1.00 61.53 320 THR A C 1
ATOM 2519 O O . THR A 1 320 ? 6.050 -4.640 -14.151 1.00 61.53 320 THR A O 1
ATOM 2522 N N . ASP A 1 321 ? 5.852 -3.167 -12.478 1.00 55.94 321 ASP A N 1
ATOM 2523 C CA . ASP A 1 321 ? 5.268 -4.128 -11.524 1.00 55.94 321 ASP A CA 1
ATOM 2524 C C . ASP A 1 321 ? 3.745 -4.128 -11.719 1.00 55.94 321 ASP A C 1
ATOM 2526 O O . ASP A 1 321 ? 3.021 -3.448 -10.993 1.00 55.94 321 ASP A O 1
ATOM 2530 N N . ARG A 1 322 ? 3.246 -4.848 -12.737 1.00 56.00 322 ARG A N 1
ATOM 2531 C CA . ARG A 1 322 ? 1.797 -5.011 -12.944 1.00 56.00 322 ARG A CA 1
ATOM 2532 C C . ARG A 1 322 ? 1.221 -5.907 -11.854 1.00 56.00 322 ARG A C 1
ATOM 2534 O O . ARG A 1 322 ? 1.229 -7.135 -11.960 1.00 56.00 322 ARG A O 1
ATOM 2541 N N . ARG A 1 323 ? 0.704 -5.283 -10.798 1.00 61.66 323 ARG A N 1
ATOM 2542 C CA . ARG A 1 323 ? -0.263 -5.913 -9.898 1.00 61.66 323 ARG A CA 1
ATOM 2543 C C . ARG A 1 323 ? -1.602 -5.239 -10.109 1.00 61.66 323 ARG A C 1
ATOM 2545 O O . ARG A 1 323 ? -1.796 -4.104 -9.701 1.00 61.66 323 ARG A O 1
ATOM 2552 N N . ASP A 1 324 ? -2.516 -5.972 -10.726 1.00 62.53 324 ASP A N 1
ATOM 2553 C CA . ASP A 1 324 ? -3.831 -5.456 -11.111 1.00 62.53 324 ASP A CA 1
ATOM 2554 C C . ASP A 1 324 ? -4.895 -5.646 -10.014 1.00 62.53 324 ASP A C 1
ATOM 2556 O O . ASP A 1 324 ? -6.060 -5.332 -10.225 1.00 62.53 324 ASP A O 1
ATOM 2560 N N . LYS A 1 325 ? -4.519 -6.200 -8.851 1.00 69.75 325 LYS A N 1
ATOM 2561 C CA . LYS A 1 325 ? -5.445 -6.611 -7.786 1.00 69.75 325 LYS A CA 1
ATOM 2562 C C . LYS A 1 325 ? -5.050 -6.062 -6.417 1.00 69.75 325 LYS A C 1
ATOM 2564 O O . LYS A 1 325 ? -3.866 -5.882 -6.122 1.00 69.75 325 LYS A O 1
ATOM 2569 N N . GLY A 1 326 ? -6.062 -5.889 -5.570 1.00 81.00 326 GLY A N 1
ATOM 2570 C CA . GLY A 1 326 ? -5.935 -5.435 -4.187 1.00 81.00 326 GLY A CA 1
ATOM 2571 C C . GLY A 1 326 ? -6.085 -3.926 -4.023 1.00 81.00 326 GLY A C 1
ATOM 2572 O O . GLY A 1 326 ? -6.268 -3.216 -5.010 1.00 81.00 326 GLY A O 1
ATOM 2573 N N . LEU A 1 327 ? -5.975 -3.459 -2.779 1.00 87.31 327 LEU A N 1
ATOM 2574 C CA . LEU A 1 327 ? -6.129 -2.061 -2.381 1.00 87.31 327 LEU A CA 1
ATOM 2575 C C . LEU A 1 327 ? -5.255 -1.136 -3.236 1.00 87.31 327 LEU A C 1
ATOM 2577 O O . LEU A 1 327 ? -4.036 -1.322 -3.305 1.00 87.31 327 LEU A O 1
ATOM 2581 N N . LEU A 1 328 ? -5.873 -0.128 -3.857 1.00 88.94 328 LEU A N 1
ATOM 2582 C CA . LEU A 1 328 ? -5.169 0.968 -4.519 1.00 88.94 328 LEU A CA 1
ATOM 2583 C C . LEU A 1 328 ? -4.536 1.884 -3.467 1.00 88.94 328 LEU A C 1
ATOM 2585 O O . LEU A 1 328 ? -5.231 2.647 -2.799 1.00 88.94 328 LEU A O 1
ATOM 2589 N N . LEU A 1 329 ? -3.211 1.818 -3.352 1.00 89.25 329 LEU A N 1
ATOM 2590 C CA . LEU A 1 329 ? -2.427 2.673 -2.459 1.00 89.25 329 LEU A CA 1
ATOM 2591 C C . LEU A 1 329 ? -2.173 4.058 -3.071 1.00 89.25 329 LEU A C 1
ATOM 2593 O O . LEU A 1 329 ? -1.861 5.012 -2.381 1.00 89.25 329 LEU A O 1
ATOM 2597 N N . GLY A 1 330 ? -2.306 4.197 -4.383 1.00 88.38 330 GLY A N 1
ATOM 2598 C CA . GLY A 1 330 ? -2.128 5.468 -5.078 1.00 88.38 330 GLY A CA 1
ATOM 2599 C C . GLY A 1 330 ? -1.533 5.253 -6.454 1.00 88.38 330 GLY A C 1
ATOM 2600 O O . GLY A 1 330 ? -1.350 4.113 -6.891 1.00 88.38 330 GLY A O 1
ATOM 2601 N N . ARG A 1 331 ? -1.221 6.348 -7.141 1.00 84.38 331 ARG A N 1
ATOM 2602 C CA . ARG A 1 331 ? -0.586 6.297 -8.455 1.00 84.38 331 ARG A CA 1
ATOM 2603 C C . ARG A 1 331 ? 0.856 6.767 -8.354 1.00 84.38 331 ARG A C 1
ATOM 2605 O O . ARG A 1 331 ? 1.142 7.807 -7.764 1.00 84.38 331 ARG A O 1
ATOM 2612 N N . ASP A 1 332 ? 1.763 5.980 -8.919 1.00 78.56 332 ASP A N 1
ATOM 2613 C CA . ASP A 1 332 ? 3.189 6.291 -8.950 1.00 78.56 332 ASP A CA 1
ATOM 2614 C C . ASP A 1 332 ? 3.424 7.585 -9.748 1.00 78.56 332 ASP A C 1
ATOM 2616 O O . ASP A 1 332 ? 3.013 7.692 -10.904 1.00 78.56 332 ASP A O 1
ATOM 2620 N N . LYS A 1 333 ? 4.093 8.582 -9.158 1.00 74.31 333 LYS A N 1
ATOM 2621 C CA . LYS A 1 333 ? 4.370 9.869 -9.823 1.00 74.31 333 LYS A CA 1
ATOM 2622 C C . LYS A 1 333 ? 5.277 9.713 -11.045 1.00 74.31 333 LYS A C 1
ATOM 2624 O O . LYS A 1 333 ? 5.281 10.570 -11.924 1.00 74.31 333 LYS A O 1
ATOM 2629 N N . THR A 1 334 ? 6.077 8.651 -11.092 1.00 68.38 334 THR A N 1
ATOM 2630 C CA . THR A 1 334 ? 7.092 8.438 -12.122 1.00 68.38 334 THR A CA 1
ATOM 2631 C C . THR A 1 334 ? 6.537 7.704 -13.333 1.00 68.38 334 THR A C 1
ATOM 2633 O O . THR A 1 334 ? 6.775 8.151 -14.453 1.00 68.38 334 THR A O 1
ATOM 2636 N N . GLN A 1 335 ? 5.827 6.598 -13.122 1.00 64.44 335 GLN A N 1
ATOM 2637 C CA . GLN A 1 335 ? 5.291 5.749 -14.185 1.00 64.44 335 GLN A CA 1
ATOM 2638 C C . GLN A 1 335 ? 3.796 5.955 -14.433 1.00 64.44 335 GLN A C 1
ATOM 2640 O O . GLN A 1 335 ? 3.252 5.338 -15.344 1.00 64.44 335 GLN A O 1
ATOM 2645 N N . ARG A 1 336 ? 3.120 6.749 -13.593 1.00 72.31 336 ARG A N 1
ATOM 2646 C CA . ARG A 1 336 ? 1.661 6.934 -13.612 1.00 72.31 336 ARG A CA 1
ATOM 2647 C C . ARG A 1 336 ? 0.879 5.627 -13.452 1.00 72.31 336 ARG A C 1
ATOM 2649 O O . ARG A 1 336 ? -0.316 5.588 -13.700 1.00 72.31 336 ARG A O 1
ATOM 2656 N N . HIS A 1 337 ? 1.527 4.556 -12.994 1.00 73.62 337 HIS A N 1
ATOM 2657 C CA . HIS A 1 337 ? 0.869 3.273 -12.761 1.00 73.62 337 HIS A CA 1
ATOM 2658 C C . HIS A 1 337 ? 0.130 3.256 -11.425 1.00 73.62 337 HIS A C 1
ATOM 2660 O O . HIS A 1 337 ? 0.671 3.750 -10.429 1.00 73.62 337 HIS A O 1
ATOM 2666 N N . PRO A 1 338 ? -1.060 2.636 -11.363 1.00 79.94 338 PRO A N 1
ATOM 2667 C CA . PRO A 1 338 ? -1.716 2.357 -10.097 1.00 79.94 338 PRO A CA 1
ATOM 2668 C C . PRO A 1 338 ? -0.896 1.338 -9.296 1.00 79.94 338 PRO A C 1
ATOM 2670 O O . PRO A 1 338 ? -0.601 0.233 -9.757 1.00 79.94 338 PRO A O 1
ATOM 2673 N N . LEU A 1 339 ? -0.545 1.689 -8.063 1.00 82.62 339 LEU A N 1
ATOM 2674 C CA . LEU A 1 339 ? 0.119 0.794 -7.125 1.00 82.62 339 LEU A CA 1
ATOM 2675 C C . LEU A 1 339 ? -0.940 0.091 -6.278 1.00 82.62 339 LEU A C 1
ATOM 2677 O O . LEU A 1 339 ? -1.449 0.645 -5.305 1.00 82.62 339 LEU A O 1
ATOM 2681 N N . ARG A 1 340 ? -1.265 -1.152 -6.649 1.00 84.69 340 ARG A N 1
ATOM 2682 C CA . ARG A 1 340 ? -2.218 -1.999 -5.915 1.00 84.69 340 ARG A CA 1
ATOM 2683 C C . ARG A 1 340 ? -1.528 -3.093 -5.100 1.00 84.69 340 ARG A C 1
ATOM 2685 O O . ARG A 1 340 ? -0.510 -3.659 -5.526 1.00 84.69 340 ARG A O 1
ATOM 2692 N N . ARG A 1 341 ? -2.060 -3.398 -3.910 1.00 83.88 341 ARG A N 1
ATOM 2693 C CA . ARG A 1 341 ? -1.571 -4.474 -3.029 1.00 83.88 341 ARG A CA 1
ATOM 2694 C C . ARG A 1 341 ? -2.719 -5.235 -2.372 1.00 83.88 341 ARG A C 1
ATOM 2696 O O . ARG A 1 341 ? -3.576 -4.662 -1.716 1.00 83.88 341 ARG A O 1
ATOM 2703 N N . GLU A 1 342 ? -2.712 -6.556 -2.513 1.00 79.00 342 GLU A N 1
ATOM 2704 C CA . GLU A 1 342 ? -3.660 -7.433 -1.819 1.00 79.00 342 GLU A CA 1
ATOM 2705 C C . GLU A 1 342 ? -3.227 -7.621 -0.361 1.00 79.00 342 GLU A C 1
ATOM 2707 O O . GLU A 1 342 ? -2.251 -8.331 -0.114 1.00 79.00 342 GLU A O 1
ATOM 2712 N N . LEU A 1 343 ? -3.947 -7.025 0.599 1.00 76.06 343 LEU A N 1
ATOM 2713 C CA . LEU A 1 343 ? -3.603 -7.130 2.024 1.00 76.06 343 LEU A CA 1
ATOM 2714 C C . LEU A 1 343 ? -3.576 -8.575 2.540 1.00 76.06 343 LEU A C 1
ATOM 2716 O O . LEU A 1 343 ? -2.709 -8.916 3.339 1.00 76.06 343 LEU A O 1
ATOM 2720 N N . ALA A 1 344 ? -4.451 -9.447 2.030 1.00 72.31 344 ALA A N 1
ATOM 2721 C CA . ALA A 1 344 ? -4.480 -10.869 2.386 1.00 72.31 344 ALA A CA 1
ATOM 2722 C C . ALA A 1 344 ? -3.165 -11.611 2.068 1.00 72.31 344 ALA A C 1
ATOM 2724 O O . ALA A 1 344 ? -2.862 -12.633 2.676 1.00 72.31 344 ALA A O 1
ATOM 2725 N N . LYS A 1 345 ? -2.363 -11.104 1.120 1.00 74.06 345 LYS A N 1
ATOM 2726 C CA . LYS A 1 345 ? -1.069 -11.693 0.731 1.00 74.06 345 LYS A CA 1
ATOM 2727 C C . LYS A 1 345 ? 0.117 -11.107 1.500 1.00 74.06 345 LYS A C 1
ATOM 2729 O O . LYS A 1 345 ? 1.261 -11.460 1.211 1.00 74.06 345 LYS A O 1
ATOM 2734 N N . ILE A 1 346 ? -0.127 -10.187 2.428 1.00 74.38 346 ILE A N 1
ATOM 2735 C CA . ILE A 1 346 ? 0.912 -9.529 3.215 1.00 74.38 346 ILE A CA 1
ATOM 2736 C C . ILE A 1 346 ? 1.001 -10.213 4.582 1.00 74.38 346 ILE A C 1
ATOM 2738 O O . ILE A 1 346 ? 0.000 -10.361 5.275 1.00 74.38 346 ILE A O 1
ATOM 2742 N N . ALA A 1 347 ? 2.212 -10.613 4.983 1.00 66.44 347 ALA A N 1
ATOM 2743 C CA . ALA A 1 347 ? 2.451 -11.344 6.233 1.00 66.44 347 ALA A CA 1
ATOM 2744 C C . ALA A 1 347 ? 2.106 -10.543 7.505 1.00 66.44 347 ALA A C 1
ATOM 2746 O O . ALA A 1 347 ? 1.840 -11.128 8.555 1.00 66.44 347 ALA A O 1
ATOM 2747 N N . ALA A 1 348 ? 2.134 -9.212 7.423 1.00 73.25 348 ALA A N 1
ATOM 2748 C CA . ALA A 1 348 ? 1.693 -8.314 8.477 1.00 73.25 348 ALA A CA 1
ATOM 2749 C C . ALA A 1 348 ? 0.918 -7.148 7.857 1.00 73.25 348 ALA A C 1
ATOM 2751 O O . ALA A 1 348 ? 1.414 -6.458 6.969 1.00 73.25 348 ALA A O 1
ATOM 2752 N N . LYS A 1 349 ? -0.319 -6.947 8.312 1.00 85.12 349 LYS A N 1
ATOM 2753 C CA . LYS A 1 349 ? -1.250 -5.955 7.750 1.00 85.12 349 LYS A CA 1
ATOM 2754 C C . LYS A 1 349 ? -1.155 -4.597 8.440 1.00 85.12 349 LYS A C 1
ATOM 2756 O O . LYS A 1 349 ? -1.975 -3.724 8.165 1.00 85.12 349 LYS A O 1
ATOM 2761 N N . HIS A 1 350 ? -0.196 -4.434 9.354 1.00 88.88 350 HIS A N 1
ATOM 2762 C CA . HIS A 1 350 ? 0.029 -3.162 10.019 1.00 88.88 350 HIS A CA 1
ATOM 2763 C C . HIS A 1 350 ? 0.477 -2.113 9.003 1.00 88.88 350 HIS A C 1
ATOM 2765 O O . HIS A 1 350 ? 1.268 -2.405 8.093 1.00 88.88 350 HIS A O 1
ATOM 2771 N N . ALA A 1 351 ? -0.052 -0.907 9.172 1.00 90.75 351 ALA A N 1
ATOM 2772 C CA . ALA A 1 351 ? 0.303 0.249 8.376 1.00 90.75 351 ALA A CA 1
ATOM 2773 C C . ALA A 1 351 ? 0.555 1.464 9.270 1.00 90.75 351 ALA A C 1
ATOM 2775 O O . ALA A 1 351 ? 0.029 1.563 10.378 1.00 90.75 351 ALA A O 1
ATOM 2776 N N . CYS A 1 352 ? 1.350 2.398 8.771 1.00 91.31 352 CYS A N 1
ATOM 2777 C CA . CYS A 1 352 ? 1.600 3.676 9.419 1.00 91.31 352 CYS A CA 1
ATOM 2778 C C . CYS A 1 352 ? 1.382 4.793 8.397 1.00 91.31 352 CYS A C 1
ATOM 2780 O O . CYS A 1 352 ? 1.909 4.712 7.290 1.00 91.31 352 CYS A O 1
ATOM 2782 N N . ILE A 1 353 ? 0.590 5.805 8.737 1.00 93.06 353 ILE A N 1
ATOM 2783 C CA . ILE A 1 353 ? 0.314 6.976 7.904 1.00 93.06 353 ILE A CA 1
ATOM 2784 C C . ILE A 1 353 ? 0.684 8.206 8.726 1.00 93.06 353 ILE A C 1
ATOM 2786 O O . ILE A 1 353 ? 0.003 8.545 9.687 1.00 93.06 353 ILE A O 1
ATOM 2790 N N . VAL A 1 354 ? 1.768 8.876 8.357 1.00 92.06 354 VAL A N 1
ATOM 2791 C CA . VAL A 1 354 ? 2.298 10.019 9.111 1.00 92.06 354 VAL A CA 1
ATOM 2792 C C . VAL A 1 354 ? 2.356 11.265 8.247 1.00 92.06 354 VAL A C 1
ATOM 2794 O O . VAL A 1 354 ? 2.642 11.178 7.055 1.00 92.06 354 VAL A O 1
ATOM 2797 N N . GLY A 1 355 ? 2.087 12.429 8.830 1.00 90.19 355 GLY A N 1
ATOM 2798 C CA . GLY A 1 355 ? 2.228 13.711 8.142 1.00 90.19 355 GLY A CA 1
ATOM 2799 C C . GLY A 1 355 ? 1.640 14.878 8.926 1.00 90.19 355 GLY A C 1
ATOM 2800 O O . GLY A 1 355 ? 0.695 14.721 9.699 1.00 90.19 355 GLY A O 1
ATOM 2801 N N . ILE A 1 356 ? 2.142 16.086 8.686 1.00 87.88 356 ILE A N 1
ATOM 2802 C CA . ILE A 1 356 ? 1.626 17.305 9.320 1.00 87.88 356 ILE A CA 1
ATOM 2803 C C . ILE A 1 356 ? 0.123 17.485 9.070 1.00 87.88 356 ILE A C 1
ATOM 2805 O O . ILE A 1 356 ? -0.468 16.891 8.157 1.00 87.88 356 ILE A O 1
ATOM 2809 N N . SER A 1 357 ? -0.529 18.306 9.891 1.00 84.88 357 SER A N 1
ATOM 2810 C CA . SER A 1 357 ? -1.895 18.747 9.597 1.00 84.88 357 SER A CA 1
ATOM 2811 C C . SER A 1 357 ? -1.970 19.375 8.196 1.00 84.88 357 SER A C 1
ATOM 2813 O O . SER A 1 357 ? -1.038 20.047 7.769 1.00 84.88 357 SER A O 1
ATOM 2815 N N . GLY A 1 358 ? -3.038 19.094 7.446 1.00 81.62 358 GLY A N 1
ATOM 2816 C CA . GLY A 1 358 ? -3.191 19.551 6.056 1.00 81.62 358 GLY A CA 1
ATOM 2817 C C . GLY A 1 358 ? -2.497 18.698 4.982 1.00 81.62 358 GLY A C 1
ATOM 2818 O O . GLY A 1 358 ? -2.866 18.793 3.821 1.00 81.62 358 GLY A O 1
ATOM 2819 N N . SER A 1 359 ? -1.593 17.772 5.334 1.00 84.44 359 SER A N 1
ATOM 2820 C CA . SER A 1 359 ? -0.913 16.892 4.352 1.00 84.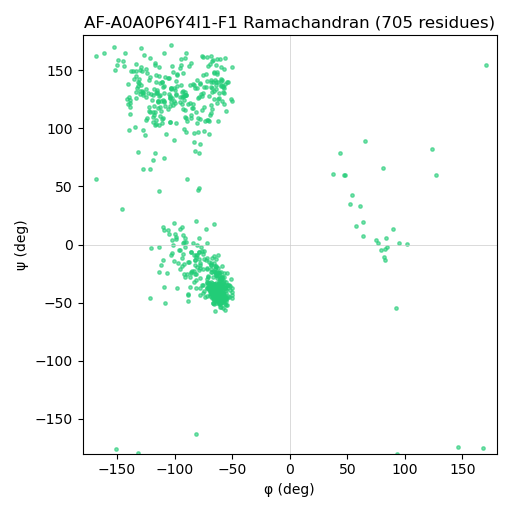44 359 SER A CA 1
ATOM 2821 C C . SER A 1 359 ? -1.840 15.922 3.593 1.00 84.44 359 SER A C 1
ATOM 2823 O O . SER A 1 359 ? -1.433 15.294 2.614 1.00 84.44 359 SER A O 1
ATOM 2825 N N . GLY A 1 360 ? -3.090 15.773 4.044 1.00 87.19 360 GLY A N 1
ATOM 2826 C CA . GLY A 1 360 ? -4.067 14.836 3.487 1.00 87.19 360 GLY A CA 1
ATOM 2827 C C . GLY A 1 360 ? -4.046 13.439 4.119 1.00 87.19 360 GLY A C 1
ATOM 2828 O O . GLY A 1 360 ? -4.652 12.528 3.560 1.00 87.19 360 GLY A O 1
ATOM 2829 N N . LYS A 1 361 ? -3.382 13.240 5.271 1.00 90.81 361 LYS A N 1
ATOM 2830 C CA . LYS A 1 361 ? -3.316 11.933 5.959 1.00 90.81 361 LYS A CA 1
ATOM 2831 C C . LYS A 1 361 ? -4.688 11.328 6.291 1.00 90.81 361 LYS A C 1
ATOM 2833 O O . LYS A 1 361 ? -4.925 10.171 5.959 1.00 90.81 361 LYS A O 1
ATOM 2838 N N . SER A 1 362 ? -5.606 12.112 6.863 1.00 88.75 362 SER A N 1
ATOM 2839 C CA . SER A 1 362 ? -6.947 11.639 7.234 1.00 88.75 362 SER A CA 1
ATOM 2840 C C . SER A 1 362 ? -7.764 11.323 5.984 1.00 88.75 362 SER A C 1
ATOM 2842 O O . SER A 1 362 ? -8.387 10.273 5.904 1.00 88.75 362 SER A O 1
ATOM 2844 N N . THR A 1 363 ? -7.656 12.161 4.947 1.00 89.44 363 THR A N 1
ATOM 2845 C CA . THR A 1 363 ? -8.229 11.894 3.621 1.00 89.44 363 THR A CA 1
ATOM 2846 C C . THR A 1 363 ? -7.749 10.561 3.052 1.00 89.44 363 THR A C 1
ATOM 2848 O O . THR A 1 363 ? -8.558 9.760 2.589 1.00 89.44 363 THR A O 1
ATOM 2851 N N . LEU A 1 364 ? -6.439 10.301 3.087 1.00 92.00 364 LEU A N 1
ATOM 2852 C CA . LEU A 1 364 ? -5.873 9.046 2.601 1.00 92.00 364 LEU A CA 1
ATOM 2853 C C . LEU A 1 364 ? -6.383 7.848 3.413 1.00 92.00 364 LEU A C 1
ATOM 2855 O O . LEU A 1 364 ? -6.777 6.843 2.826 1.00 92.00 364 LEU A O 1
ATOM 2859 N N . ALA A 1 365 ? -6.415 7.965 4.743 1.00 92.69 365 ALA A N 1
ATOM 2860 C CA . ALA A 1 365 ? -6.901 6.915 5.630 1.00 92.69 365 ALA A CA 1
ATOM 2861 C C . ALA A 1 365 ? -8.390 6.598 5.396 1.00 92.69 365 ALA A C 1
ATOM 2863 O O . ALA A 1 365 ? -8.738 5.426 5.257 1.00 92.69 365 ALA A O 1
ATOM 2864 N N . THR A 1 366 ? -9.250 7.615 5.264 1.00 92.25 366 THR A N 1
ATOM 2865 C CA . THR A 1 366 ? -10.681 7.455 4.941 1.00 92.25 366 THR A CA 1
ATOM 2866 C C . THR A 1 366 ? -10.879 6.773 3.591 1.00 92.25 366 THR A C 1
ATOM 2868 O O . THR A 1 366 ? -11.691 5.859 3.465 1.00 92.25 366 THR A O 1
ATOM 2871 N N . VAL A 1 367 ? -10.108 7.168 2.578 1.00 91.81 367 VAL A N 1
ATOM 2872 C CA . VAL A 1 367 ? -10.199 6.590 1.230 1.00 91.81 367 VAL A CA 1
ATOM 2873 C C . VAL A 1 367 ? -9.723 5.143 1.213 1.00 91.81 367 VAL A C 1
ATOM 2875 O O . VAL A 1 367 ? -10.370 4.287 0.613 1.00 91.81 367 VAL A O 1
ATOM 2878 N N . TYR A 1 368 ? -8.624 4.828 1.897 1.00 93.38 368 TYR A N 1
ATOM 2879 C CA . TYR A 1 368 ? -8.198 3.441 2.034 1.00 93.38 368 TYR A CA 1
ATOM 2880 C C . TYR A 1 368 ? -9.222 2.598 2.797 1.00 93.38 368 TYR A C 1
ATOM 2882 O O . TYR A 1 368 ? -9.489 1.475 2.381 1.00 93.38 368 TYR A O 1
ATOM 2890 N N . ALA A 1 369 ? -9.812 3.128 3.873 1.00 93.19 369 ALA A N 1
ATOM 2891 C CA . ALA A 1 369 ? -10.865 2.451 4.622 1.00 93.19 369 ALA A CA 1
ATOM 2892 C C . ALA A 1 369 ? -12.075 2.139 3.731 1.00 93.19 369 ALA A C 1
ATOM 2894 O O . ALA A 1 369 ? -12.516 0.993 3.677 1.00 93.19 369 ALA A O 1
ATOM 2895 N N . HIS A 1 370 ? -12.542 3.125 2.962 1.00 91.88 370 HIS A N 1
ATOM 2896 C CA . HIS A 1 370 ? -13.599 2.941 1.969 1.00 91.88 370 HIS A CA 1
ATOM 2897 C C . HIS A 1 370 ? -13.243 1.836 0.963 1.00 91.88 370 HIS A C 1
ATOM 2899 O O . HIS A 1 370 ? -14.004 0.888 0.796 1.00 91.88 370 HIS A O 1
ATOM 2905 N N . ARG A 1 371 ? -12.055 1.896 0.344 1.00 90.62 371 ARG A N 1
ATOM 2906 C CA . ARG A 1 371 ? -11.596 0.882 -0.626 1.00 90.62 371 ARG A CA 1
ATOM 2907 C C . ARG A 1 371 ? -11.496 -0.515 -0.018 1.00 90.62 371 ARG A C 1
ATOM 2909 O O . ARG A 1 371 ? -11.745 -1.498 -0.706 1.00 90.62 371 ARG A O 1
ATOM 2916 N N . LEU A 1 372 ? -11.123 -0.630 1.254 1.00 91.12 372 LEU A N 1
ATOM 2917 C CA . LEU A 1 372 ? -11.050 -1.915 1.949 1.00 91.12 372 LEU A CA 1
ATOM 2918 C C . LEU A 1 372 ? -12.421 -2.551 2.134 1.00 91.12 372 LEU A C 1
ATOM 2920 O O . LEU A 1 372 ? -12.588 -3.743 1.869 1.00 91.12 372 LEU A O 1
ATOM 2924 N N . VAL A 1 373 ? -13.397 -1.753 2.551 1.00 90.06 373 VAL A N 1
ATOM 2925 C CA . VAL A 1 373 ? -14.779 -2.205 2.706 1.00 90.06 373 VAL A CA 1
ATOM 2926 C C . VAL A 1 373 ? -15.370 -2.542 1.341 1.00 90.06 373 VAL A C 1
ATOM 2928 O O . VAL A 1 373 ? -15.901 -3.632 1.144 1.00 90.06 373 VAL A O 1
ATOM 2931 N N . ASP A 1 374 ? -15.239 -1.626 0.387 1.00 85.38 374 ASP A N 1
ATOM 2932 C CA . ASP A 1 374 ? -15.930 -1.686 -0.894 1.00 85.38 374 ASP A CA 1
ATOM 2933 C C . ASP A 1 374 ? -15.286 -2.670 -1.885 1.00 85.38 374 ASP A C 1
ATOM 2935 O O . ASP A 1 374 ? -15.991 -3.444 -2.525 1.00 85.38 374 ASP A O 1
ATOM 2939 N N . GLU A 1 375 ? -13.955 -2.696 -2.022 1.00 83.06 375 GLU A N 1
ATOM 2940 C CA . GLU A 1 375 ? -13.255 -3.582 -2.973 1.00 83.06 375 GLU A CA 1
ATOM 2941 C C . GLU A 1 375 ? -12.849 -4.934 -2.368 1.00 83.06 375 GLU A C 1
ATOM 2943 O O . GLU A 1 375 ? -12.644 -5.898 -3.110 1.00 83.06 375 GLU A O 1
ATOM 2948 N N . GLN A 1 376 ? -12.663 -5.015 -1.045 1.00 84.12 376 GLN A N 1
ATOM 2949 C CA . GLN A 1 376 ? -12.103 -6.209 -0.396 1.00 84.12 376 GLN A CA 1
ATOM 2950 C C . GLN A 1 376 ? -13.022 -6.852 0.648 1.00 84.12 376 GLN A C 1
ATOM 2952 O O . GLN A 1 376 ? -12.654 -7.900 1.179 1.00 84.12 376 GLN A O 1
ATOM 2957 N N . ALA A 1 377 ? -14.192 -6.264 0.930 1.00 86.38 377 ALA A N 1
ATOM 2958 C CA . ALA A 1 377 ? -15.114 -6.724 1.971 1.00 86.38 377 ALA A CA 1
ATOM 2959 C C . ALA A 1 377 ? -14.438 -6.895 3.348 1.00 86.38 377 ALA A C 1
ATOM 2961 O O . ALA A 1 377 ? -14.768 -7.801 4.113 1.00 86.38 377 ALA A O 1
ATOM 2962 N N . VAL A 1 378 ? -13.466 -6.032 3.656 1.00 89.94 378 VAL A N 1
ATOM 2963 C CA . VAL A 1 378 ? -12.745 -6.032 4.932 1.00 89.94 378 VAL A CA 1
ATOM 2964 C C . VAL A 1 378 ? -13.459 -5.103 5.907 1.00 89.94 378 VAL A C 1
ATOM 2966 O O . VAL A 1 378 ? -13.707 -3.943 5.583 1.00 89.94 378 VAL A O 1
ATOM 2969 N N . GLN A 1 379 ? -13.756 -5.591 7.114 1.00 91.69 379 GLN A N 1
ATOM 2970 C CA . GLN A 1 379 ? -14.314 -4.747 8.167 1.00 91.69 379 GLN A CA 1
ATOM 2971 C C . GLN A 1 379 ? -13.279 -3.720 8.632 1.00 91.69 379 GLN A C 1
ATOM 2973 O O . GLN A 1 379 ? -12.129 -4.069 8.918 1.00 91.69 379 GLN A O 1
ATOM 2978 N N . VAL A 1 380 ? -13.710 -2.471 8.782 1.00 94.75 380 VAL A N 1
ATOM 2979 C CA . VAL A 1 380 ? -12.883 -1.399 9.334 1.00 94.75 380 VAL A CA 1
ATOM 2980 C C . VAL A 1 380 ? -13.432 -0.956 10.686 1.00 94.75 380 VAL A C 1
ATOM 2982 O O . VAL A 1 380 ? -14.614 -0.652 10.824 1.00 94.75 380 VAL A O 1
ATOM 2985 N N . ILE A 1 381 ? -12.561 -0.909 11.691 1.00 94.88 381 ILE A N 1
ATOM 2986 C CA . ILE A 1 381 ? -12.844 -0.363 13.019 1.00 94.88 381 ILE A CA 1
ATOM 2987 C C . ILE A 1 381 ? -12.012 0.907 13.168 1.00 94.88 381 ILE A C 1
ATOM 2989 O O . ILE A 1 381 ? -10.797 0.849 13.028 1.00 94.88 381 ILE A O 1
ATOM 2993 N N . VAL A 1 382 ? -12.634 2.046 13.444 1.00 94.81 382 VAL A N 1
ATOM 2994 C CA . VAL A 1 382 ? -11.957 3.341 13.561 1.00 94.81 382 VAL A CA 1
ATOM 2995 C C . VAL A 1 382 ? -12.074 3.854 14.990 1.00 94.81 382 VAL A C 1
ATOM 2997 O O . VAL A 1 382 ? -13.168 3.887 15.546 1.00 94.81 382 VAL A O 1
ATOM 3000 N N . ILE A 1 383 ? -10.953 4.272 15.568 1.00 93.31 383 ILE A N 1
ATOM 3001 C CA . ILE A 1 383 ? -10.880 5.033 16.815 1.00 93.31 383 ILE A CA 1
ATOM 3002 C C . ILE A 1 383 ? -10.398 6.433 16.439 1.00 93.31 383 ILE A C 1
ATOM 3004 O O . ILE A 1 383 ? -9.244 6.602 16.039 1.00 93.31 383 ILE A O 1
ATOM 3008 N N . ASP A 1 384 ? -11.299 7.409 16.514 1.00 90.56 384 ASP A N 1
ATOM 3009 C CA . ASP A 1 384 ? -11.122 8.734 15.918 1.00 90.56 384 ASP A CA 1
ATOM 3010 C C . ASP A 1 384 ? -11.350 9.849 16.951 1.00 90.56 384 ASP A C 1
ATOM 3012 O O . ASP A 1 384 ? -12.496 10.206 17.223 1.00 90.56 384 ASP A O 1
ATOM 3016 N N . PRO A 1 385 ? -10.286 10.421 17.540 1.00 84.88 385 PRO A N 1
ATOM 3017 C CA . PRO A 1 385 ? -10.392 11.586 18.414 1.00 84.88 385 PRO A CA 1
ATOM 3018 C C . PRO A 1 385 ? -10.507 12.928 17.666 1.00 84.88 385 PRO A C 1
ATOM 3020 O O . PRO A 1 385 ? -10.546 13.974 18.317 1.00 84.88 385 PRO A O 1
ATOM 3023 N N . GLN A 1 386 ? -10.497 12.932 16.328 1.00 78.12 386 GLN A N 1
ATOM 3024 C CA . GLN A 1 386 ? -10.437 14.136 15.490 1.00 78.12 386 GLN A CA 1
ATOM 3025 C C . GLN A 1 386 ? -11.712 14.390 14.668 1.00 78.12 386 GLN A C 1
ATOM 3027 O O . GLN A 1 386 ? -11.791 15.419 14.000 1.00 78.12 386 GLN A O 1
ATOM 3032 N N . GLU A 1 387 ? -12.715 13.507 14.739 1.00 82.44 387 GLU A N 1
ATOM 3033 C CA . GLU A 1 387 ? -14.004 13.630 14.030 1.00 82.44 387 GLU A CA 1
ATOM 3034 C C . GLU A 1 387 ? -13.839 13.654 12.487 1.00 82.44 387 GLU A C 1
ATOM 3036 O O . GLU A 1 387 ? -14.581 14.310 11.750 1.00 82.44 387 GLU A O 1
ATOM 3041 N N . ASN A 1 388 ? -12.840 12.930 11.971 1.00 81.44 388 ASN A N 1
ATOM 3042 C CA . ASN A 1 388 ? -12.476 12.865 10.555 1.00 81.44 388 ASN A CA 1
ATOM 3043 C C . ASN A 1 388 ? -13.262 11.807 9.760 1.00 81.44 388 ASN A C 1
ATOM 3045 O O . ASN A 1 388 ? -13.434 11.952 8.546 1.00 81.44 388 ASN A O 1
ATOM 3049 N N . PHE A 1 389 ? -13.721 10.734 10.409 1.00 87.69 389 PHE A N 1
ATOM 3050 C CA . PHE A 1 389 ? -14.219 9.535 9.722 1.00 87.69 389 PHE A CA 1
ATOM 3051 C C . PHE A 1 389 ? -15.749 9.426 9.648 1.00 87.69 389 PHE A C 1
ATOM 3053 O O . PHE A 1 389 ? -16.251 8.488 9.032 1.00 87.69 389 PHE A O 1
ATOM 3060 N N . HIS A 1 390 ? -16.516 10.376 10.194 1.00 83.31 390 HIS A N 1
ATOM 3061 C CA . HIS A 1 390 ? -17.989 10.325 10.216 1.00 83.31 390 HIS A CA 1
ATOM 3062 C C . HIS A 1 390 ? -18.624 10.041 8.835 1.00 83.31 390 HIS A C 1
ATOM 3064 O O . HIS A 1 390 ? -19.549 9.234 8.718 1.00 83.31 390 HIS A O 1
ATOM 3070 N N . ALA A 1 391 ? -18.096 10.649 7.764 1.00 83.44 391 ALA A N 1
ATOM 3071 C CA . ALA A 1 391 ? -18.588 10.441 6.398 1.00 83.44 391 ALA A CA 1
ATOM 3072 C C . ALA A 1 391 ? -18.491 8.974 5.932 1.00 83.44 391 ALA A C 1
ATOM 3074 O O . ALA A 1 391 ? -19.325 8.517 5.149 1.00 83.44 391 ALA A O 1
ATOM 3075 N N . LEU A 1 392 ? -17.521 8.211 6.445 1.00 87.31 392 LEU A N 1
ATOM 3076 C CA . LEU A 1 392 ? -17.334 6.801 6.107 1.00 87.31 392 LEU A CA 1
ATOM 3077 C C . LEU A 1 392 ? -18.507 5.940 6.599 1.00 87.31 392 LEU A C 1
ATOM 3079 O O . LEU A 1 392 ? -18.982 5.082 5.857 1.00 87.31 392 LEU A O 1
ATOM 3083 N N . ALA A 1 393 ? -19.019 6.189 7.810 1.00 85.19 393 ALA A N 1
ATOM 3084 C CA . ALA A 1 393 ? -20.175 5.454 8.332 1.00 85.19 393 ALA A CA 1
ATOM 3085 C C . ALA A 1 393 ? -21.450 5.750 7.529 1.00 85.19 393 ALA A C 1
ATOM 3087 O O . ALA A 1 393 ? -22.223 4.835 7.256 1.00 85.19 393 ALA A O 1
ATOM 3088 N N . ALA A 1 394 ? -21.641 7.003 7.102 1.00 83.00 394 ALA A N 1
ATOM 3089 C CA . ALA A 1 394 ? -22.779 7.398 6.269 1.00 83.00 394 ALA A CA 1
ATOM 3090 C C . ALA A 1 394 ? -22.757 6.764 4.864 1.00 83.00 394 ALA A C 1
ATOM 3092 O O . ALA A 1 394 ? -23.799 6.644 4.232 1.00 83.00 394 ALA A O 1
ATOM 3093 N N . THR A 1 395 ? -21.578 6.356 4.392 1.00 84.62 395 THR A N 1
ATOM 3094 C CA . THR A 1 395 ? -21.353 5.801 3.045 1.00 84.62 395 THR A CA 1
ATOM 3095 C C . THR A 1 395 ? -21.612 4.299 2.969 1.00 84.62 395 THR A C 1
ATOM 3097 O O . THR A 1 395 ? -21.883 3.765 1.899 1.00 84.62 395 THR A O 1
ATOM 3100 N N . HIS A 1 396 ? -21.514 3.594 4.097 1.00 87.31 396 HIS A N 1
ATOM 3101 C CA . HIS A 1 396 ? -21.656 2.144 4.138 1.00 87.31 396 HIS A CA 1
ATOM 3102 C C . HIS A 1 396 ? -22.881 1.750 4.979 1.00 87.31 396 HIS A C 1
ATOM 3104 O O . HIS A 1 396 ? -22.834 1.817 6.210 1.00 87.31 396 HIS A O 1
ATOM 3110 N N . PRO A 1 397 ? -23.979 1.280 4.360 1.00 84.69 397 PRO A N 1
ATOM 3111 C CA . PRO A 1 397 ? -25.171 0.860 5.085 1.00 84.69 397 PRO A CA 1
ATOM 3112 C C . PRO A 1 397 ? -24.882 -0.273 6.070 1.00 84.69 397 PRO A C 1
ATOM 3114 O O . PRO A 1 397 ? -24.186 -1.237 5.745 1.00 84.69 397 PRO A O 1
ATOM 3117 N N . GLY A 1 398 ? -25.461 -0.177 7.268 1.00 86.44 398 GLY A N 1
ATOM 3118 C CA . GLY A 1 398 ? -25.235 -1.136 8.353 1.00 86.44 398 GLY A CA 1
ATOM 3119 C C . GLY A 1 398 ? -23.977 -0.867 9.181 1.00 86.44 398 GLY A C 1
ATOM 3120 O O . GLY A 1 398 ? -23.660 -1.681 10.046 1.00 86.44 398 GLY A O 1
ATOM 3121 N N . SER A 1 399 ? -23.276 0.245 8.934 1.00 91.56 399 SER A N 1
ATOM 3122 C CA . SER A 1 399 ? -22.189 0.729 9.792 1.00 91.56 399 SER A CA 1
ATOM 3123 C C . SER A 1 399 ? -22.685 1.098 11.191 1.00 91.56 399 SER A C 1
ATOM 3125 O O . SER A 1 399 ? -23.814 1.555 11.365 1.00 91.56 399 SER A O 1
ATOM 3127 N N . SER A 1 400 ? -21.819 0.920 12.186 1.00 92.06 400 SER A N 1
ATOM 3128 C CA . SER A 1 400 ? -22.052 1.322 13.575 1.00 92.06 400 SER A CA 1
ATOM 3129 C C . SER A 1 400 ? -21.275 2.602 13.869 1.00 92.06 400 SER A C 1
ATOM 3131 O O . SER A 1 400 ? -20.056 2.644 13.704 1.00 92.06 400 SER A O 1
ATOM 3133 N N . PHE A 1 401 ? -21.975 3.651 14.295 1.00 91.25 401 PHE A N 1
ATOM 3134 C CA . PHE A 1 401 ? -21.372 4.920 14.696 1.00 91.25 401 PHE A CA 1
ATOM 3135 C C . PHE A 1 401 ? -21.601 5.149 16.190 1.00 91.25 401 PHE A C 1
ATOM 3137 O O . PHE A 1 401 ? -22.739 5.250 16.645 1.00 91.25 401 PHE A O 1
ATOM 3144 N N . ASN A 1 402 ? -20.510 5.221 16.949 1.00 91.50 402 ASN A N 1
ATOM 3145 C CA . ASN A 1 402 ? -20.504 5.347 18.399 1.00 91.50 402 ASN A CA 1
ATOM 3146 C C . ASN A 1 402 ? -19.814 6.654 18.782 1.00 91.50 402 ASN A C 1
ATOM 3148 O O . ASN A 1 402 ? -18.588 6.756 18.722 1.00 91.50 402 ASN A O 1
ATOM 3152 N N . ARG A 1 403 ? -20.598 7.647 19.201 1.00 89.75 403 ARG A N 1
ATOM 3153 C CA . ARG A 1 403 ? -20.061 8.909 19.712 1.00 89.75 403 ARG A CA 1
ATOM 3154 C C . ARG A 1 403 ? -19.741 8.781 21.199 1.00 89.75 403 ARG A C 1
ATOM 3156 O O . ARG A 1 403 ? -20.631 8.575 22.019 1.00 89.75 403 ARG A O 1
ATOM 3163 N N . VAL A 1 404 ? -18.470 8.926 21.544 1.00 90.19 404 VAL A N 1
ATOM 3164 C CA . VAL A 1 404 ? -17.929 8.803 22.899 1.00 90.19 404 VAL A CA 1
ATOM 3165 C C . VAL A 1 404 ? -17.725 10.204 23.475 1.00 90.19 404 VAL A C 1
ATOM 3167 O O . VAL A 1 404 ? -16.668 10.815 23.317 1.00 90.19 404 VAL A O 1
ATOM 3170 N N . SER A 1 405 ? -18.759 10.727 24.137 1.00 89.19 405 SER A N 1
ATOM 3171 C CA . SER A 1 405 ? -18.729 12.031 24.810 1.00 89.19 405 SER A CA 1
ATOM 3172 C C . SER A 1 405 ? -19.322 11.948 26.215 1.00 89.19 405 SER A C 1
ATOM 3174 O O . SER A 1 405 ? -20.288 11.221 26.453 1.00 89.19 405 SER A O 1
ATOM 3176 N N . LEU A 1 406 ? -18.752 12.738 27.129 1.00 86.81 406 LEU A N 1
ATOM 3177 C CA . LEU A 1 406 ? -19.281 12.964 28.480 1.00 86.81 406 LEU A CA 1
ATOM 3178 C C . LEU A 1 406 ? -20.388 14.026 28.506 1.00 86.81 406 LEU A C 1
ATOM 3180 O O . LEU A 1 406 ? -21.065 14.190 29.518 1.00 86.81 406 LEU A O 1
ATOM 3184 N N . TYR A 1 407 ? -20.542 14.792 27.427 1.00 82.69 407 TYR A N 1
ATOM 3185 C CA . TYR A 1 407 ? -21.405 15.963 27.378 1.00 82.69 407 TYR A CA 1
ATOM 3186 C C . TYR A 1 407 ? -22.643 15.677 26.529 1.00 82.69 407 TYR A C 1
ATOM 3188 O O . TYR A 1 407 ? -22.571 15.009 25.498 1.00 82.69 407 TYR A O 1
ATOM 3196 N N . SER A 1 408 ? -23.790 16.236 26.915 1.00 74.62 408 SER A N 1
ATOM 3197 C CA . SER A 1 408 ? -24.937 16.294 26.007 1.00 74.62 408 SER A CA 1
ATOM 3198 C C . SER A 1 408 ? -24.724 17.437 25.013 1.00 74.62 408 SER A C 1
ATOM 3200 O O . SER A 1 408 ? -24.461 18.571 25.411 1.00 74.62 408 SER A O 1
ATOM 3202 N N . GLN A 1 409 ? -24.825 17.143 23.718 1.00 64.75 409 GLN A N 1
ATOM 3203 C CA . GLN A 1 409 ? -24.642 18.107 22.629 1.00 64.75 409 GLN A CA 1
ATOM 3204 C C . GLN A 1 409 ? -25.782 17.952 21.621 1.00 64.75 409 GLN A C 1
ATOM 3206 O O . GLN A 1 409 ? -26.008 16.851 21.123 1.00 64.75 409 GLN A O 1
ATOM 3211 N N . ALA A 1 410 ? -26.478 19.054 21.311 1.00 55.00 410 ALA A N 1
ATOM 3212 C CA . ALA A 1 410 ? -27.410 19.191 20.182 1.00 55.00 410 ALA A CA 1
ATOM 3213 C C . ALA A 1 410 ? -28.256 17.930 19.879 1.00 55.00 410 ALA A C 1
ATOM 3215 O O . ALA A 1 410 ? -28.156 17.338 18.806 1.00 55.00 410 ALA A O 1
ATOM 3216 N N . GLY A 1 411 ? -29.061 17.486 20.849 1.00 60.41 411 GLY A N 1
ATOM 3217 C CA . GLY A 1 411 ? -29.984 16.355 20.675 1.00 60.41 411 GLY A CA 1
ATOM 3218 C C . GLY A 1 411 ? -29.386 14.957 20.882 1.00 60.41 411 GLY A C 1
ATOM 3219 O O . GLY A 1 411 ? -30.136 13.985 20.843 1.00 60.41 411 GLY A O 1
ATOM 3220 N N . HIS A 1 412 ? -28.085 14.833 21.164 1.00 65.69 412 HIS A N 1
ATOM 3221 C CA . HIS A 1 412 ? -27.447 13.559 21.503 1.00 65.69 412 HIS A CA 1
ATOM 3222 C C . HIS A 1 412 ? -27.273 13.425 23.020 1.00 65.69 412 HIS A C 1
ATOM 3224 O O . HIS A 1 412 ? -26.832 14.355 23.710 1.00 65.69 412 HIS A O 1
ATOM 3230 N N . LYS A 1 413 ? -27.648 12.256 23.549 1.00 71.06 413 LYS A N 1
ATOM 3231 C CA . LYS A 1 413 ? -27.408 11.905 24.953 1.00 71.06 413 LYS A CA 1
ATOM 3232 C C . LYS A 1 413 ? -25.916 11.605 25.155 1.00 71.06 413 LYS A C 1
ATOM 3234 O O . LYS A 1 413 ? -25.294 11.104 24.218 1.00 71.06 413 LYS A O 1
ATOM 3239 N N . PRO A 1 414 ? -25.351 11.918 26.336 1.00 75.75 414 PRO A N 1
ATOM 3240 C CA . PRO A 1 414 ? -24.003 11.478 26.669 1.00 75.75 414 PRO A CA 1
ATOM 3241 C C . PRO A 1 414 ? -23.923 9.955 26.569 1.00 75.75 414 PRO A C 1
ATOM 3243 O O . PRO A 1 414 ? -24.924 9.255 26.766 1.00 75.75 414 PRO A O 1
ATOM 3246 N N . LEU A 1 415 ? -22.732 9.458 26.252 1.00 88.06 415 LEU A N 1
ATOM 3247 C CA . LEU A 1 415 ? -22.481 8.028 26.255 1.00 88.06 415 LEU A CA 1
ATOM 3248 C C . LEU A 1 415 ? -22.667 7.493 27.674 1.00 88.06 415 LEU A C 1
ATOM 3250 O O . LEU A 1 415 ? -22.213 8.107 28.637 1.00 88.06 415 LEU A O 1
ATOM 3254 N N . THR A 1 416 ? -23.276 6.322 27.789 1.00 91.19 416 THR A N 1
ATOM 3255 C CA . THR A 1 416 ? -23.359 5.586 29.048 1.00 91.19 416 THR A CA 1
ATOM 3256 C C . THR A 1 416 ? -22.547 4.306 28.971 1.00 91.19 416 THR A C 1
ATOM 3258 O O . THR A 1 416 ? -22.562 3.604 27.954 1.00 91.19 416 THR A O 1
ATOM 3261 N N . ILE A 1 417 ? -21.846 4.000 30.057 1.00 93.06 417 ILE A N 1
ATOM 3262 C CA . ILE A 1 417 ? -21.109 2.757 30.227 1.00 93.06 417 ILE A CA 1
ATOM 3263 C C . ILE A 1 417 ? -21.291 2.231 31.645 1.00 93.06 417 ILE A C 1
ATOM 3265 O O . ILE A 1 417 ? -20.951 2.892 32.623 1.00 93.06 417 ILE A O 1
ATOM 3269 N N . ASN A 1 418 ? -21.801 1.013 31.747 1.00 93.94 418 ASN A N 1
ATOM 3270 C CA . ASN A 1 418 ? -21.817 0.254 32.975 1.00 93.94 418 ASN A CA 1
ATOM 3271 C C . ASN A 1 418 ? -20.537 -0.582 33.056 1.00 93.94 418 ASN A C 1
ATOM 3273 O O . ASN A 1 418 ? -20.361 -1.565 32.341 1.00 93.94 418 ASN A O 1
ATOM 3277 N N . VAL A 1 419 ? -19.628 -0.203 33.955 1.00 93.00 419 VAL A N 1
ATOM 3278 C CA . VAL A 1 419 ? -18.368 -0.938 34.172 1.00 93.00 419 VAL A CA 1
ATOM 3279 C C . VAL A 1 419 ? -18.582 -2.343 34.753 1.00 93.00 419 VAL A C 1
ATOM 3281 O O . VAL A 1 419 ? -17.627 -3.113 34.828 1.00 93.00 419 VAL A O 1
ATOM 3284 N N . LEU A 1 420 ? -19.809 -2.670 35.180 1.00 94.81 420 LEU A N 1
ATOM 3285 C CA . LEU A 1 420 ? -20.206 -3.988 35.679 1.00 94.81 420 LEU A CA 1
ATOM 3286 C C . LEU A 1 420 ? -20.762 -4.912 34.586 1.00 94.81 420 LEU A C 1
ATOM 3288 O O . LEU A 1 420 ? -21.169 -6.034 34.892 1.00 94.81 420 LEU A O 1
ATOM 3292 N N . ASP A 1 421 ? -20.782 -4.471 33.326 1.00 93.00 421 ASP A N 1
ATOM 3293 C CA . ASP A 1 421 ? -21.280 -5.298 32.231 1.00 93.00 421 ASP A CA 1
ATOM 3294 C C . ASP A 1 421 ? -20.506 -6.624 32.124 1.00 93.00 421 ASP A C 1
ATOM 3296 O O . ASP A 1 421 ? -19.264 -6.633 32.122 1.00 93.00 421 ASP A O 1
ATOM 3300 N N . PRO A 1 422 ? -21.212 -7.765 32.018 1.00 92.06 422 PRO A N 1
ATOM 3301 C CA . PRO A 1 422 ? -20.585 -9.054 31.799 1.00 92.06 422 PRO A CA 1
ATOM 3302 C C . PRO A 1 422 ? -19.773 -9.074 30.507 1.00 92.06 422 PRO A C 1
ATOM 3304 O O . PRO A 1 422 ? -20.273 -8.844 29.407 1.00 92.06 422 PRO A O 1
ATOM 3307 N N . ILE A 1 423 ? -18.494 -9.401 30.641 1.00 90.56 423 ILE A N 1
ATOM 3308 C CA . ILE A 1 423 ? -17.596 -9.653 29.524 1.00 90.56 423 ILE A CA 1
ATOM 3309 C C . ILE A 1 423 ? -17.479 -11.132 29.190 1.00 90.56 423 ILE A C 1
ATOM 3311 O O . ILE A 1 423 ? -16.818 -11.454 28.209 1.00 90.56 423 ILE A O 1
ATOM 3315 N N . VAL A 1 424 ? -18.102 -12.012 29.975 1.00 89.88 424 VAL A N 1
ATOM 3316 C CA . VAL A 1 424 ? -18.130 -13.472 29.824 1.00 89.88 424 VAL A CA 1
ATOM 3317 C C . VAL A 1 424 ? -19.553 -13.952 29.559 1.00 89.88 424 VAL A C 1
ATOM 3319 O O . VAL A 1 424 ? -20.504 -13.399 30.100 1.00 89.88 424 VAL A O 1
ATOM 3322 N N . ASP A 1 425 ? -19.692 -15.007 28.758 1.00 87.06 425 ASP A N 1
ATOM 3323 C CA . ASP A 1 425 ? -21.015 -15.524 28.375 1.00 87.06 425 ASP A CA 1
ATOM 3324 C C . ASP A 1 425 ? -21.650 -16.364 29.500 1.00 87.06 425 ASP A C 1
ATOM 3326 O O . ASP A 1 425 ? -22.860 -16.566 29.536 1.00 87.06 425 ASP A O 1
ATOM 3330 N N . ASN A 1 426 ? -20.830 -16.855 30.438 1.00 90.62 426 ASN A N 1
ATOM 3331 C CA . ASN A 1 426 ? -21.269 -17.597 31.614 1.00 90.62 426 ASN A CA 1
ATOM 3332 C C . ASN A 1 426 ? -20.473 -17.151 32.852 1.00 90.62 426 ASN A C 1
ATOM 3334 O O . ASN A 1 426 ? -19.276 -17.431 32.968 1.00 90.62 426 ASN A O 1
ATO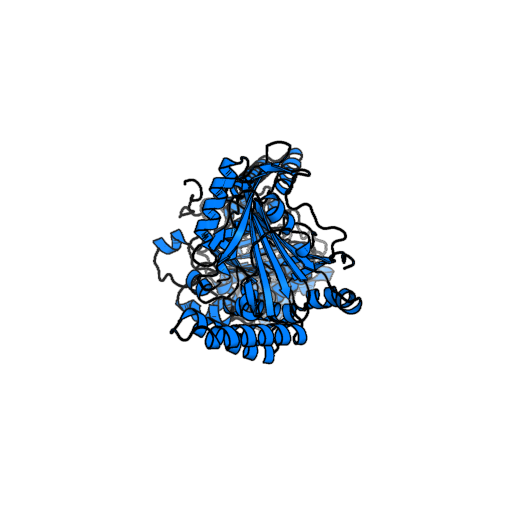M 3338 N N . LEU A 1 427 ? -21.155 -16.489 33.792 1.00 92.44 427 LEU A N 1
ATOM 3339 C CA . LEU A 1 427 ? -20.558 -15.993 35.036 1.00 92.44 427 LEU A CA 1
ATOM 3340 C C . LEU A 1 427 ? -20.121 -17.105 35.997 1.00 92.44 427 LEU A C 1
ATOM 3342 O O . LEU A 1 427 ? -19.229 -16.860 36.798 1.00 92.44 427 LEU A O 1
ATOM 3346 N N . GLU A 1 428 ? -20.682 -18.314 35.933 1.00 91.69 428 GLU A N 1
ATOM 3347 C CA . GLU A 1 428 ? -20.254 -19.426 36.797 1.00 91.69 428 GLU A CA 1
ATOM 3348 C C . GLU A 1 428 ? -18.849 -19.914 36.435 1.00 91.69 428 GLU A C 1
ATOM 3350 O O . GLU A 1 428 ? -18.064 -20.277 37.311 1.00 91.69 428 GLU A O 1
ATOM 3355 N N . ILE A 1 429 ? -18.529 -19.894 35.139 1.00 92.06 429 ILE A N 1
ATOM 3356 C CA . ILE A 1 429 ? -17.242 -20.340 34.595 1.00 92.06 429 ILE A CA 1
ATOM 3357 C C . ILE A 1 429 ? -16.241 -19.178 34.575 1.00 92.06 429 ILE A C 1
ATOM 3359 O O . ILE A 1 429 ? -15.083 -19.342 34.950 1.00 92.06 429 ILE A O 1
ATOM 3363 N N . GLY A 1 430 ? -16.692 -17.996 34.149 1.00 93.06 430 GLY A N 1
ATOM 3364 C CA . GLY A 1 430 ? -15.857 -16.819 33.911 1.00 93.06 430 GLY A CA 1
ATOM 3365 C C . GLY A 1 430 ? -15.770 -15.831 35.075 1.00 93.06 430 GLY A C 1
ATOM 3366 O O . GLY A 1 430 ? -15.312 -14.711 34.865 1.00 93.06 430 GLY A O 1
ATOM 3367 N N . LEU A 1 431 ? -16.212 -16.194 36.288 1.00 95.38 431 LEU A N 1
ATOM 3368 C CA . LEU A 1 431 ? -16.301 -15.256 37.418 1.00 95.38 431 LEU A CA 1
ATOM 3369 C C . LEU A 1 431 ? -14.980 -14.532 37.700 1.00 95.38 431 LEU A C 1
ATOM 3371 O O . LEU A 1 431 ? -14.979 -13.329 37.941 1.00 95.38 431 LEU A O 1
ATOM 3375 N N . VAL A 1 432 ? -13.865 -15.266 37.695 1.00 94.75 432 VAL A N 1
ATOM 3376 C CA . VAL A 1 432 ? -12.542 -14.706 38.008 1.00 94.75 432 VAL A CA 1
ATOM 3377 C C . VAL A 1 432 ? -12.151 -13.650 36.976 1.00 94.75 432 VAL A C 1
ATOM 3379 O O . VAL A 1 432 ? -11.783 -12.544 37.359 1.00 94.75 432 VAL A O 1
ATOM 3382 N N . GLU A 1 433 ? -12.315 -13.961 35.687 1.00 92.69 433 GLU A N 1
ATOM 3383 C CA . GLU A 1 433 ? -12.044 -13.037 34.580 1.00 92.69 433 GLU A CA 1
ATOM 3384 C C . GLU A 1 433 ? -12.943 -11.793 34.660 1.00 92.69 433 GLU A C 1
ATOM 3386 O O . GLU A 1 433 ? -12.462 -10.672 34.503 1.00 92.69 433 GLU A O 1
ATOM 3391 N N . GLN A 1 434 ? -14.232 -11.971 34.974 1.00 95.38 434 GLN A N 1
ATOM 3392 C CA . GLN A 1 434 ? -15.174 -10.862 35.144 1.00 95.38 434 GLN A CA 1
ATOM 3393 C C . GLN A 1 434 ? -14.771 -9.941 36.302 1.00 95.38 434 GLN A C 1
ATOM 3395 O O . GLN A 1 434 ? -14.754 -8.719 36.151 1.00 95.38 434 GLN A O 1
ATOM 3400 N N . VAL A 1 435 ? -14.462 -10.515 37.469 1.00 95.88 435 VAL A N 1
ATOM 3401 C CA . VAL A 1 435 ? -14.068 -9.749 38.659 1.00 95.88 435 VAL A CA 1
ATOM 3402 C C . VAL A 1 435 ? -12.775 -8.984 38.386 1.00 95.88 435 VAL A C 1
ATOM 3404 O O . VAL A 1 435 ? -12.726 -7.782 38.639 1.00 95.88 435 VAL A O 1
ATOM 3407 N N . GLU A 1 436 ? -11.765 -9.641 37.816 1.00 93.06 436 GLU A N 1
ATOM 3408 C CA . GLU A 1 436 ? -10.493 -9.011 37.459 1.00 93.06 436 GLU A CA 1
ATOM 3409 C C . GLU A 1 436 ? -10.687 -7.877 36.440 1.00 93.06 436 GLU A C 1
ATOM 3411 O O . GLU A 1 436 ? -10.142 -6.784 36.608 1.00 93.06 436 GLU A O 1
ATOM 3416 N N . HIS A 1 437 ? -11.522 -8.088 35.416 1.00 91.62 437 HIS A N 1
ATOM 3417 C CA . HIS A 1 437 ? -11.834 -7.066 34.419 1.00 91.62 437 HIS A CA 1
ATOM 3418 C C . HIS A 1 437 ? -12.430 -5.804 35.046 1.00 91.62 437 HIS A C 1
ATOM 3420 O O . HIS A 1 437 ? -11.990 -4.690 34.747 1.00 91.62 437 HIS A O 1
ATOM 3426 N N . VAL A 1 438 ? -13.407 -5.968 35.936 1.00 94.31 438 VAL A N 1
ATOM 3427 C CA . VAL A 1 438 ? -14.085 -4.843 36.589 1.00 94.31 438 VAL A CA 1
ATOM 3428 C C . VAL A 1 438 ? -13.145 -4.130 37.558 1.00 94.31 438 VAL A C 1
ATOM 3430 O O . VAL A 1 438 ? -13.113 -2.902 37.583 1.00 94.31 438 VAL A O 1
ATOM 3433 N N . GLN A 1 439 ? -12.325 -4.871 38.312 1.00 92.94 439 GLN A N 1
ATOM 3434 C CA . GLN A 1 439 ? -11.306 -4.285 39.188 1.00 92.94 439 GLN A CA 1
ATOM 3435 C C . GLN A 1 439 ? -10.308 -3.428 38.403 1.00 92.94 439 GLN A C 1
ATOM 3437 O O . GLN A 1 439 ? -10.053 -2.282 38.779 1.00 92.94 439 GLN A O 1
ATOM 3442 N N . ASN A 1 440 ? -9.794 -3.951 37.289 1.00 89.56 440 ASN A N 1
ATOM 3443 C CA . ASN A 1 440 ? -8.872 -3.226 36.419 1.00 89.56 440 ASN A CA 1
ATOM 3444 C C . ASN A 1 440 ? -9.539 -1.985 35.812 1.00 89.56 440 ASN A C 1
ATOM 3446 O O . ASN A 1 440 ? -8.949 -0.906 35.812 1.00 89.56 440 ASN A O 1
ATOM 3450 N N . THR A 1 441 ? -10.792 -2.108 35.368 1.00 90.75 441 THR A N 1
ATOM 3451 C CA . THR A 1 441 ? -11.562 -0.997 34.790 1.00 90.75 441 THR A CA 1
ATOM 3452 C C . THR A 1 441 ? -11.810 0.111 35.815 1.00 90.75 441 THR A C 1
ATOM 3454 O O . THR A 1 441 ? -11.565 1.278 35.517 1.00 90.75 441 THR A O 1
ATOM 3457 N N . ILE A 1 442 ? -12.210 -0.228 37.046 1.00 91.62 442 ILE A N 1
ATOM 3458 C CA . ILE A 1 442 ? -12.377 0.746 38.137 1.00 91.62 442 ILE A CA 1
ATOM 3459 C C . ILE A 1 442 ? -11.032 1.396 38.490 1.00 91.62 442 ILE A C 1
ATOM 3461 O O . ILE A 1 442 ? -10.964 2.611 38.666 1.00 91.62 442 ILE A O 1
ATOM 3465 N N . SER A 1 443 ? -9.941 0.626 38.543 1.00 88.69 443 SER A N 1
ATOM 3466 C CA . SER A 1 443 ? -8.609 1.181 38.806 1.00 88.69 443 SER A CA 1
ATOM 3467 C C . SER A 1 443 ? -8.153 2.154 37.715 1.00 88.69 443 SER A C 1
ATOM 3469 O O . SER A 1 443 ? -7.564 3.179 38.042 1.00 88.69 443 SER A O 1
ATOM 3471 N N . MET A 1 444 ? -8.434 1.867 36.439 1.00 85.00 444 MET A N 1
ATOM 3472 C CA . MET A 1 444 ? -8.159 2.778 35.317 1.00 85.00 444 MET A CA 1
ATOM 3473 C C . MET A 1 444 ? -9.036 4.024 35.355 1.00 85.00 444 MET A C 1
ATOM 3475 O O . MET A 1 444 ? -8.606 5.108 34.956 1.00 85.00 444 MET A O 1
ATOM 3479 N N . LEU A 1 445 ? -10.279 3.862 35.811 1.00 87.94 445 LEU A N 1
ATOM 3480 C CA . LEU A 1 445 ? -11.199 4.968 35.963 1.00 87.94 445 LEU A CA 1
ATOM 3481 C C . LEU A 1 445 ? -10.714 5.908 37.065 1.00 87.94 445 LEU A C 1
ATOM 3483 O O . LEU A 1 445 ? -10.854 7.109 36.891 1.00 87.94 445 LEU A O 1
ATOM 3487 N N . ASN A 1 446 ? -10.085 5.410 38.136 1.00 87.38 446 ASN A N 1
ATOM 3488 C CA . ASN A 1 446 ? -9.551 6.179 39.269 1.00 87.38 446 ASN A CA 1
ATOM 3489 C C . ASN A 1 446 ? -8.233 6.924 38.960 1.00 87.38 446 ASN A C 1
ATOM 3491 O O . ASN A 1 446 ? -7.572 6.684 37.956 1.00 87.38 446 ASN A O 1
ATOM 3495 N N . ARG A 1 447 ? -7.891 7.930 39.783 1.00 81.31 447 ARG A N 1
ATOM 3496 C CA . ARG A 1 447 ? -6.621 8.679 39.645 1.00 81.31 447 ARG A CA 1
ATOM 3497 C C . ARG A 1 447 ? -5.453 7.935 40.274 1.00 81.31 447 ARG A C 1
ATOM 3499 O O . ARG A 1 447 ? -4.344 7.990 39.757 1.00 81.31 447 ARG A O 1
ATOM 3506 N N . GLU A 1 448 ? -5.726 7.280 41.393 1.00 83.38 448 GLU A N 1
ATOM 3507 C CA . GLU A 1 448 ? -4.766 6.492 42.148 1.00 83.38 448 GLU A CA 1
ATOM 3508 C C . GLU A 1 448 ? -5.170 5.017 42.089 1.00 83.38 448 GLU A C 1
ATOM 3510 O O . GLU A 1 448 ? -6.371 4.712 42.058 1.00 83.38 448 GLU A O 1
ATOM 3515 N N . PRO A 1 449 ? -4.191 4.100 42.052 1.00 85.31 449 PRO A N 1
ATOM 3516 C CA . PRO A 1 449 ? -4.471 2.677 42.110 1.00 85.31 449 PRO A CA 1
ATOM 3517 C C . PRO A 1 449 ? -5.119 2.321 43.450 1.00 85.31 449 PRO A C 1
ATOM 3519 O O . PRO A 1 449 ? -4.806 2.901 44.490 1.00 85.31 449 PRO A O 1
ATOM 3522 N N . LEU A 1 450 ? -6.004 1.327 43.429 1.00 89.69 450 LEU A N 1
ATOM 3523 C CA . LEU A 1 450 ? -6.614 0.816 44.653 1.00 89.69 450 LEU A CA 1
ATOM 3524 C C . LEU A 1 450 ? -5.544 0.183 45.552 1.00 89.69 450 LEU A C 1
ATOM 3526 O O . LEU A 1 450 ? -4.697 -0.585 45.091 1.00 89.69 450 LEU A O 1
ATOM 3530 N N . THR A 1 451 ? -5.610 0.444 46.857 1.00 92.88 451 THR A N 1
ATOM 3531 C CA . THR A 1 451 ?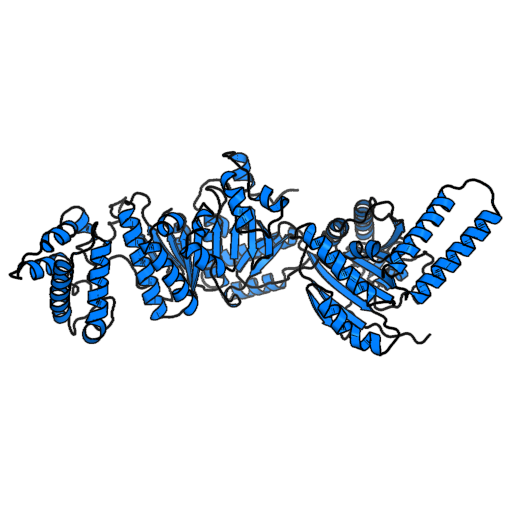 -4.748 -0.250 47.828 1.00 92.88 451 THR A CA 1
ATOM 3532 C C . THR A 1 451 ? -5.046 -1.759 47.836 1.00 92.88 451 THR A C 1
ATOM 3534 O O . THR A 1 451 ? -6.144 -2.173 47.442 1.00 92.88 451 THR A O 1
ATOM 3537 N N . PRO A 1 452 ? -4.131 -2.619 48.323 1.00 92.56 452 PRO A N 1
ATOM 3538 C CA . PRO A 1 452 ? -4.396 -4.057 48.428 1.00 92.56 452 PRO A CA 1
ATOM 3539 C C . PRO A 1 452 ? -5.667 -4.379 49.229 1.00 92.56 452 PRO A C 1
ATOM 3541 O O . PRO A 1 452 ? -6.455 -5.237 48.833 1.00 92.56 452 PRO A O 1
ATOM 3544 N N . THR A 1 453 ? -5.914 -3.643 50.318 1.00 92.25 453 THR A N 1
ATOM 3545 C CA . THR A 1 453 ? -7.105 -3.815 51.161 1.00 92.25 453 THR A CA 1
ATOM 3546 C C . THR A 1 453 ? -8.385 -3.429 50.417 1.00 92.25 453 THR A C 1
ATOM 3548 O O . THR A 1 453 ? -9.358 -4.183 50.450 1.00 92.25 453 THR A O 1
ATOM 3551 N N . GLN A 1 454 ? -8.376 -2.302 49.696 1.00 93.81 454 GLN A N 1
ATOM 3552 C CA . GLN A 1 454 ? -9.502 -1.870 48.857 1.00 93.81 454 GLN A CA 1
ATOM 3553 C C . GLN A 1 454 ? -9.755 -2.853 47.708 1.00 93.81 454 GLN A C 1
ATOM 3555 O O . GLN A 1 454 ? -10.897 -3.218 47.447 1.00 93.81 454 GLN A O 1
ATOM 3560 N N . SER A 1 455 ? -8.697 -3.346 47.063 1.00 92.88 455 SER A N 1
ATOM 3561 C CA . SER A 1 455 ? -8.794 -4.337 45.987 1.00 92.88 455 SER A CA 1
ATOM 3562 C C . SER A 1 455 ? -9.411 -5.646 46.481 1.00 92.88 455 SER A C 1
ATOM 3564 O O . SER A 1 455 ? -10.299 -6.195 45.830 1.00 92.88 455 SER A O 1
ATOM 3566 N N . MET A 1 456 ? -9.005 -6.126 47.660 1.00 92.88 456 MET A N 1
ATOM 3567 C CA . MET A 1 456 ? -9.584 -7.320 48.281 1.00 92.88 456 MET A CA 1
ATOM 3568 C C . MET A 1 456 ? -11.063 -7.119 48.642 1.00 92.88 456 MET A C 1
ATOM 3570 O O . MET A 1 456 ? -11.875 -8.017 48.408 1.00 92.88 456 MET A O 1
ATOM 3574 N N . GLN A 1 457 ? -11.425 -5.949 49.180 1.00 94.38 457 GLN A N 1
ATOM 3575 C CA . GLN A 1 457 ? -12.819 -5.610 49.468 1.00 94.38 457 GLN A CA 1
ATOM 3576 C C . GLN A 1 457 ? -13.665 -5.591 48.187 1.00 94.38 457 GLN A C 1
ATOM 3578 O O . GLN A 1 457 ? -14.709 -6.241 48.123 1.00 94.38 457 GLN A O 1
ATOM 3583 N N . LEU A 1 458 ? -13.171 -4.927 47.138 1.00 95.00 458 LEU A N 1
ATOM 3584 C CA . LEU A 1 458 ? -13.824 -4.860 45.834 1.00 95.00 458 LEU A CA 1
ATOM 3585 C C . LEU A 1 458 ? -14.024 -6.257 45.231 1.00 95.00 458 LEU A C 1
ATOM 3587 O O . LEU A 1 458 ? -15.119 -6.577 44.778 1.00 95.00 458 LEU A O 1
ATOM 3591 N N . SER A 1 459 ? -13.003 -7.120 45.284 1.00 95.06 459 SER A N 1
ATOM 3592 C CA . SER A 1 459 ? -13.080 -8.499 44.777 1.00 95.06 459 SER A CA 1
ATOM 3593 C C . SER A 1 459 ? -14.200 -9.299 45.448 1.00 95.06 459 SER A C 1
ATOM 3595 O O . SER A 1 459 ? -14.988 -9.976 44.781 1.00 95.06 459 SER A O 1
ATOM 3597 N N . ARG A 1 460 ? -14.316 -9.189 46.778 1.00 94.38 460 ARG A N 1
ATOM 3598 C CA . ARG A 1 460 ? -15.365 -9.857 47.559 1.00 94.38 460 ARG A CA 1
ATOM 3599 C C . ARG A 1 460 ? -16.757 -9.327 47.225 1.00 94.38 460 ARG A C 1
ATOM 3601 O O . ARG A 1 460 ? -17.673 -10.129 47.031 1.00 94.38 460 ARG A O 1
ATOM 3608 N N . ALA A 1 461 ? -16.908 -8.006 47.137 1.00 95.38 461 ALA A N 1
ATOM 3609 C CA . ALA A 1 461 ? -18.175 -7.368 46.795 1.00 95.38 461 ALA A CA 1
ATOM 3610 C C . ALA A 1 461 ? -18.641 -7.769 45.385 1.00 95.38 461 ALA A C 1
ATOM 3612 O O . ALA A 1 461 ? -19.776 -8.220 45.226 1.00 95.38 461 ALA A O 1
ATOM 3613 N N . LEU A 1 462 ? -17.745 -7.724 44.393 1.00 96.50 462 LEU A N 1
ATOM 3614 C CA . LEU A 1 462 ? -18.020 -8.157 43.019 1.00 96.50 462 LEU A CA 1
ATOM 3615 C C . LEU A 1 462 ? -18.361 -9.648 42.943 1.00 96.50 462 LEU A C 1
ATOM 3617 O O . LEU A 1 462 ? -19.326 -10.028 42.289 1.00 96.50 462 LEU A O 1
ATOM 3621 N N . THR A 1 463 ? -17.626 -10.500 43.663 1.00 96.06 463 THR A N 1
ATOM 3622 C CA . THR A 1 463 ? -17.913 -11.942 43.742 1.00 96.06 463 THR A CA 1
ATOM 3623 C C . THR A 1 463 ? -19.332 -12.198 44.247 1.00 96.06 463 THR A C 1
ATOM 3625 O O . THR A 1 463 ? -20.040 -13.046 43.706 1.00 96.06 463 THR A O 1
ATOM 3628 N N . LYS A 1 464 ? -19.765 -11.477 45.288 1.00 95.44 464 LYS A N 1
ATOM 3629 C CA . LYS A 1 464 ? -21.122 -11.598 45.836 1.00 95.44 464 LYS A CA 1
ATOM 3630 C C . LYS A 1 464 ? -22.176 -11.079 44.856 1.00 95.44 464 LYS A C 1
ATOM 3632 O O . LYS A 1 464 ? -23.203 -11.732 44.695 1.00 95.44 464 LYS A O 1
ATOM 3637 N N . LEU A 1 465 ? -21.905 -9.945 44.210 1.00 95.56 465 LEU A N 1
ATOM 3638 C CA . LEU A 1 465 ? -22.772 -9.327 43.208 1.00 95.56 465 LEU A CA 1
ATOM 3639 C C . LEU A 1 465 ? -23.008 -10.272 42.020 1.00 95.56 465 LEU A C 1
ATOM 3641 O O . LEU A 1 465 ? -24.153 -10.611 41.739 1.00 95.56 465 LEU A O 1
ATOM 3645 N N . TYR A 1 466 ? -21.949 -10.791 41.393 1.00 96.19 466 TYR A N 1
ATOM 3646 C CA . TYR A 1 466 ? -22.074 -11.650 40.209 1.00 96.19 466 TYR A CA 1
ATOM 3647 C C . TYR A 1 466 ? -22.625 -13.045 40.512 1.00 96.19 466 TYR A C 1
ATOM 3649 O O . TYR A 1 466 ? -23.363 -13.585 39.693 1.00 96.19 466 TYR A O 1
ATOM 3657 N N . LYS A 1 467 ? -22.351 -13.616 41.695 1.00 94.69 467 LYS A N 1
ATOM 3658 C CA . LYS A 1 467 ? -23.014 -14.860 42.135 1.00 94.69 467 LYS A CA 1
ATOM 3659 C C . LYS A 1 467 ? -24.531 -14.711 42.244 1.00 94.69 467 LYS A C 1
ATOM 3661 O O . LYS A 1 467 ? -25.248 -15.687 42.054 1.00 94.69 467 LYS A O 1
ATOM 3666 N N . GLY A 1 468 ? -25.017 -13.504 42.537 1.00 92.69 468 GLY A N 1
ATOM 3667 C CA . GLY A 1 468 ? -26.446 -13.192 42.533 1.00 92.69 468 GLY A CA 1
ATOM 3668 C C . GLY A 1 468 ? -27.084 -13.217 41.141 1.00 92.69 468 GLY A C 1
ATOM 3669 O O . GLY A 1 468 ? -28.300 -13.339 41.058 1.00 92.69 468 GLY A O 1
ATOM 3670 N N . LEU A 1 469 ? -26.282 -13.145 40.072 1.00 93.69 469 LEU A N 1
ATOM 3671 C CA . LEU A 1 469 ? -26.734 -13.130 38.674 1.00 93.69 469 LEU A CA 1
ATOM 3672 C C . LEU A 1 469 ? -26.635 -14.502 37.988 1.00 93.69 469 LEU A C 1
ATOM 3674 O O . LEU A 1 469 ? -26.832 -14.613 36.779 1.00 93.69 469 LEU A O 1
ATOM 3678 N N . TYR A 1 470 ? -26.297 -15.565 38.722 1.00 93.88 470 TYR A N 1
ATOM 3679 C CA . TYR A 1 470 ? -26.179 -16.901 38.139 1.00 93.88 470 TYR A CA 1
ATOM 3680 C C . TYR A 1 470 ? -27.515 -17.379 37.556 1.00 93.88 470 TYR A C 1
ATOM 3682 O O . TYR A 1 470 ? -28.556 -17.308 38.208 1.00 93.88 470 TYR A O 1
ATOM 3690 N N . GLY A 1 471 ? -27.473 -17.853 36.308 1.00 88.12 471 GLY A N 1
ATOM 3691 C CA . GLY A 1 471 ? -28.653 -18.286 35.554 1.00 88.12 471 GLY A CA 1
ATOM 3692 C C . GLY A 1 471 ? -29.544 -17.155 35.021 1.00 88.12 471 GLY A C 1
ATOM 3693 O O . GLY A 1 471 ? -30.587 -17.449 34.440 1.00 88.12 471 GLY A O 1
ATOM 3694 N N . MET A 1 472 ? -29.163 -15.886 35.200 1.00 90.56 472 MET A N 1
ATOM 3695 C CA . MET A 1 472 ? -29.907 -14.734 34.680 1.00 90.56 472 MET A CA 1
ATOM 3696 C C . MET A 1 472 ? -29.483 -14.367 33.242 1.00 90.56 472 MET A C 1
ATOM 3698 O O . MET A 1 472 ? -28.345 -14.649 32.856 1.00 90.56 472 MET A O 1
ATOM 3702 N N . PRO A 1 473 ? -30.365 -13.737 32.439 1.00 88.75 473 PRO A N 1
ATOM 3703 C CA . PRO A 1 473 ? -30.018 -13.258 31.100 1.00 88.75 473 PRO A CA 1
ATOM 3704 C C . PRO A 1 473 ? -29.031 -12.084 31.185 1.00 88.75 473 PRO A C 1
ATOM 3706 O O . PRO A 1 473 ? -29.363 -11.011 31.682 1.00 88.75 473 PRO A O 1
ATOM 3709 N N . LEU A 1 474 ? -27.799 -12.299 30.717 1.00 87.88 474 LEU A N 1
ATOM 3710 C CA . LEU A 1 474 ? -26.713 -11.310 30.798 1.00 87.88 474 LEU A CA 1
ATOM 3711 C C . LEU A 1 474 ? -26.735 -10.275 29.663 1.00 87.88 474 LEU A C 1
ATOM 3713 O O . LEU A 1 474 ? -25.973 -9.313 29.685 1.00 87.88 474 LEU A O 1
ATOM 3717 N N . ASP A 1 475 ? -27.586 -10.483 28.663 1.00 83.31 475 ASP A N 1
ATOM 3718 C CA . ASP A 1 475 ? -27.828 -9.583 27.537 1.00 83.31 475 ASP A CA 1
ATOM 3719 C C . ASP A 1 475 ? -28.916 -8.534 27.825 1.00 83.31 475 ASP A C 1
ATOM 3721 O O . ASP A 1 475 ? -29.011 -7.535 27.108 1.00 83.31 475 ASP A O 1
ATOM 3725 N N . ASP A 1 476 ? -29.707 -8.724 28.885 1.00 87.69 476 ASP A N 1
ATOM 3726 C CA . ASP A 1 476 ? -30.690 -7.748 29.343 1.00 87.69 476 ASP A CA 1
ATOM 3727 C C . ASP A 1 476 ? -30.053 -6.718 30.282 1.00 87.69 476 ASP A C 1
ATOM 3729 O O . ASP A 1 476 ? -29.746 -6.984 31.446 1.00 87.69 476 ASP A O 1
ATOM 3733 N N . ALA A 1 477 ? -29.917 -5.489 29.789 1.00 84.44 477 ALA A N 1
ATOM 3734 C CA . ALA A 1 477 ? -29.320 -4.394 30.539 1.00 84.44 477 ALA A CA 1
ATOM 3735 C C . ALA A 1 477 ? -30.112 -3.998 31.803 1.00 84.44 477 ALA A C 1
ATOM 3737 O O . ALA A 1 477 ? -29.546 -3.358 32.685 1.00 84.44 477 ALA A O 1
ATOM 3738 N N . ALA A 1 478 ? -31.396 -4.367 31.917 1.00 87.88 478 ALA A N 1
ATOM 3739 C CA . ALA A 1 478 ? -32.176 -4.170 33.142 1.00 87.88 478 ALA A CA 1
ATOM 3740 C C . ALA A 1 478 ? -31.815 -5.178 34.248 1.00 87.88 478 ALA A C 1
ATOM 3742 O O . ALA A 1 478 ? -32.080 -4.926 35.423 1.00 87.88 478 ALA A O 1
ATOM 3743 N N . THR A 1 479 ? -31.219 -6.310 33.869 1.00 89.06 479 THR A N 1
ATOM 3744 C CA . THR A 1 479 ? -30.790 -7.377 34.779 1.00 89.06 479 THR A CA 1
ATOM 3745 C C . THR A 1 479 ? -29.395 -7.108 35.353 1.00 89.06 479 THR A C 1
ATOM 3747 O O . THR A 1 479 ? -29.065 -7.582 36.442 1.00 89.06 479 THR A O 1
ATOM 3750 N N . ILE A 1 480 ? -28.569 -6.325 34.651 1.00 93.62 480 ILE A N 1
ATOM 3751 C CA . ILE A 1 480 ? -27.207 -6.011 35.089 1.00 93.62 480 ILE A CA 1
ATOM 3752 C C . ILE A 1 480 ? -27.230 -4.899 36.155 1.00 93.62 480 ILE A C 1
ATOM 3754 O O . ILE A 1 480 ? -27.778 -3.824 35.905 1.00 93.62 480 ILE A O 1
ATOM 3758 N N . PRO A 1 481 ? -26.618 -5.115 37.335 1.00 94.94 481 PRO A N 1
ATOM 3759 C CA . PRO A 1 481 ? -26.551 -4.115 38.396 1.00 94.94 481 PRO A CA 1
ATOM 3760 C C . PRO A 1 481 ? -25.676 -2.924 37.997 1.00 94.94 481 PRO A C 1
ATOM 3762 O O . PRO A 1 481 ? -24.781 -3.034 37.153 1.00 94.94 481 PRO A O 1
ATOM 3765 N N . LEU A 1 482 ? -25.907 -1.791 38.653 1.00 96.19 482 LEU A N 1
ATOM 3766 C CA . LEU A 1 482 ? -25.160 -0.553 38.457 1.00 96.19 482 LEU A CA 1
ATOM 3767 C C . LEU A 1 482 ? -24.149 -0.322 39.590 1.00 96.19 482 LEU A C 1
ATOM 3769 O O . LEU A 1 482 ? -24.143 -1.011 40.614 1.00 96.19 482 LEU A O 1
ATOM 3773 N N . LEU A 1 483 ? -23.289 0.688 39.439 1.00 95.69 483 LEU A N 1
ATOM 3774 C CA . LEU A 1 483 ? -22.306 1.046 40.465 1.00 95.69 483 LEU A CA 1
ATOM 3775 C C . LEU A 1 483 ? -22.958 1.397 41.809 1.00 95.69 483 LEU A C 1
ATOM 3777 O O . LEU A 1 483 ? -22.396 1.070 42.854 1.00 95.69 483 LEU A O 1
ATOM 3781 N N . SER A 1 484 ? -24.156 1.990 41.805 1.00 95.06 484 SER A N 1
ATOM 3782 C CA . SER A 1 484 ? -24.920 2.244 43.033 1.00 95.06 484 SER A CA 1
ATOM 3783 C C . SER A 1 484 ? -25.271 0.962 43.795 1.00 95.06 484 SER A C 1
ATOM 3785 O O . SER A 1 484 ? -25.243 0.955 45.026 1.00 95.06 484 SER A O 1
ATOM 3787 N N . ASP A 1 485 ? -25.541 -0.139 43.089 1.00 95.06 485 ASP A N 1
ATOM 3788 C CA . ASP A 1 485 ? -25.829 -1.433 43.717 1.00 95.06 485 ASP A CA 1
ATOM 3789 C C . ASP A 1 485 ? -24.565 -2.040 44.334 1.00 95.06 485 ASP A C 1
ATOM 3791 O O . ASP A 1 485 ? -24.610 -2.618 45.423 1.00 95.06 485 ASP A O 1
ATOM 3795 N N . LEU A 1 486 ? -23.413 -1.863 43.676 1.00 95.31 486 LEU A N 1
ATOM 3796 C CA . LEU A 1 486 ? -22.119 -2.279 44.214 1.00 95.31 486 LEU A CA 1
ATOM 3797 C C . LEU A 1 486 ? -21.764 -1.508 45.495 1.00 95.31 486 LEU A C 1
ATOM 3799 O O . LEU A 1 486 ? -21.339 -2.132 46.469 1.00 95.31 486 LEU A O 1
ATOM 3803 N N . VAL A 1 487 ? -21.977 -0.187 45.529 1.00 93.81 487 VAL A N 1
ATOM 3804 C CA . VAL A 1 487 ? -21.765 0.630 46.741 1.00 93.81 487 VAL A CA 1
ATOM 3805 C C . VAL A 1 487 ? -22.658 0.140 47.881 1.00 93.81 487 VAL A C 1
ATOM 3807 O O . VAL A 1 487 ? -22.159 -0.122 48.971 1.00 93.81 487 VAL A O 1
ATOM 3810 N N . ALA A 1 488 ? -23.937 -0.142 47.617 1.00 92.69 488 ALA A N 1
ATOM 3811 C CA . ALA A 1 488 ? -24.847 -0.682 48.629 1.00 92.69 488 ALA A CA 1
ATOM 3812 C C . ALA A 1 488 ? -24.420 -2.060 49.182 1.00 92.69 488 ALA A C 1
ATOM 3814 O O . ALA A 1 488 ? -24.778 -2.418 50.308 1.00 92.69 488 ALA A O 1
ATOM 3815 N N . ILE A 1 489 ? -23.676 -2.864 48.411 1.00 92.88 489 ILE A N 1
ATOM 3816 C CA . ILE A 1 489 ? -23.082 -4.122 48.890 1.00 92.88 489 ILE A CA 1
ATOM 3817 C C . ILE A 1 489 ? -21.865 -3.849 49.777 1.00 92.88 489 ILE A C 1
ATOM 3819 O O . ILE A 1 489 ? -21.717 -4.522 50.800 1.00 92.88 489 ILE A O 1
ATOM 3823 N N . ILE A 1 490 ? -21.020 -2.888 49.397 1.00 92.62 490 ILE A N 1
ATOM 3824 C CA . ILE A 1 490 ? -19.820 -2.488 50.144 1.00 92.62 490 ILE A CA 1
ATOM 3825 C C . ILE A 1 490 ? -20.209 -1.874 51.497 1.00 92.62 490 ILE A C 1
ATOM 3827 O O . ILE A 1 490 ? -19.651 -2.281 52.513 1.00 92.62 490 ILE A O 1
ATOM 3831 N N . ASP A 1 491 ? -21.227 -1.010 51.537 1.00 88.69 491 ASP A N 1
ATOM 3832 C CA . ASP A 1 491 ? -21.717 -0.342 52.757 1.00 88.69 491 ASP A CA 1
ATOM 3833 C C . ASP A 1 491 ? -22.240 -1.320 53.822 1.00 88.69 491 ASP A C 1
ATOM 3835 O O . ASP A 1 491 ? -22.281 -1.014 55.014 1.00 88.69 491 ASP A O 1
ATOM 3839 N N . ARG A 1 492 ? -22.657 -2.523 53.409 1.00 87.94 492 ARG A N 1
ATOM 3840 C CA . ARG A 1 492 ? -23.109 -3.582 54.327 1.00 87.94 492 ARG A CA 1
ATOM 3841 C C . ARG A 1 492 ? -21.950 -4.355 54.958 1.00 87.94 492 ARG A C 1
ATOM 3843 O O . ARG A 1 492 ? -22.195 -5.192 55.830 1.00 87.94 492 ARG A O 1
ATOM 3850 N N . GLU A 1 493 ? -20.712 -4.149 54.513 1.00 85.31 493 GLU A N 1
ATOM 3851 C CA . GLU A 1 493 ? -19.540 -4.772 55.118 1.00 85.31 493 GLU A CA 1
ATOM 3852 C C . GLU A 1 493 ? -19.042 -3.973 56.334 1.00 85.31 493 GLU A C 1
ATOM 3854 O O . GLU A 1 493 ? -18.956 -2.753 56.315 1.00 85.31 493 GLU A O 1
ATOM 3859 N N . LEU A 1 494 ? -18.657 -4.674 57.406 1.00 74.75 494 LEU A N 1
ATOM 3860 C CA . LEU A 1 494 ? -18.242 -4.057 58.678 1.00 74.75 494 LEU A CA 1
ATOM 3861 C C . LEU A 1 494 ? -16.910 -3.279 58.603 1.00 74.75 494 LEU A C 1
ATOM 3863 O O . LEU A 1 494 ? -16.623 -2.480 59.491 1.00 74.75 494 LEU A O 1
ATOM 3867 N N . ASN A 1 495 ? -16.087 -3.518 57.577 1.00 78.88 495 ASN A N 1
ATOM 3868 C CA . ASN A 1 495 ? -14.755 -2.926 57.444 1.00 78.88 495 ASN A CA 1
ATOM 3869 C C . ASN A 1 495 ? -14.768 -1.793 56.410 1.00 78.88 495 ASN A C 1
ATOM 3871 O O . ASN A 1 495 ? -14.758 -2.055 55.207 1.00 78.88 495 ASN A O 1
ATOM 3875 N N . ASN A 1 496 ? -14.722 -0.541 56.870 1.00 80.94 496 ASN A N 1
ATOM 3876 C CA . ASN A 1 496 ? -14.603 0.613 55.981 1.00 80.94 496 ASN A CA 1
ATOM 3877 C C . ASN A 1 496 ? -13.136 0.833 55.565 1.00 80.94 496 ASN A C 1
ATOM 3879 O O . ASN A 1 496 ? -12.288 1.160 56.394 1.00 80.94 496 ASN A O 1
ATOM 3883 N N . THR A 1 497 ? -12.837 0.649 54.277 1.00 86.12 497 THR A N 1
ATOM 3884 C CA . THR A 1 497 ? -11.504 0.890 53.688 1.00 86.12 497 THR A CA 1
ATOM 3885 C C . THR A 1 497 ? -11.418 2.208 52.904 1.00 86.12 497 THR A C 1
ATOM 3887 O O . THR A 1 497 ? -10.407 2.478 52.250 1.00 86.12 497 THR A O 1
ATOM 3890 N N . GLY A 1 498 ? -12.491 3.009 52.908 1.00 88.81 498 GLY A N 1
ATOM 3891 C CA . GLY A 1 498 ? -12.663 4.189 52.055 1.00 88.81 498 GLY A CA 1
ATOM 3892 C C . GLY A 1 498 ? -13.021 3.866 50.597 1.00 88.81 498 GLY A C 1
ATOM 3893 O O . GLY A 1 498 ? -13.172 4.778 49.790 1.00 88.81 498 GLY A O 1
ATOM 3894 N N . LEU A 1 499 ? -13.174 2.584 50.227 1.00 90.62 499 LEU A N 1
ATOM 3895 C CA . LEU A 1 499 ? -13.538 2.176 48.861 1.00 90.62 499 LEU A CA 1
ATOM 3896 C C . LEU A 1 499 ? -14.881 2.769 48.406 1.00 90.62 499 LEU A C 1
ATOM 3898 O O . LEU A 1 499 ? -15.023 3.123 47.238 1.00 90.62 499 LEU A O 1
ATOM 3902 N N . GLN A 1 500 ? -15.841 2.892 49.326 1.00 90.31 500 GLN A N 1
ATOM 3903 C CA . GLN A 1 500 ? -17.148 3.498 49.063 1.00 90.31 500 GLN A CA 1
ATOM 3904 C C . GLN A 1 500 ? -16.996 4.930 48.524 1.00 90.31 500 GLN A C 1
ATOM 3906 O O . GLN A 1 500 ? -17.570 5.249 47.489 1.00 90.31 500 GLN A O 1
ATOM 3911 N N . ASP A 1 501 ? -16.129 5.743 49.138 1.00 89.19 501 ASP A N 1
ATOM 3912 C CA . ASP A 1 501 ? -15.929 7.150 48.779 1.00 89.19 501 ASP A CA 1
ATOM 3913 C C . ASP A 1 501 ? -15.225 7.263 47.417 1.00 89.19 501 ASP A C 1
ATOM 3915 O O . ASP A 1 501 ? -15.503 8.158 46.619 1.00 89.19 501 ASP A O 1
ATOM 3919 N N . ILE A 1 502 ? -14.348 6.301 47.105 1.00 91.19 502 ILE A N 1
ATOM 3920 C CA . ILE A 1 502 ? -13.686 6.203 45.799 1.00 91.19 502 ILE A CA 1
ATOM 3921 C C . ILE A 1 502 ? -14.694 5.871 44.692 1.00 91.19 502 ILE A C 1
ATOM 3923 O O . ILE A 1 502 ? -14.562 6.389 43.585 1.00 91.19 502 ILE A O 1
ATOM 3927 N N . ILE A 1 503 ? -15.684 5.010 44.948 1.00 91.56 503 ILE A N 1
ATOM 3928 C CA . ILE A 1 503 ? -16.702 4.653 43.946 1.00 91.56 503 ILE A CA 1
ATOM 3929 C C . ILE A 1 503 ? -17.811 5.718 43.879 1.00 91.56 503 ILE A C 1
ATOM 3931 O O . ILE A 1 503 ? -18.340 5.965 42.794 1.00 91.56 503 ILE A O 1
ATOM 3935 N N . ALA A 1 504 ? -18.104 6.399 44.994 1.00 89.50 504 ALA A N 1
ATOM 3936 C CA . ALA A 1 504 ? -19.131 7.436 45.112 1.00 89.50 504 ALA A CA 1
ATOM 3937 C C . ALA A 1 504 ? -18.996 8.531 44.038 1.00 89.50 504 ALA A C 1
ATOM 3939 O O . ALA A 1 504 ? -19.982 8.928 43.420 1.00 89.50 504 ALA A O 1
ATOM 3940 N N . GLN A 1 505 ? -17.764 8.928 43.702 1.00 90.56 505 GLN A N 1
ATOM 3941 C CA . GLN A 1 505 ? -17.498 9.948 42.676 1.00 90.56 505 GLN A CA 1
ATOM 3942 C C . GLN A 1 505 ? -18.050 9.606 41.270 1.00 90.56 505 GLN A C 1
ATOM 3944 O O . GLN A 1 505 ? -18.155 10.491 40.423 1.00 90.56 505 GLN A O 1
ATOM 3949 N N . TRP A 1 506 ? -18.360 8.331 40.994 1.00 92.81 506 TRP A N 1
ATOM 3950 C CA . TRP A 1 506 ? -18.891 7.853 39.708 1.00 92.81 506 TRP A CA 1
ATOM 3951 C C . TRP A 1 506 ? -20.415 7.703 39.696 1.00 92.81 506 TRP A C 1
ATOM 3953 O O . TRP A 1 506 ? -21.007 7.582 38.625 1.00 92.81 506 TRP A O 1
ATOM 3963 N N . ILE A 1 507 ? -21.043 7.694 40.873 1.00 93.31 507 ILE A N 1
ATOM 3964 C CA . ILE A 1 507 ? -22.502 7.607 41.047 1.00 93.31 507 ILE A CA 1
ATOM 3965 C C . ILE A 1 507 ? -23.126 8.962 41.398 1.00 93.31 507 ILE A C 1
ATOM 3967 O O . ILE A 1 507 ? -24.349 9.084 41.389 1.00 93.31 507 ILE A O 1
ATOM 3971 N N . GLU A 1 508 ? -22.303 9.971 41.688 1.00 91.50 508 GLU A N 1
ATOM 3972 C CA . GLU A 1 508 ? -22.724 11.342 41.964 1.00 91.50 508 GLU A CA 1
ATOM 3973 C C . GLU A 1 508 ? -22.666 12.243 40.711 1.00 91.50 508 GLU A C 1
ATOM 3975 O O . GLU A 1 508 ? -21.843 12.031 39.808 1.00 91.50 508 GLU A O 1
ATOM 3980 N N . PRO A 1 509 ? -23.518 13.286 40.631 1.00 88.44 509 PRO A N 1
ATOM 3981 C CA . PRO A 1 509 ? -23.454 14.262 39.551 1.00 88.44 509 PRO A CA 1
ATOM 3982 C C . PRO A 1 509 ? -22.100 14.986 39.486 1.00 88.44 509 PRO A C 1
ATOM 3984 O O . PRO A 1 509 ? -21.546 15.352 40.523 1.00 88.44 509 PRO A O 1
ATOM 3987 N N . PRO A 1 510 ? -21.574 15.279 38.281 1.00 87.44 510 PRO A N 1
ATOM 3988 C CA . PRO A 1 510 ? -22.221 15.108 36.973 1.00 87.44 510 PRO A CA 1
ATOM 3989 C C . PRO A 1 510 ? -21.976 13.744 36.289 1.00 87.44 510 PRO A C 1
ATOM 3991 O O . PRO A 1 510 ? -22.463 13.528 35.178 1.00 87.44 510 PRO A O 1
ATOM 3994 N N . LEU A 1 511 ? -21.184 12.848 36.889 1.00 90.25 511 LEU A N 1
ATOM 3995 C CA . LEU A 1 511 ? -20.681 11.632 36.231 1.00 90.25 511 LEU A CA 1
ATOM 3996 C C . LEU A 1 511 ? -21.619 10.422 36.346 1.00 90.25 511 LEU A C 1
ATOM 3998 O O . LEU A 1 511 ? -21.495 9.485 35.552 1.00 90.25 511 LEU A O 1
ATOM 4002 N N . ASP A 1 512 ? -22.598 10.476 37.250 1.00 91.12 512 ASP A N 1
ATOM 4003 C CA . ASP A 1 512 ? -23.694 9.506 37.378 1.00 91.12 512 ASP A CA 1
ATOM 4004 C C . ASP A 1 512 ? -24.400 9.237 36.040 1.00 91.12 512 ASP A C 1
ATOM 4006 O O . ASP A 1 512 ? -24.756 8.103 35.715 1.00 91.12 512 ASP A O 1
ATOM 4010 N N . SER A 1 513 ? -24.553 10.291 35.234 1.00 88.94 513 SER A N 1
ATOM 4011 C CA . SER A 1 513 ? -25.197 10.253 33.925 1.00 88.94 513 SER A CA 1
ATOM 4012 C C . SER A 1 513 ? -24.440 9.425 32.883 1.00 88.94 513 SER A C 1
ATOM 4014 O O . SER A 1 513 ? -25.046 9.053 31.882 1.00 88.94 513 SER A O 1
ATOM 4016 N N . VAL A 1 514 ? -23.164 9.109 33.132 1.00 91.38 514 VAL A N 1
ATOM 4017 C CA . VAL A 1 514 ? -22.278 8.332 32.253 1.00 91.38 514 VAL A CA 1
ATOM 4018 C C . VAL A 1 514 ? -22.015 6.941 32.830 1.00 91.38 514 VAL A C 1
ATOM 4020 O O . VAL A 1 514 ? -22.178 5.954 32.117 1.00 91.38 514 VAL A O 1
ATOM 4023 N N . PHE A 1 515 ? -21.622 6.847 34.106 1.00 93.62 515 PHE A N 1
ATOM 4024 C CA . PHE A 1 515 ? -21.094 5.605 34.695 1.00 93.62 515 PHE A CA 1
ATOM 4025 C C . PHE A 1 515 ? -22.100 4.811 35.539 1.00 93.62 515 PHE A C 1
ATOM 4027 O O . PHE A 1 515 ? -21.856 3.643 35.838 1.00 93.62 515 PHE A O 1
ATOM 4034 N N . ASN A 1 516 ? -23.235 5.409 35.916 1.00 94.50 516 ASN A N 1
ATOM 4035 C CA . ASN A 1 516 ? -24.277 4.750 36.707 1.00 94.50 516 ASN A CA 1
ATOM 4036 C C . ASN A 1 516 ? -25.570 4.570 35.897 1.00 94.50 516 ASN A C 1
ATOM 4038 O O . ASN A 1 516 ? -26.671 4.905 36.339 1.00 94.50 516 ASN A O 1
ATOM 4042 N N . ARG A 1 517 ? -25.423 4.091 34.659 1.00 93.50 517 ARG A N 1
ATOM 4043 C CA . ARG A 1 517 ? -26.507 3.873 33.693 1.00 93.50 517 ARG A CA 1
ATOM 4044 C C . ARG A 1 517 ? -26.224 2.621 32.857 1.00 93.50 517 ARG A C 1
ATOM 4046 O O . ARG A 1 517 ? -25.054 2.319 32.636 1.00 93.50 517 ARG A O 1
ATOM 4053 N N . PRO A 1 518 ? -27.260 1.947 32.325 1.00 93.00 518 PRO A N 1
ATOM 4054 C CA . PRO A 1 518 ? -27.084 0.880 31.341 1.00 93.00 518 PRO A CA 1
ATOM 4055 C C . PRO A 1 518 ? -26.238 1.332 30.144 1.00 93.00 518 PRO A C 1
ATOM 4057 O O . PRO A 1 518 ? -26.407 2.461 29.674 1.00 93.00 518 PRO A O 1
ATOM 4060 N N . THR A 1 519 ? -25.350 0.471 29.644 1.00 91.75 519 THR A N 1
ATOM 4061 C CA . THR A 1 519 ? -24.426 0.806 28.548 1.00 91.75 519 THR A CA 1
ATOM 4062 C C . THR A 1 519 ? -25.152 1.116 27.244 1.00 91.75 519 THR A C 1
ATOM 4064 O O . THR A 1 519 ? -26.032 0.380 26.806 1.00 91.75 519 THR A O 1
ATOM 4067 N N . THR A 1 520 ? -24.742 2.201 26.589 1.00 90.94 520 THR A N 1
ATOM 4068 C CA . THR A 1 520 ? -25.154 2.551 25.218 1.00 90.94 520 THR A CA 1
ATOM 4069 C C . THR A 1 520 ? -24.014 2.413 24.211 1.00 90.94 520 THR A C 1
ATOM 4071 O O . THR A 1 520 ? -24.271 2.392 23.010 1.00 90.94 520 THR A O 1
ATOM 4074 N N . LEU A 1 521 ? -22.766 2.283 24.679 1.00 90.00 521 LEU A N 1
ATOM 4075 C CA . LEU A 1 521 ? -21.603 2.024 23.831 1.00 90.00 521 LEU A CA 1
ATOM 4076 C C . LEU A 1 521 ? -21.670 0.624 23.207 1.00 90.00 521 LEU A C 1
ATOM 4078 O O . LEU A 1 521 ? -21.578 -0.375 23.920 1.00 90.00 521 LEU A O 1
ATOM 4082 N N . ASP A 1 522 ? -21.749 0.526 21.879 1.00 88.94 522 ASP A N 1
ATOM 4083 C CA . ASP A 1 522 ? -21.717 -0.776 21.213 1.00 88.94 522 ASP A CA 1
ATOM 4084 C C . ASP A 1 522 ? -20.279 -1.301 21.088 1.00 88.94 522 ASP A C 1
ATOM 4086 O O . ASP A 1 522 ? -19.495 -0.869 20.241 1.00 88.94 522 ASP A O 1
ATOM 4090 N N . LEU A 1 523 ? -19.933 -2.275 21.929 1.00 87.81 523 LEU A N 1
ATOM 4091 C CA . LEU A 1 523 ? -18.648 -2.986 21.916 1.00 87.81 523 LEU A CA 1
ATOM 4092 C C . LEU A 1 523 ? -18.748 -4.405 21.330 1.00 87.81 523 LEU A C 1
ATOM 4094 O O . LEU A 1 523 ? -17.794 -5.182 21.415 1.00 87.81 523 LEU A O 1
ATOM 4098 N N . ARG A 1 524 ? -19.894 -4.777 20.742 1.00 83.50 524 ARG A N 1
ATOM 4099 C CA . ARG A 1 524 ? -20.129 -6.140 20.226 1.00 83.50 524 ARG A CA 1
ATOM 4100 C C . ARG A 1 524 ? -19.333 -6.420 18.959 1.00 83.50 524 ARG A C 1
ATOM 4102 O O . ARG A 1 524 ? -18.968 -7.562 18.708 1.00 83.50 524 ARG A O 1
ATOM 4109 N N . MET A 1 525 ? -19.072 -5.377 18.167 1.00 86.88 525 MET A N 1
ATOM 4110 C CA . MET A 1 525 ? -18.300 -5.431 16.922 1.00 86.88 525 MET A CA 1
ATOM 4111 C C . MET A 1 525 ? -18.753 -6.580 16.013 1.00 86.88 525 MET A C 1
ATOM 4113 O O . MET A 1 525 ? -17.979 -7.489 15.705 1.00 86.88 525 MET A O 1
ATOM 4117 N N . VAL A 1 526 ? -20.026 -6.566 15.616 1.00 87.50 526 VAL A N 1
ATOM 4118 C CA . VAL A 1 526 ? -20.635 -7.648 14.829 1.00 87.50 526 VAL A CA 1
ATOM 4119 C C . VAL A 1 526 ? -19.848 -7.854 13.521 1.00 87.50 526 VAL A C 1
ATOM 4121 O O . VAL A 1 526 ? -19.588 -6.875 12.822 1.00 87.50 526 VAL A O 1
ATOM 4124 N N . PRO A 1 527 ? -19.457 -9.092 13.150 1.00 83.31 527 PRO A N 1
ATOM 4125 C CA . PRO A 1 527 ? -18.646 -9.341 11.951 1.00 83.31 527 PRO A CA 1
ATOM 4126 C C . PRO A 1 527 ? -19.255 -8.824 10.639 1.00 83.31 527 PRO A C 1
ATOM 4128 O O . PRO A 1 527 ? -18.523 -8.507 9.709 1.00 83.31 527 PRO A O 1
ATOM 4131 N N . THR A 1 528 ? -20.586 -8.742 10.552 1.00 87.06 528 THR A N 1
ATOM 4132 C CA . THR A 1 528 ? -21.310 -8.271 9.360 1.00 87.06 528 THR A CA 1
ATOM 4133 C C . THR A 1 528 ? -21.381 -6.749 9.248 1.00 87.06 528 THR A C 1
ATOM 4135 O O . THR A 1 528 ? -21.822 -6.243 8.220 1.00 87.06 528 THR A O 1
ATOM 4138 N N . THR A 1 529 ? -20.996 -6.012 10.292 1.00 91.81 529 THR A N 1
ATOM 4139 C CA . THR A 1 529 ? -20.954 -4.547 10.275 1.00 91.81 529 THR A CA 1
ATOM 4140 C C . THR A 1 529 ? -19.716 -4.099 9.492 1.00 91.81 529 THR A C 1
ATOM 4142 O O . THR A 1 529 ? -18.608 -4.380 9.943 1.00 91.81 529 THR A O 1
ATOM 4145 N N . PRO A 1 530 ? -19.851 -3.419 8.340 1.00 91.56 530 PRO A N 1
ATOM 4146 C CA . PRO A 1 530 ? -18.710 -3.096 7.480 1.00 91.56 530 PRO A CA 1
ATOM 4147 C C . PRO A 1 530 ? -17.761 -2.068 8.108 1.00 91.56 530 PRO A C 1
ATOM 4149 O O . PRO A 1 530 ? -16.543 -2.226 8.031 1.00 91.56 530 PRO A O 1
ATOM 4152 N N . VAL A 1 531 ? -18.314 -1.040 8.759 1.00 94.75 531 VAL A N 1
ATOM 4153 C CA . VAL A 1 531 ? -17.551 0.018 9.429 1.00 94.75 531 VAL A CA 1
ATOM 4154 C C . VAL A 1 531 ? -18.071 0.207 10.846 1.00 94.75 531 VAL A C 1
ATOM 4156 O O . VAL A 1 531 ? -19.278 0.316 11.060 1.00 94.75 531 VAL A O 1
ATOM 4159 N N . ILE A 1 532 ? -17.164 0.254 11.815 1.00 95.12 532 ILE A N 1
ATOM 4160 C CA . ILE A 1 532 ? -17.458 0.583 13.211 1.00 95.12 532 ILE A CA 1
ATOM 4161 C C . ILE A 1 532 ? -16.609 1.796 13.573 1.00 95.12 532 ILE A C 1
ATOM 4163 O O . ILE A 1 532 ? -15.388 1.712 13.516 1.00 95.12 532 ILE A O 1
ATOM 4167 N N . ILE A 1 533 ? -17.231 2.912 13.937 1.00 94.50 533 ILE A N 1
ATOM 4168 C CA . ILE A 1 533 ? -16.524 4.143 14.305 1.00 94.50 533 ILE A CA 1
ATOM 4169 C C . ILE A 1 533 ? -16.764 4.432 15.780 1.00 94.50 533 ILE A C 1
ATOM 4171 O O . ILE A 1 533 ? -17.912 4.489 16.218 1.00 94.50 533 ILE A O 1
ATOM 4175 N N . TYR A 1 534 ? -15.679 4.632 16.517 1.00 94.12 534 TYR A N 1
ATOM 4176 C CA . TYR A 1 534 ? -15.654 5.190 17.860 1.00 94.12 534 TYR A CA 1
ATOM 4177 C C . TYR A 1 534 ? -15.088 6.606 17.778 1.00 94.12 534 TYR A C 1
ATOM 4179 O O . TYR A 1 534 ? -13.872 6.801 17.760 1.00 94.12 534 TYR A O 1
ATOM 4187 N N . GLU A 1 535 ? -15.982 7.584 17.688 1.00 92.12 535 GLU A N 1
ATOM 4188 C CA . GLU A 1 535 ? -15.621 8.999 17.633 1.00 92.12 535 GLU A CA 1
ATOM 4189 C C . GLU A 1 535 ? -15.461 9.525 19.059 1.00 92.12 535 GLU A C 1
ATOM 4191 O O . GLU A 1 535 ? -16.430 9.590 19.817 1.00 92.12 535 GLU A O 1
ATOM 4196 N N . ILE A 1 536 ? -14.235 9.860 19.445 1.00 90.31 536 ILE A N 1
ATOM 4197 C CA . ILE A 1 536 ? -13.898 10.319 20.790 1.00 90.31 536 ILE A CA 1
ATOM 4198 C C . ILE A 1 536 ? -13.943 11.844 20.812 1.00 90.31 536 ILE A C 1
ATOM 4200 O O . ILE A 1 536 ? -13.188 12.498 20.102 1.00 90.31 536 ILE A O 1
ATOM 4204 N N . ASP A 1 537 ? -14.794 12.418 21.664 1.00 88.19 537 ASP A N 1
ATOM 4205 C CA . ASP A 1 537 ? -14.964 13.871 21.745 1.00 88.19 53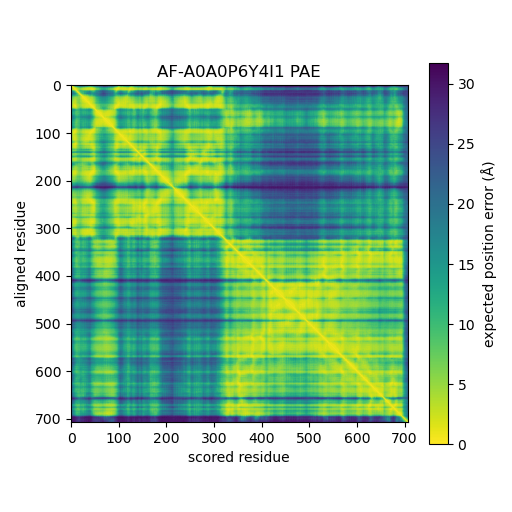7 ASP A CA 1
ATOM 4206 C C . ASP A 1 537 ? -13.633 14.574 22.048 1.00 88.19 537 ASP A C 1
ATOM 4208 O O . ASP A 1 537 ? -12.997 14.362 23.090 1.00 88.19 537 ASP A O 1
ATOM 4212 N N . ARG A 1 538 ? -13.223 15.464 21.142 1.00 84.38 538 ARG A N 1
ATOM 4213 C CA . ARG A 1 538 ? -11.978 16.232 21.253 1.00 84.38 538 ARG A CA 1
ATOM 4214 C C . ARG A 1 538 ? -11.907 17.097 22.512 1.00 84.38 538 ARG A C 1
ATOM 4216 O O . ARG A 1 538 ? -10.809 17.345 23.011 1.00 84.38 538 ARG A O 1
ATOM 4223 N N . ASN A 1 539 ? -13.054 17.530 23.041 1.00 85.50 539 ASN A N 1
ATOM 4224 C CA . ASN A 1 539 ? -13.144 18.378 24.232 1.00 85.50 539 ASN A CA 1
ATOM 4225 C C . ASN A 1 539 ? -13.137 17.568 25.537 1.00 85.50 539 ASN A C 1
ATOM 4227 O O . ASN A 1 539 ? -13.105 18.148 26.622 1.00 85.50 539 ASN A O 1
ATOM 4231 N N . MET A 1 540 ? -13.182 16.235 25.456 1.00 88.31 540 MET A N 1
ATOM 4232 C CA . MET A 1 540 ? -13.142 15.373 26.631 1.00 88.31 540 MET A CA 1
ATOM 4233 C C . MET A 1 540 ? -11.774 15.473 27.336 1.00 88.31 540 MET A C 1
ATOM 4235 O O . MET A 1 540 ? -10.740 15.491 26.664 1.00 88.31 540 MET A O 1
ATOM 4239 N N . PRO A 1 541 ? -11.713 15.494 28.682 1.00 88.19 541 PRO A N 1
ATOM 4240 C CA . PRO A 1 541 ? -10.436 15.511 29.386 1.00 88.19 541 PRO A CA 1
ATOM 4241 C C . PRO A 1 541 ? -9.574 14.291 29.037 1.00 88.19 541 PRO A C 1
ATOM 4243 O O . PRO A 1 541 ? -10.072 13.166 28.966 1.00 88.19 541 PRO A O 1
ATOM 4246 N N . GLU A 1 542 ? -8.262 14.496 28.902 1.00 84.12 542 GLU A N 1
ATOM 4247 C CA . GLU A 1 542 ? -7.306 13.483 28.424 1.00 84.12 542 GLU A CA 1
ATOM 4248 C C . GLU A 1 542 ? -7.349 12.153 29.197 1.00 84.12 542 GLU A C 1
ATOM 4250 O O . GLU A 1 542 ? -7.220 11.080 28.610 1.00 84.12 542 GLU A O 1
ATOM 4255 N N . ARG A 1 543 ? -7.603 12.192 30.513 1.00 85.19 543 ARG A N 1
ATOM 4256 C CA . ARG A 1 543 ? -7.791 10.978 31.331 1.00 85.19 543 ARG A CA 1
ATOM 4257 C C . ARG A 1 543 ? -8.942 10.108 30.818 1.00 85.19 543 ARG A C 1
ATOM 4259 O O . ARG A 1 543 ? -8.792 8.894 30.749 1.00 85.19 543 ARG A O 1
ATOM 4266 N N . PHE A 1 544 ? -10.070 10.712 30.453 1.00 88.31 544 PHE A N 1
ATOM 4267 C CA . PHE A 1 544 ? -11.234 9.973 29.965 1.00 88.31 544 PHE A CA 1
ATOM 4268 C C . PHE A 1 544 ? -11.045 9.504 28.520 1.00 88.31 544 PHE A C 1
ATOM 4270 O O . PHE A 1 544 ? -11.425 8.379 28.210 1.00 88.31 544 PHE A O 1
ATOM 4277 N N . LYS A 1 545 ? -10.368 10.284 27.663 1.00 87.25 545 LYS A N 1
ATOM 4278 C CA . LYS A 1 545 ? -9.948 9.810 26.329 1.00 87.25 545 LYS A CA 1
ATOM 4279 C C . LYS A 1 545 ? -9.103 8.541 26.427 1.00 87.25 545 LYS A C 1
ATOM 4281 O O . LYS A 1 545 ? -9.391 7.564 25.736 1.00 87.25 545 LYS A O 1
ATOM 4286 N N . ARG A 1 546 ? -8.118 8.520 27.335 1.00 85.31 546 ARG A N 1
ATOM 4287 C CA . ARG A 1 546 ? -7.301 7.326 27.612 1.00 85.31 546 ARG A CA 1
ATOM 4288 C C . ARG A 1 546 ? -8.136 6.158 28.125 1.00 85.31 546 ARG A C 1
ATOM 4290 O O . ARG A 1 546 ? -7.987 5.050 27.614 1.00 85.31 546 ARG A O 1
ATOM 4297 N N . PHE A 1 547 ? -9.027 6.405 29.086 1.00 88.31 547 PHE A N 1
ATOM 4298 C CA . PHE A 1 547 ? -9.924 5.382 29.627 1.00 88.31 547 PHE A CA 1
ATOM 4299 C C . PHE A 1 547 ? -10.772 4.730 28.525 1.00 88.31 547 PHE A C 1
ATOM 4301 O O . PHE A 1 547 ? -10.680 3.521 28.319 1.00 88.31 547 PHE A O 1
ATOM 4308 N N . PHE A 1 548 ? -11.531 5.523 27.762 1.00 90.44 548 PHE A N 1
ATOM 4309 C CA . PHE A 1 548 ? -12.404 4.992 26.715 1.00 90.44 548 PHE A CA 1
ATOM 4310 C C . PHE A 1 548 ? -11.622 4.318 25.590 1.00 90.44 548 PHE A C 1
ATOM 4312 O O . PHE A 1 548 ? -12.018 3.244 25.146 1.00 90.44 548 PHE A O 1
ATOM 4319 N N . THR A 1 549 ? -10.489 4.883 25.165 1.00 88.81 549 THR A N 1
ATOM 4320 C CA . THR A 1 549 ? -9.669 4.247 24.124 1.00 88.81 549 THR A CA 1
ATOM 4321 C C . THR A 1 549 ? -9.151 2.888 24.582 1.00 88.81 549 THR A C 1
ATOM 4323 O O . THR A 1 549 ? -9.224 1.911 23.840 1.00 88.81 549 THR A O 1
ATOM 4326 N N . THR A 1 550 ? -8.676 2.795 25.825 1.00 86.19 550 THR A N 1
ATOM 4327 C CA . THR A 1 550 ? -8.180 1.532 26.383 1.00 86.19 550 THR A CA 1
ATOM 4328 C C . THR A 1 550 ? -9.299 0.504 26.504 1.00 86.19 550 THR A C 1
ATOM 4330 O O . THR A 1 550 ? -9.117 -0.652 26.127 1.00 86.19 550 THR A O 1
ATOM 4333 N N . LEU A 1 551 ? -10.482 0.933 26.948 1.00 89.25 551 LEU A N 1
ATOM 4334 C CA . LEU A 1 551 ? -11.667 0.091 27.052 1.00 89.25 551 LEU A CA 1
ATOM 4335 C C . LEU A 1 551 ? -12.108 -0.461 25.688 1.00 89.25 551 LEU A C 1
ATOM 4337 O O . LEU A 1 551 ? -12.343 -1.665 25.559 1.00 89.25 551 LEU A O 1
ATOM 4341 N N . ILE A 1 552 ? -12.159 0.394 24.662 1.00 91.69 552 ILE A N 1
ATOM 4342 C CA . ILE A 1 552 ? -12.481 0.005 23.283 1.00 91.69 552 ILE A CA 1
ATOM 4343 C C . ILE A 1 552 ? -11.452 -1.002 22.775 1.00 91.69 552 ILE A C 1
ATOM 4345 O O . ILE A 1 552 ? -11.818 -2.080 22.313 1.00 91.69 552 ILE A O 1
ATOM 4349 N N . CYS A 1 553 ? -10.161 -0.709 22.912 1.00 88.81 553 CYS A N 1
ATOM 4350 C CA . CYS A 1 553 ? -9.108 -1.621 22.483 1.00 88.81 553 CYS A CA 1
ATOM 4351 C C . CYS A 1 553 ? -9.153 -2.970 23.222 1.00 88.81 553 CYS A C 1
ATOM 4353 O O . CYS A 1 553 ? -8.932 -4.016 22.610 1.00 88.81 553 CYS A O 1
ATOM 4355 N N . ALA A 1 554 ? -9.462 -2.978 24.522 1.00 87.44 554 ALA A N 1
ATOM 4356 C CA . ALA A 1 554 ? -9.611 -4.209 25.296 1.00 87.44 554 ALA A CA 1
ATOM 4357 C C . ALA A 1 554 ? -10.819 -5.024 24.809 1.00 87.44 554 ALA A C 1
ATOM 4359 O O . ALA A 1 554 ? -10.743 -6.250 24.707 1.00 87.44 554 ALA A O 1
ATOM 4360 N N . ALA A 1 555 ? -11.920 -4.357 24.452 1.00 89.81 555 ALA A N 1
ATOM 4361 C CA . ALA A 1 555 ? -13.061 -5.002 23.813 1.00 89.81 555 ALA A CA 1
ATOM 4362 C C . ALA A 1 555 ? -12.697 -5.588 22.440 1.00 89.81 555 ALA A C 1
ATOM 4364 O O . ALA A 1 555 ? -13.038 -6.741 22.182 1.00 89.81 555 ALA A O 1
ATOM 4365 N N . ILE A 1 556 ? -11.930 -4.865 21.609 1.00 89.75 556 ILE A N 1
ATOM 4366 C CA . ILE A 1 556 ? -11.424 -5.376 20.323 1.00 89.75 556 ILE A CA 1
ATOM 4367 C C . ILE A 1 556 ? -10.626 -6.664 20.547 1.00 89.75 556 ILE A C 1
ATOM 4369 O O . ILE A 1 556 ? -10.911 -7.679 19.916 1.00 89.75 556 ILE A O 1
ATOM 4373 N N . GLN A 1 557 ? -9.654 -6.662 21.465 1.00 87.75 557 GLN A N 1
ATOM 4374 C CA . GLN A 1 557 ? -8.832 -7.846 21.738 1.00 87.75 557 GLN A CA 1
ATOM 4375 C C . GLN A 1 557 ? -9.668 -9.058 22.165 1.00 87.75 557 GLN A C 1
ATOM 4377 O O . GLN A 1 557 ? -9.420 -10.169 21.689 1.00 87.75 557 GLN A O 1
ATOM 4382 N N . ARG A 1 558 ? -10.661 -8.854 23.041 1.00 87.44 558 ARG A N 1
ATOM 4383 C CA . ARG A 1 558 ? -11.580 -9.917 23.474 1.00 87.44 558 ARG A CA 1
ATOM 4384 C C . ARG A 1 558 ? -12.407 -10.445 22.306 1.00 87.44 558 ARG A C 1
ATOM 4386 O O . ARG A 1 558 ? -12.452 -11.655 22.093 1.00 87.44 558 ARG A O 1
ATOM 4393 N N . GLN A 1 559 ? -13.013 -9.555 21.522 1.00 88.06 559 GLN A N 1
ATOM 4394 C CA . GLN A 1 559 ? -13.856 -9.939 20.389 1.00 88.06 559 GLN A CA 1
ATOM 4395 C C . GLN A 1 559 ? -13.078 -10.690 19.312 1.00 88.06 559 GLN A C 1
ATOM 4397 O O . GLN A 1 559 ? -13.545 -11.704 18.805 1.00 88.06 559 GLN A O 1
ATOM 4402 N N . VAL A 1 560 ? -11.861 -10.248 19.010 1.00 87.19 560 VAL A N 1
ATOM 4403 C CA . VAL A 1 560 ? -10.993 -10.882 18.013 1.00 87.19 560 VAL A CA 1
ATOM 4404 C C . VAL A 1 560 ? -10.566 -12.293 18.435 1.00 87.19 560 VAL A C 1
ATOM 4406 O O . VAL A 1 560 ? -10.493 -13.181 17.589 1.00 87.19 560 VAL A O 1
ATOM 4409 N N . ARG A 1 561 ? -10.334 -12.533 19.734 1.00 86.81 561 ARG A N 1
ATOM 4410 C CA . ARG A 1 561 ? -10.059 -13.883 20.266 1.00 86.81 561 ARG A CA 1
ATOM 4411 C C . ARG A 1 561 ? -11.279 -14.799 20.177 1.00 86.81 561 ARG A C 1
ATOM 4413 O O . ARG A 1 561 ? -11.122 -15.986 19.913 1.00 86.81 561 ARG A O 1
ATOM 4420 N N . ARG A 1 562 ? -12.478 -14.253 20.400 1.00 87.00 562 ARG A N 1
ATOM 4421 C CA . ARG A 1 562 ? -13.745 -14.999 20.327 1.00 87.00 562 ARG A CA 1
ATOM 4422 C C . ARG A 1 562 ? -14.148 -15.327 18.896 1.00 87.00 562 ARG A C 1
ATOM 4424 O O . ARG A 1 562 ? -14.539 -16.451 18.611 1.00 87.00 562 ARG A O 1
ATOM 4431 N N . THR A 1 563 ? -14.045 -14.343 18.009 1.00 85.38 563 THR A N 1
ATOM 4432 C CA . THR A 1 563 ? -14.464 -14.442 16.609 1.00 85.38 563 THR A CA 1
ATOM 4433 C C . THR A 1 563 ? -13.350 -13.925 15.693 1.00 85.38 563 THR A C 1
ATOM 4435 O O . THR A 1 563 ? -13.416 -12.778 15.235 1.00 85.38 563 THR A O 1
ATOM 4438 N N . PRO A 1 564 ? -12.315 -14.746 15.422 1.00 83.94 564 PRO A N 1
ATOM 4439 C CA . PRO A 1 564 ? -11.227 -14.382 14.519 1.00 83.94 564 PRO A CA 1
ATOM 4440 C C . PRO A 1 564 ? -11.749 -14.047 13.124 1.00 83.94 564 PRO A C 1
ATOM 4442 O O . PRO A 1 564 ? -12.593 -14.763 12.582 1.00 83.94 564 PRO A O 1
ATOM 4445 N N . ARG A 1 565 ? -11.251 -12.959 12.533 1.00 84.31 565 ARG A N 1
ATOM 4446 C CA . ARG A 1 565 ? -11.694 -12.483 11.218 1.00 84.31 565 ARG A CA 1
ATOM 4447 C C . ARG A 1 565 ? -10.691 -11.531 10.585 1.00 84.31 565 ARG A C 1
ATOM 4449 O O . ARG A 1 565 ? -9.825 -10.974 11.245 1.00 84.31 565 ARG A O 1
ATOM 4456 N N . GLU A 1 566 ? -10.854 -11.304 9.294 1.00 85.31 566 GLU A N 1
ATOM 4457 C CA . GLU A 1 566 ? -10.110 -10.289 8.557 1.00 85.31 566 GLU A CA 1
ATOM 4458 C C . GLU A 1 566 ? -10.666 -8.893 8.875 1.00 85.31 566 GLU A C 1
ATOM 4460 O O . GLU A 1 566 ? -11.869 -8.657 8.763 1.00 85.31 566 GLU A O 1
ATOM 4465 N N . GLY A 1 567 ? -9.803 -7.957 9.267 1.00 89.69 567 GLY A N 1
ATOM 4466 C CA . GLY A 1 567 ? -10.223 -6.597 9.605 1.00 89.69 567 GLY A CA 1
ATOM 4467 C C . GLY A 1 567 ? -9.054 -5.630 9.740 1.00 89.69 567 GLY A C 1
ATOM 4468 O O . GLY A 1 567 ? -7.907 -6.045 9.907 1.00 89.69 567 GLY A O 1
ATOM 4469 N N . ILE A 1 568 ? -9.336 -4.334 9.675 1.00 93.38 568 ILE A N 1
ATOM 4470 C CA . ILE A 1 568 ? -8.355 -3.273 9.914 1.00 93.38 568 ILE A CA 1
ATOM 4471 C C . ILE A 1 568 ? -8.856 -2.376 11.040 1.00 93.38 568 ILE A C 1
ATOM 4473 O O . ILE A 1 568 ? -9.996 -1.924 11.020 1.00 93.38 568 ILE A O 1
ATOM 4477 N N . ILE A 1 569 ? -7.991 -2.118 12.015 1.00 93.75 569 ILE A N 1
ATOM 4478 C CA . ILE A 1 569 ? -8.212 -1.144 13.081 1.00 93.75 569 ILE A CA 1
ATOM 4479 C C . ILE A 1 569 ? -7.426 0.106 12.715 1.00 93.75 569 ILE A C 1
ATOM 4481 O O . ILE A 1 569 ? -6.208 0.034 12.575 1.00 93.75 569 ILE A O 1
ATOM 4485 N N . ILE A 1 570 ? -8.104 1.235 12.567 1.00 93.94 570 ILE A N 1
ATOM 4486 C CA . ILE A 1 570 ? -7.502 2.544 12.337 1.00 93.94 570 ILE A CA 1
ATOM 4487 C C . ILE A 1 570 ? -7.524 3.306 13.658 1.00 93.94 570 ILE A C 1
ATOM 4489 O O . ILE A 1 570 ? -8.578 3.446 14.272 1.00 93.94 570 ILE A O 1
ATOM 4493 N N . MET A 1 571 ? -6.365 3.788 14.091 1.00 91.62 571 MET A N 1
ATOM 4494 C CA . MET A 1 571 ? -6.221 4.628 15.276 1.00 91.62 571 MET A CA 1
ATOM 4495 C C . MET A 1 571 ? -5.643 5.975 14.844 1.00 91.62 571 MET A C 1
ATOM 4497 O O . MET A 1 571 ? -4.481 6.036 14.437 1.00 91.62 571 MET A O 1
ATOM 4501 N N . ASP A 1 572 ? -6.467 7.022 14.895 1.00 89.12 572 ASP A N 1
ATOM 4502 C CA . ASP A 1 572 ? -6.055 8.395 14.580 1.00 89.12 572 ASP A CA 1
ATOM 4503 C C . ASP A 1 572 ? -5.481 9.077 15.837 1.00 89.12 572 ASP A C 1
ATOM 4505 O O . ASP A 1 572 ? -5.989 8.896 16.943 1.00 89.12 572 ASP A O 1
ATOM 4509 N N . GLU A 1 573 ? -4.381 9.812 15.673 1.00 83.88 573 GLU A N 1
ATOM 4510 C CA . GLU A 1 573 ? -3.604 10.478 16.732 1.00 83.88 573 GLU A CA 1
ATOM 4511 C C . GLU A 1 573 ? -3.143 9.534 17.873 1.00 83.88 573 GLU A C 1
ATOM 4513 O O . GLU A 1 573 ? -3.201 9.853 19.067 1.00 83.88 573 GLU A O 1
ATOM 4518 N N . ALA A 1 574 ? -2.663 8.337 17.514 1.00 77.62 574 ALA A N 1
ATOM 4519 C CA . ALA A 1 574 ? -2.221 7.320 18.478 1.00 77.62 574 ALA A CA 1
ATOM 4520 C C . ALA A 1 574 ? -1.016 7.757 19.339 1.00 77.62 574 ALA A C 1
ATOM 4522 O O . ALA A 1 574 ? -0.804 7.230 20.435 1.00 77.62 574 ALA A O 1
ATOM 4523 N N . GLY A 1 575 ? -0.205 8.704 18.863 1.00 75.38 575 GLY A N 1
ATOM 4524 C CA . GLY A 1 575 ? 1.047 9.129 19.482 1.00 75.38 575 GLY A CA 1
ATOM 4525 C C . GLY A 1 575 ? 0.878 9.753 20.865 1.00 75.38 575 GLY A C 1
ATOM 4526 O O . GLY A 1 575 ? 1.773 9.622 21.700 1.00 75.38 575 GLY A O 1
ATOM 4527 N N . VAL A 1 576 ? -0.264 10.385 21.156 1.00 72.62 576 VAL A N 1
ATOM 4528 C CA . VAL A 1 576 ? -0.566 10.890 22.509 1.00 72.62 576 VAL A CA 1
ATOM 4529 C C . VAL A 1 576 ? -0.742 9.734 23.491 1.00 72.62 576 VAL A C 1
ATOM 4531 O O . VAL A 1 576 ? -0.257 9.802 24.619 1.00 72.62 576 VAL A O 1
ATOM 4534 N N . LEU A 1 577 ? -1.395 8.658 23.054 1.00 73.06 577 LEU A N 1
ATOM 4535 C CA . LEU A 1 577 ? -1.683 7.497 23.889 1.00 73.06 577 LEU A CA 1
ATOM 4536 C C . LEU A 1 577 ? -0.426 6.652 24.124 1.00 73.06 577 LEU A C 1
ATOM 4538 O O . LEU A 1 577 ? -0.184 6.219 25.243 1.00 73.06 577 LEU A O 1
ATOM 4542 N N . LEU A 1 578 ? 0.417 6.478 23.102 1.00 76.00 578 LEU A N 1
ATOM 4543 C CA . LEU A 1 578 ? 1.647 5.675 23.183 1.00 76.00 578 LEU A CA 1
ATOM 4544 C C . LEU A 1 578 ? 2.739 6.264 24.093 1.00 76.00 578 LEU A C 1
ATOM 4546 O O . LEU A 1 578 ? 3.708 5.574 24.391 1.00 76.00 578 LEU A O 1
ATOM 4550 N N . LYS A 1 579 ? 2.608 7.519 24.541 1.00 71.62 579 LYS A N 1
ATOM 4551 C CA . LYS A 1 579 ? 3.524 8.129 25.524 1.00 71.62 579 LYS A CA 1
ATOM 4552 C C . LYS A 1 579 ? 3.252 7.680 26.962 1.00 71.62 579 LYS A C 1
ATOM 4554 O O . LYS A 1 579 ? 4.087 7.916 27.831 1.00 71.62 579 LYS A O 1
ATOM 4559 N N . ASP A 1 580 ? 2.087 7.097 27.227 1.00 74.81 580 ASP A N 1
ATOM 4560 C CA . ASP A 1 580 ? 1.733 6.564 28.538 1.00 74.81 580 ASP A CA 1
ATOM 4561 C C . ASP A 1 580 ? 2.295 5.135 28.681 1.00 74.81 580 ASP A C 1
ATOM 4563 O O . ASP A 1 580 ? 1.918 4.269 27.888 1.00 74.81 580 ASP A O 1
ATOM 4567 N N . PRO A 1 581 ? 3.154 4.842 29.680 1.00 72.50 581 PRO A N 1
ATOM 4568 C CA . PRO A 1 581 ? 3.772 3.520 29.832 1.00 72.50 581 PRO A CA 1
ATOM 4569 C C . PRO A 1 581 ? 2.770 2.366 29.987 1.00 72.50 581 PRO A C 1
ATOM 4571 O O . PRO A 1 581 ? 3.050 1.231 29.598 1.00 72.50 581 PRO A O 1
ATOM 4574 N N . ILE A 1 582 ? 1.595 2.635 30.566 1.00 69.06 582 ILE A N 1
ATOM 4575 C CA . ILE A 1 582 ? 0.544 1.626 30.743 1.00 69.06 582 ILE A CA 1
ATOM 4576 C C . ILE A 1 582 ? -0.080 1.308 29.384 1.00 69.06 582 ILE A C 1
ATOM 4578 O O . ILE A 1 582 ? -0.274 0.139 29.040 1.00 69.06 582 ILE A O 1
ATOM 4582 N N . PHE A 1 583 ? -0.361 2.343 28.591 1.00 72.88 583 PHE A N 1
ATOM 4583 C CA . PHE A 1 583 ? -0.932 2.175 27.260 1.00 72.88 583 PHE A CA 1
ATOM 4584 C C . PHE A 1 583 ? 0.080 1.599 26.264 1.00 72.88 583 PHE A C 1
ATOM 4586 O O . PHE A 1 583 ? -0.303 0.818 25.399 1.00 72.88 583 PHE A O 1
ATOM 4593 N N . GLU A 1 584 ? 1.364 1.925 26.402 1.00 75.44 584 GLU A N 1
ATOM 4594 C CA . GLU A 1 584 ? 2.451 1.414 25.566 1.00 75.44 584 GLU A CA 1
ATOM 4595 C C . GLU A 1 584 ? 2.524 -0.124 25.615 1.00 75.44 584 GLU A C 1
ATOM 4597 O O . GLU A 1 584 ? 2.367 -0.788 24.586 1.00 75.44 584 GLU A O 1
ATOM 4602 N N . ASN A 1 585 ? 2.630 -0.704 26.816 1.00 75.00 585 ASN A N 1
ATOM 4603 C CA . ASN A 1 585 ? 2.621 -2.161 27.009 1.00 75.00 585 ASN A CA 1
ATOM 4604 C C . ASN A 1 585 ? 1.330 -2.812 26.494 1.00 75.00 585 ASN A C 1
ATOM 4606 O O . ASN A 1 585 ? 1.326 -3.924 25.956 1.00 75.00 585 ASN A O 1
ATOM 4610 N N . PHE A 1 586 ? 0.202 -2.131 26.672 1.00 74.94 586 PHE A N 1
ATOM 4611 C CA . PHE A 1 586 ? -1.083 -2.624 26.206 1.00 74.94 586 PHE A CA 1
ATOM 4612 C C . PHE A 1 586 ? -1.183 -2.614 24.668 1.00 74.94 586 PHE A C 1
ATOM 4614 O O . PHE A 1 586 ? -1.644 -3.595 24.079 1.00 74.94 586 PHE A O 1
ATOM 4621 N N . ALA A 1 587 ? -0.718 -1.552 24.007 1.00 76.06 587 ALA A N 1
ATOM 4622 C CA . ALA A 1 587 ? -0.717 -1.411 22.554 1.00 76.06 587 ALA A CA 1
ATOM 4623 C C . ALA A 1 587 ? 0.198 -2.442 21.878 1.00 76.06 587 ALA A C 1
ATOM 4625 O O . ALA A 1 587 ? -0.167 -3.011 20.848 1.00 76.06 587 ALA A O 1
ATOM 4626 N N . GLU A 1 588 ? 1.343 -2.747 22.489 1.00 80.44 588 GLU A N 1
ATOM 4627 C CA . GLU A 1 588 ? 2.248 -3.806 22.041 1.00 80.44 588 GLU A CA 1
ATOM 4628 C C . GLU A 1 588 ? 1.563 -5.186 22.063 1.00 80.44 588 GLU A C 1
ATOM 4630 O O . GLU A 1 588 ? 1.507 -5.900 21.054 1.00 80.44 588 GLU A O 1
ATOM 4635 N N . ASN A 1 589 ? 0.955 -5.536 23.200 1.00 82.19 589 ASN A N 1
ATOM 4636 C CA . ASN A 1 589 ? 0.203 -6.781 23.357 1.00 82.19 589 ASN A CA 1
ATOM 4637 C C . ASN A 1 589 ? -1.007 -6.849 22.416 1.00 82.19 589 ASN A C 1
ATOM 4639 O O . ASN A 1 589 ? -1.325 -7.918 21.876 1.00 82.19 589 ASN A O 1
ATOM 4643 N N . MET A 1 590 ? -1.657 -5.708 22.173 1.00 82.56 590 MET A N 1
ATOM 4644 C CA . MET A 1 590 ? -2.734 -5.591 21.199 1.00 82.56 590 MET A CA 1
ATOM 4645 C C . MET A 1 590 ? -2.241 -5.935 19.803 1.00 82.56 590 MET A C 1
ATOM 4647 O O . MET A 1 590 ? -2.824 -6.808 19.167 1.00 82.56 590 MET A O 1
ATOM 4651 N N . ALA A 1 591 ? -1.168 -5.287 19.344 1.00 82.50 591 ALA A N 1
ATOM 4652 C CA . ALA A 1 591 ? -0.621 -5.471 18.006 1.00 82.50 591 ALA A CA 1
ATOM 4653 C C . ALA A 1 591 ? -0.231 -6.934 17.749 1.00 82.50 591 ALA A C 1
ATOM 4655 O O . ALA A 1 591 ? -0.578 -7.491 16.704 1.00 82.50 591 ALA A O 1
ATOM 4656 N N . LYS A 1 592 ? 0.394 -7.591 18.737 1.00 84.62 592 LYS A N 1
ATOM 4657 C CA . LYS A 1 592 ? 0.702 -9.032 18.700 1.00 84.62 592 LYS A CA 1
ATOM 4658 C C . LYS A 1 592 ? -0.567 -9.883 18.600 1.00 84.62 592 LYS A C 1
ATOM 4660 O O . LYS A 1 592 ? -0.644 -10.779 17.759 1.00 84.62 592 LYS A O 1
ATOM 4665 N N . THR A 1 593 ? -1.573 -9.582 19.422 1.00 85.44 593 THR A N 1
ATOM 4666 C CA . THR A 1 593 ? -2.836 -10.333 19.470 1.00 85.44 593 THR A CA 1
ATOM 4667 C C . THR A 1 593 ? -3.607 -10.210 18.158 1.00 85.44 593 THR A C 1
ATOM 4669 O O . THR A 1 593 ? -3.883 -11.218 17.517 1.00 85.44 593 THR A O 1
ATOM 4672 N N . ILE A 1 594 ? -3.933 -8.994 17.720 1.00 86.69 594 ILE A N 1
ATOM 4673 C CA . ILE A 1 594 ? -4.772 -8.768 16.532 1.00 86.69 594 ILE A CA 1
ATOM 4674 C C . ILE A 1 594 ? -4.139 -9.372 15.272 1.00 86.69 594 ILE A C 1
ATOM 4676 O O . ILE A 1 594 ? -4.846 -9.951 14.450 1.00 86.69 594 ILE A O 1
ATOM 4680 N N . ARG A 1 595 ? -2.802 -9.341 15.170 1.00 84.12 595 ARG A N 1
ATOM 4681 C CA . ARG A 1 595 ? -2.061 -9.957 14.069 1.00 84.12 595 ARG A CA 1
ATOM 4682 C C . ARG A 1 595 ? -2.257 -11.468 14.024 1.00 84.12 595 ARG A C 1
ATOM 4684 O O . ARG A 1 595 ? -2.465 -12.010 12.941 1.00 84.12 595 ARG A O 1
ATOM 4691 N N . ALA A 1 596 ? -2.191 -12.142 15.174 1.00 85.69 596 ALA A N 1
ATOM 4692 C CA . ALA A 1 596 ? -2.370 -13.593 15.260 1.00 85.69 596 ALA A CA 1
ATOM 4693 C C . ALA A 1 596 ? -3.764 -14.046 14.791 1.00 85.69 596 ALA A C 1
ATOM 4695 O O . ALA A 1 596 ? -3.920 -15.173 14.331 1.00 85.69 596 ALA A O 1
ATOM 4696 N N . TYR A 1 597 ? -4.753 -13.154 14.859 1.00 86.12 597 TYR A N 1
ATOM 4697 C CA . TYR A 1 597 ? -6.148 -13.428 14.517 1.00 86.12 597 TYR A CA 1
ATOM 4698 C C . TYR A 1 597 ? -6.624 -12.737 13.228 1.00 86.12 597 TYR A C 1
ATOM 4700 O O . TYR A 1 597 ? -7.824 -12.695 12.968 1.00 86.12 597 TYR A O 1
ATOM 4708 N N . GLY A 1 598 ? -5.701 -12.229 12.402 1.00 81.69 598 GLY A N 1
ATOM 4709 C CA . GLY A 1 598 ? -6.000 -11.757 11.045 1.00 81.69 598 GLY A CA 1
ATOM 4710 C C . GLY A 1 598 ? -6.273 -10.258 10.895 1.00 81.69 598 GLY A C 1
ATOM 4711 O O . GLY A 1 598 ? -6.487 -9.809 9.767 1.00 81.69 598 GLY A O 1
ATOM 4712 N N . LEU A 1 599 ? -6.195 -9.462 11.964 1.00 88.31 599 LEU A N 1
ATOM 4713 C CA . LEU A 1 599 ? -6.410 -8.016 11.902 1.00 88.31 599 LEU A CA 1
ATOM 4714 C C . LEU A 1 599 ? -5.103 -7.232 11.706 1.00 88.31 599 LEU A C 1
ATOM 4716 O O . LEU A 1 599 ? -4.037 -7.609 12.196 1.00 88.31 599 LEU A O 1
ATOM 4720 N N . GLY A 1 600 ? -5.196 -6.108 10.996 1.00 89.94 600 GLY A N 1
ATOM 4721 C CA . GLY A 1 600 ? -4.135 -5.102 10.889 1.00 89.94 600 GLY A CA 1
ATOM 4722 C C . GLY A 1 600 ? -4.403 -3.892 11.782 1.00 89.94 600 GLY A C 1
ATOM 4723 O O . GLY A 1 600 ? -5.552 -3.519 11.984 1.00 89.94 600 GLY A O 1
ATOM 4724 N N . LEU A 1 601 ? -3.339 -3.262 12.283 1.00 90.94 601 LEU A N 1
ATOM 4725 C CA . LEU A 1 601 ? -3.401 -1.972 12.989 1.00 90.94 601 LEU A CA 1
ATOM 4726 C C . LEU A 1 601 ? -2.786 -0.894 12.115 1.00 90.94 601 LEU A C 1
ATOM 4728 O O . LEU A 1 601 ? -1.643 -1.031 11.682 1.00 90.94 601 LEU A O 1
ATOM 4732 N N . TRP A 1 602 ? -3.561 0.139 11.841 1.00 92.44 602 TRP A N 1
ATOM 4733 C CA . TRP A 1 602 ? -3.200 1.278 11.024 1.00 92.44 602 TRP A CA 1
ATOM 4734 C C . TRP A 1 602 ? -3.136 2.507 11.913 1.00 92.44 602 TRP A C 1
ATOM 4736 O O . TRP A 1 602 ? -4.155 2.970 12.420 1.00 92.44 602 TRP A O 1
ATOM 4746 N N . ILE A 1 603 ? -1.925 3.008 12.125 1.00 91.25 603 ILE A N 1
ATOM 4747 C CA . ILE A 1 603 ? -1.691 4.200 12.936 1.00 91.25 603 ILE A CA 1
ATOM 4748 C C . ILE A 1 603 ? -1.678 5.410 12.012 1.00 91.25 603 ILE A C 1
ATOM 4750 O O . ILE A 1 603 ? -0.944 5.409 11.023 1.00 91.25 603 ILE A O 1
ATOM 4754 N N . VAL A 1 604 ? -2.474 6.426 12.337 1.00 91.56 604 VAL A N 1
ATOM 4755 C CA . VAL A 1 604 ? -2.478 7.721 11.653 1.00 91.56 604 VAL A CA 1
ATOM 4756 C C . VAL A 1 604 ? -2.000 8.776 12.643 1.00 91.56 604 VAL A C 1
ATOM 4758 O O . VAL A 1 604 ? -2.553 8.879 13.732 1.00 91.56 604 VAL A O 1
ATOM 4761 N N . ASP A 1 605 ? -0.946 9.521 12.311 1.00 90.94 605 ASP A N 1
ATOM 4762 C CA . ASP A 1 605 ? -0.346 10.475 13.253 1.00 90.94 605 ASP A CA 1
ATOM 4763 C C . ASP A 1 605 ? 0.346 11.655 12.551 1.00 90.94 605 ASP A C 1
ATOM 4765 O O . ASP A 1 605 ? 0.524 11.680 11.330 1.00 90.94 605 ASP A O 1
ATOM 4769 N N . GLN A 1 606 ? 0.733 12.664 13.324 1.00 88.69 606 GLN A N 1
ATOM 4770 C CA . GLN A 1 606 ? 1.399 13.873 12.848 1.00 88.69 606 GLN A CA 1
ATOM 4771 C C . GLN A 1 606 ? 2.921 13.812 12.939 1.00 88.69 606 GLN A C 1
ATOM 4773 O O . GLN A 1 606 ? 3.604 14.564 12.240 1.00 88.69 606 GLN A O 1
ATOM 4778 N N . THR A 1 607 ? 3.465 12.938 13.786 1.00 83.94 607 THR A N 1
ATOM 4779 C CA . THR A 1 607 ? 4.896 12.895 14.090 1.00 83.94 607 THR A CA 1
ATOM 4780 C C . THR A 1 607 ? 5.482 11.493 13.962 1.00 83.94 607 THR A C 1
ATOM 4782 O O . THR A 1 607 ? 4.827 10.482 14.198 1.00 83.94 607 THR A O 1
ATOM 4785 N N . LEU A 1 608 ? 6.768 11.430 13.610 1.00 85.81 608 LEU A N 1
ATOM 4786 C CA . LEU A 1 608 ? 7.543 10.191 13.622 1.00 85.81 608 LEU A CA 1
ATOM 4787 C C . LEU A 1 608 ? 7.997 9.798 15.036 1.00 85.81 608 LEU A C 1
ATOM 4789 O O . LEU A 1 608 ? 8.441 8.670 15.234 1.00 85.81 608 LEU A O 1
ATOM 4793 N N . GLU A 1 609 ? 7.877 10.690 16.025 1.00 83.25 609 GLU A N 1
ATOM 4794 C CA . GLU A 1 609 ? 8.303 10.444 17.409 1.00 83.25 609 GLU A CA 1
ATOM 4795 C C . GLU A 1 609 ? 7.592 9.240 18.039 1.00 83.25 609 GLU A C 1
ATOM 4797 O O . GLU A 1 609 ? 8.184 8.541 18.863 1.00 83.25 609 GLU A O 1
ATOM 4802 N N . LEU A 1 610 ? 6.364 8.922 17.604 1.00 81.25 610 LEU A N 1
ATOM 4803 C CA . LEU A 1 610 ? 5.653 7.726 18.064 1.00 81.25 610 LEU A CA 1
ATOM 4804 C C . LEU A 1 610 ? 6.459 6.445 17.794 1.00 81.25 610 LEU A C 1
ATOM 4806 O O . LEU A 1 610 ? 6.410 5.509 18.587 1.00 81.25 610 LEU A O 1
ATOM 4810 N N . LEU A 1 611 ? 7.253 6.417 16.718 1.00 81.69 611 LEU A N 1
ATOM 4811 C CA . LEU A 1 611 ? 8.073 5.271 16.322 1.00 81.69 611 LEU A CA 1
ATOM 4812 C C . LEU A 1 611 ? 9.323 5.101 17.198 1.00 81.69 611 LEU A C 1
ATOM 4814 O O . LEU A 1 611 ? 10.011 4.093 17.064 1.00 81.69 611 LEU A O 1
ATOM 4818 N N . LYS A 1 612 ? 9.638 6.051 18.093 1.00 81.88 612 LYS A N 1
ATOM 4819 C CA . LYS A 1 612 ? 10.741 5.908 19.059 1.00 81.88 612 LYS A CA 1
ATOM 4820 C C . LYS A 1 612 ? 10.349 5.156 20.329 1.00 81.88 612 LYS A C 1
ATOM 4822 O O . LYS A 1 612 ? 11.246 4.621 20.989 1.00 81.88 612 LYS A O 1
ATOM 4827 N N . THR A 1 613 ? 9.057 5.122 20.655 1.00 82.75 613 THR A N 1
ATOM 4828 C CA . THR A 1 613 ? 8.509 4.366 21.795 1.00 82.75 613 THR A CA 1
ATOM 4829 C C . THR A 1 613 ? 8.826 2.870 21.637 1.00 82.75 613 THR A C 1
ATOM 4831 O O . THR A 1 613 ? 9.015 2.392 20.516 1.00 82.75 613 THR A O 1
ATOM 4834 N N . HIS A 1 614 ? 8.934 2.121 22.735 1.00 80.00 614 HIS A N 1
ATOM 4835 C CA . HIS A 1 614 ? 9.117 0.667 22.714 1.00 80.00 614 HIS A CA 1
ATOM 4836 C C . HIS A 1 614 ? 8.020 -0.004 21.879 1.00 80.00 614 HIS A C 1
ATOM 4838 O O . HIS A 1 614 ? 8.324 -0.699 20.906 1.00 80.00 614 HIS A O 1
ATOM 4844 N N . ALA A 1 615 ? 6.750 0.302 22.168 1.00 78.38 615 ALA A N 1
ATOM 4845 C CA . ALA A 1 615 ? 5.626 -0.255 21.414 1.00 78.38 615 ALA A CA 1
ATOM 4846 C C . ALA A 1 615 ? 5.625 0.200 19.949 1.00 78.38 615 ALA A C 1
ATOM 4848 O O . ALA A 1 615 ? 5.400 -0.605 19.046 1.00 78.38 615 ALA A O 1
ATOM 4849 N N . GLY A 1 616 ? 5.919 1.476 19.687 1.00 80.75 616 GLY A N 1
ATOM 4850 C CA . GLY A 1 616 ? 6.002 2.016 18.332 1.00 80.75 616 GLY A CA 1
ATOM 4851 C C . GLY A 1 616 ? 7.066 1.317 17.489 1.00 80.75 616 GLY A C 1
ATOM 4852 O O . GLY A 1 616 ? 6.793 0.974 16.339 1.00 80.75 616 GLY A O 1
ATOM 4853 N N . LYS A 1 617 ? 8.242 1.026 18.063 1.00 82.56 617 LYS A N 1
ATOM 4854 C CA . LYS A 1 617 ? 9.300 0.245 17.402 1.00 82.56 617 LYS A CA 1
ATOM 4855 C C . LYS A 1 617 ? 8.837 -1.166 17.067 1.00 82.56 617 LYS A C 1
ATOM 4857 O O . LYS A 1 617 ? 9.053 -1.615 15.942 1.00 82.56 617 LYS A O 1
ATOM 4862 N N . GLU A 1 618 ? 8.194 -1.857 18.005 1.00 79.62 618 GLU A N 1
ATOM 4863 C CA . GLU A 1 618 ? 7.703 -3.218 17.769 1.00 79.62 618 GLU A CA 1
ATOM 4864 C C . GLU A 1 618 ? 6.618 -3.275 16.687 1.00 79.62 618 GLU A C 1
ATOM 4866 O O . GLU A 1 618 ? 6.658 -4.136 15.799 1.00 79.62 618 GLU A O 1
ATOM 4871 N N . ILE A 1 619 ? 5.667 -2.336 16.727 1.00 79.56 619 ILE A N 1
ATOM 4872 C CA . ILE A 1 619 ? 4.625 -2.203 15.704 1.00 79.56 619 ILE A CA 1
ATOM 4873 C C . ILE A 1 619 ? 5.285 -1.925 14.352 1.00 79.56 619 ILE A C 1
ATOM 4875 O O . ILE A 1 619 ? 4.998 -2.614 13.374 1.00 79.56 619 ILE A O 1
ATOM 4879 N N . PHE A 1 620 ? 6.231 -0.984 14.305 1.00 82.81 620 PHE A N 1
ATOM 4880 C CA . PHE A 1 620 ? 6.909 -0.569 13.081 1.00 82.81 620 PHE A CA 1
ATOM 4881 C C . PHE A 1 620 ? 7.766 -1.660 12.438 1.00 82.81 620 PHE A C 1
ATOM 4883 O O . PHE A 1 620 ? 7.723 -1.823 11.221 1.00 82.81 620 PHE A O 1
ATOM 4890 N N . GLN A 1 621 ? 8.488 -2.462 13.226 1.00 79.75 621 GLN A N 1
ATOM 4891 C CA . GLN A 1 621 ? 9.239 -3.618 12.713 1.00 79.75 621 GLN A CA 1
ATOM 4892 C C . GLN A 1 621 ? 8.345 -4.618 11.967 1.00 79.75 621 GLN A C 1
ATOM 4894 O O . GLN A 1 621 ? 8.817 -5.365 11.111 1.00 79.75 621 GLN A O 1
ATOM 4899 N N . ASN A 1 622 ? 7.048 -4.620 12.279 1.00 77.12 622 ASN A N 1
ATOM 4900 C CA . ASN A 1 622 ? 6.043 -5.474 11.664 1.00 77.12 622 ASN A CA 1
ATOM 4901 C C . ASN A 1 622 ? 5.079 -4.694 10.752 1.00 77.12 622 ASN A C 1
ATOM 4903 O O . ASN A 1 622 ? 4.068 -5.243 10.315 1.00 77.12 622 ASN A O 1
ATOM 4907 N N . THR A 1 623 ? 5.393 -3.440 10.429 1.00 84.56 623 THR A N 1
ATOM 4908 C CA . THR A 1 623 ? 4.633 -2.611 9.493 1.00 84.56 623 THR A CA 1
ATOM 4909 C C . THR A 1 623 ? 5.117 -2.855 8.072 1.00 84.56 623 THR A C 1
ATOM 4911 O O . THR A 1 623 ? 6.284 -2.657 7.741 1.00 84.56 623 THR A O 1
ATOM 4914 N N . PHE A 1 624 ? 4.206 -3.282 7.197 1.00 83.31 624 PHE A N 1
ATOM 4915 C CA . PHE A 1 624 ? 4.538 -3.533 5.793 1.00 83.31 624 PHE A CA 1
ATOM 4916 C C . PHE A 1 624 ? 4.319 -2.306 4.906 1.00 83.31 624 PHE A C 1
ATOM 4918 O O . PHE A 1 624 ? 4.963 -2.177 3.861 1.00 83.31 624 PHE A O 1
ATOM 4925 N N . ILE A 1 625 ? 3.391 -1.436 5.308 1.00 89.62 625 ILE A N 1
ATOM 4926 C CA . ILE A 1 625 ? 2.961 -0.259 4.558 1.00 89.62 625 ILE A CA 1
ATOM 4927 C C . ILE A 1 625 ? 3.218 0.973 5.418 1.00 89.62 625 ILE A C 1
ATOM 4929 O O . ILE A 1 625 ? 2.547 1.167 6.424 1.00 89.62 625 ILE A O 1
ATOM 4933 N N . THR A 1 626 ? 4.135 1.835 5.001 1.00 92.19 626 THR A N 1
ATOM 4934 C CA . THR A 1 626 ? 4.308 3.147 5.630 1.00 92.19 626 THR A CA 1
ATOM 4935 C C . THR A 1 626 ? 4.078 4.230 4.595 1.00 92.19 626 THR A C 1
ATOM 4937 O O . THR A 1 626 ? 4.716 4.234 3.550 1.00 92.19 626 THR A O 1
ATOM 4940 N N . VAL A 1 627 ? 3.156 5.141 4.862 1.00 93.31 627 VAL A N 1
ATOM 4941 C CA . VAL A 1 627 ? 2.871 6.311 4.037 1.00 93.31 627 VAL A CA 1
ATOM 4942 C C . VAL A 1 627 ? 3.341 7.538 4.804 1.00 93.31 627 VAL A C 1
ATOM 4944 O O . VAL A 1 627 ? 2.927 7.763 5.936 1.00 93.31 627 VAL A O 1
ATOM 4947 N N . ILE A 1 628 ? 4.198 8.332 4.178 1.00 93.00 628 ILE A N 1
ATOM 4948 C CA . ILE A 1 628 ? 4.786 9.532 4.759 1.00 93.00 628 ILE A CA 1
ATOM 4949 C C . ILE A 1 628 ? 4.339 10.715 3.904 1.00 93.00 628 ILE A C 1
ATOM 4951 O O . ILE A 1 628 ? 4.688 10.808 2.729 1.00 93.00 628 ILE A O 1
ATOM 4955 N N . GLY A 1 629 ? 3.501 11.577 4.465 1.00 90.69 629 GLY A N 1
ATOM 4956 C CA . GLY A 1 629 ? 3.128 12.857 3.876 1.00 90.69 629 GLY A CA 1
ATOM 4957 C C . GLY A 1 629 ? 4.183 13.919 4.149 1.00 90.69 629 GLY A C 1
ATOM 4958 O O . GLY A 1 629 ? 5.312 13.619 4.530 1.00 90.69 629 GLY A O 1
ATOM 4959 N N . LEU A 1 630 ? 3.798 15.179 3.975 1.00 89.31 630 LEU A N 1
ATOM 4960 C CA . LEU A 1 630 ? 4.638 16.309 4.358 1.00 89.31 630 LEU A CA 1
ATOM 4961 C C . LEU A 1 630 ? 4.985 16.258 5.851 1.00 89.31 630 LEU A C 1
ATOM 4963 O O . LEU A 1 630 ? 4.116 16.013 6.687 1.00 89.31 630 LEU A O 1
ATOM 4967 N N . MET A 1 631 ? 6.247 16.524 6.172 1.00 88.88 631 MET A N 1
ATOM 4968 C CA . MET A 1 631 ? 6.808 16.535 7.521 1.00 88.88 631 MET A CA 1
ATOM 4969 C C . MET A 1 631 ? 7.457 17.894 7.810 1.00 88.88 631 MET A C 1
ATOM 4971 O O . MET A 1 631 ? 8.035 18.525 6.918 1.00 88.88 631 MET A O 1
ATOM 4975 N N . LYS A 1 632 ? 7.405 18.321 9.076 1.00 86.94 632 LYS A N 1
ATOM 4976 C CA . LYS A 1 632 ? 8.130 19.507 9.553 1.00 86.94 632 LYS A CA 1
ATOM 4977 C C . LYS A 1 632 ? 9.647 19.315 9.447 1.00 86.94 632 LYS A C 1
ATOM 4979 O O . LYS A 1 632 ? 10.144 18.185 9.493 1.00 86.94 632 LYS A O 1
ATOM 4984 N N . THR A 1 633 ? 10.383 20.419 9.327 1.00 85.69 633 THR A N 1
ATOM 4985 C CA . THR A 1 633 ? 11.842 20.409 9.126 1.00 85.69 633 THR A CA 1
ATOM 4986 C C . THR A 1 633 ? 12.599 19.757 10.291 1.00 85.69 633 THR A C 1
ATOM 4988 O O . THR A 1 633 ? 13.577 19.038 10.077 1.00 85.69 633 THR A O 1
ATOM 4991 N N . ASP A 1 634 ? 12.104 19.921 11.519 1.00 86.69 634 ASP A N 1
ATOM 4992 C CA . ASP A 1 634 ? 12.653 19.331 12.749 1.00 86.69 634 ASP A CA 1
ATOM 4993 C C . ASP A 1 634 ? 12.599 17.791 12.775 1.00 86.69 634 ASP A C 1
ATOM 4995 O O . ASP A 1 634 ? 13.441 17.151 13.404 1.00 86.69 634 ASP A O 1
ATOM 4999 N N . GLN A 1 635 ? 11.661 17.178 12.047 1.00 88.12 635 GLN A N 1
ATOM 5000 C CA . GLN A 1 635 ? 11.542 15.723 11.916 1.00 88.12 635 GLN A CA 1
ATOM 5001 C C . GLN A 1 635 ? 12.559 15.132 10.922 1.00 88.12 635 GLN A C 1
ATOM 5003 O O . GLN A 1 635 ? 12.668 13.910 10.804 1.00 88.12 635 GLN A O 1
ATOM 5008 N N . GLY A 1 636 ? 13.318 15.966 10.202 1.00 87.38 636 GLY A N 1
ATOM 5009 C CA . GLY A 1 636 ? 14.237 15.537 9.148 1.00 87.38 636 GLY A CA 1
ATOM 5010 C C . GLY A 1 636 ? 15.324 14.542 9.585 1.00 87.38 636 GLY A C 1
ATOM 5011 O O . GLY A 1 636 ? 15.472 13.506 8.927 1.00 87.38 636 GLY A O 1
ATOM 5012 N N . PRO A 1 637 ? 16.054 14.786 10.692 1.00 89.56 637 PRO A N 1
ATOM 5013 C CA . PRO A 1 637 ? 17.030 13.831 11.219 1.00 89.56 637 PRO A CA 1
ATOM 5014 C C . PRO A 1 637 ? 16.401 12.477 11.568 1.00 89.56 637 PRO A C 1
ATOM 5016 O O . PRO A 1 637 ? 16.964 11.432 11.247 1.00 89.56 637 PRO A O 1
ATOM 5019 N N . LEU A 1 638 ? 15.198 12.489 12.150 1.00 89.25 638 LEU A N 1
ATOM 5020 C CA . LEU A 1 638 ? 14.482 11.270 12.519 1.00 89.25 638 LEU A CA 1
ATOM 5021 C C . LEU A 1 638 ? 13.987 10.494 11.292 1.00 89.25 638 LEU A C 1
ATOM 5023 O O . LEU A 1 638 ? 14.087 9.269 11.251 1.00 89.25 638 LEU A O 1
ATOM 5027 N N . LEU A 1 639 ? 13.504 11.195 10.262 1.00 89.75 639 LEU A N 1
ATOM 5028 C CA . LEU A 1 639 ? 13.151 10.577 8.984 1.00 89.75 639 LEU A CA 1
ATOM 5029 C C . LEU A 1 639 ? 14.367 9.872 8.366 1.00 89.75 639 LEU A C 1
ATOM 5031 O O . LEU A 1 639 ? 14.238 8.770 7.839 1.00 89.75 639 LEU A O 1
ATOM 5035 N N . GLN A 1 640 ? 15.550 10.487 8.442 1.00 89.25 640 GLN A N 1
ATOM 5036 C CA . GLN A 1 640 ? 16.786 9.891 7.940 1.00 89.25 640 GLN A CA 1
ATOM 5037 C C . GLN A 1 640 ? 17.219 8.659 8.748 1.00 89.25 640 GLN A C 1
ATOM 5039 O O . GLN A 1 640 ? 17.683 7.688 8.150 1.00 89.25 640 GLN A O 1
ATOM 5044 N N . GLU A 1 641 ? 17.060 8.690 10.073 1.00 89.25 641 GLU A N 1
ATOM 5045 C CA . GLU A 1 641 ? 17.371 7.569 10.967 1.00 89.25 641 GLU A CA 1
ATOM 5046 C C . GLU A 1 641 ? 16.451 6.366 10.717 1.00 89.25 641 GLU A C 1
ATOM 5048 O O . GLU A 1 641 ? 16.929 5.250 10.517 1.00 89.25 641 GLU A O 1
ATOM 5053 N N . LEU A 1 642 ? 15.134 6.591 10.696 1.00 87.56 642 LEU A N 1
ATOM 5054 C CA . LEU A 1 642 ? 14.135 5.525 10.570 1.00 87.56 642 LEU A CA 1
ATOM 5055 C C . LEU A 1 642 ? 13.993 5.007 9.137 1.00 87.56 642 LEU A C 1
ATOM 5057 O O . LEU A 1 642 ? 13.658 3.839 8.931 1.00 87.56 642 LEU A O 1
ATOM 5061 N N . PHE A 1 643 ? 14.251 5.860 8.144 1.00 88.75 643 PHE A N 1
ATOM 5062 C CA . PHE A 1 643 ? 14.092 5.530 6.732 1.00 88.75 643 PHE A CA 1
ATOM 5063 C C . PHE A 1 643 ? 15.367 5.831 5.918 1.00 88.75 643 PHE A C 1
ATOM 5065 O O . PHE A 1 643 ? 15.356 6.660 4.997 1.00 88.75 643 PHE A O 1
ATOM 5072 N N . PRO A 1 644 ? 16.483 5.123 6.185 1.00 84.94 644 PRO A N 1
ATOM 5073 C CA . PRO A 1 644 ? 17.767 5.363 5.519 1.00 84.94 644 PRO A CA 1
ATOM 5074 C C . PRO A 1 644 ? 17.739 5.062 4.012 1.00 84.94 644 PRO A C 1
ATOM 5076 O O . PRO A 1 644 ? 18.587 5.547 3.264 1.00 84.94 644 PRO A O 1
ATOM 5079 N N . MET A 1 645 ? 16.754 4.284 3.554 1.00 82.88 645 MET A N 1
ATOM 5080 C CA . MET A 1 645 ? 16.518 3.958 2.145 1.00 82.88 645 MET A CA 1
ATOM 5081 C C . MET A 1 645 ? 15.954 5.120 1.312 1.00 82.88 645 MET A C 1
ATOM 5083 O O . MET A 1 645 ? 15.966 5.026 0.086 1.00 82.88 645 MET A O 1
ATOM 5087 N N . LEU A 1 646 ? 15.466 6.205 1.930 1.00 82.25 646 LEU A N 1
ATOM 5088 C CA . LEU A 1 646 ? 15.030 7.395 1.190 1.00 82.25 646 LEU A CA 1
ATOM 5089 C C . LEU A 1 646 ? 16.241 8.097 0.558 1.00 82.25 646 LEU A C 1
ATOM 5091 O O . LEU A 1 646 ? 17.313 8.215 1.160 1.00 82.25 646 LEU A O 1
ATOM 5095 N N . THR A 1 647 ? 16.063 8.614 -0.656 1.00 76.50 647 THR A N 1
ATOM 5096 C CA . THR A 1 647 ? 17.063 9.468 -1.317 1.00 76.50 647 THR A CA 1
ATOM 5097 C C . THR A 1 647 ? 17.059 10.883 -0.745 1.00 76.50 647 THR A C 1
ATOM 5099 O O . THR A 1 647 ? 16.068 11.315 -0.161 1.00 76.50 647 THR A O 1
ATOM 5102 N N . ASP A 1 648 ? 18.125 11.655 -0.977 1.00 76.19 648 ASP A N 1
ATOM 5103 C CA . ASP A 1 648 ? 18.133 13.080 -0.610 1.00 76.19 648 ASP A CA 1
ATOM 5104 C C . ASP A 1 648 ? 17.032 13.863 -1.336 1.00 76.19 648 ASP A C 1
ATOM 5106 O O . ASP A 1 648 ? 16.448 14.778 -0.766 1.00 76.19 648 ASP A O 1
ATOM 5110 N N . ALA A 1 649 ? 16.702 13.486 -2.576 1.00 73.94 649 ALA A N 1
ATOM 5111 C CA . ALA A 1 649 ? 15.605 14.096 -3.321 1.00 73.94 649 ALA A CA 1
ATOM 5112 C C . ALA A 1 649 ? 14.232 13.765 -2.709 1.00 73.94 649 ALA A C 1
ATOM 5114 O O . ALA A 1 649 ? 13.423 14.665 -2.522 1.00 73.94 649 ALA A O 1
ATOM 5115 N N . GLN A 1 650 ? 13.989 12.505 -2.341 1.00 82.19 650 GLN A N 1
ATOM 5116 C CA . GLN A 1 650 ? 12.746 12.073 -1.681 1.00 82.19 650 GLN A CA 1
ATOM 5117 C C . GLN A 1 650 ? 12.602 12.703 -0.294 1.00 82.19 650 GLN A C 1
ATOM 5119 O O . GLN A 1 650 ? 11.534 13.199 0.053 1.00 82.19 650 GLN A O 1
ATOM 5124 N N . ARG A 1 651 ? 13.696 12.763 0.478 1.00 84.56 651 ARG A N 1
ATOM 5125 C CA . ARG A 1 651 ? 13.730 13.476 1.759 1.00 84.56 651 ARG A CA 1
ATOM 5126 C C . ARG A 1 651 ? 13.367 14.945 1.584 1.00 84.56 651 ARG A C 1
ATOM 5128 O O . ARG A 1 651 ? 12.497 15.408 2.302 1.00 84.56 651 ARG A O 1
ATOM 5135 N N . ARG A 1 652 ? 13.943 15.649 0.603 1.00 78.88 652 ARG A N 1
ATOM 5136 C CA . ARG A 1 652 ? 13.581 17.049 0.296 1.00 78.88 652 ARG A CA 1
ATOM 5137 C C . ARG A 1 652 ? 12.131 17.235 -0.161 1.00 78.88 652 ARG A C 1
ATOM 5139 O O . ARG A 1 652 ? 11.589 18.311 0.016 1.00 78.88 652 ARG A O 1
ATOM 5146 N N . ASN A 1 653 ? 11.511 16.219 -0.757 1.00 77.88 653 ASN A N 1
ATOM 5147 C CA . ASN A 1 653 ? 10.094 16.274 -1.136 1.00 77.88 653 ASN A CA 1
ATOM 5148 C C . ASN A 1 653 ? 9.152 15.951 0.036 1.00 77.88 653 ASN A C 1
ATOM 5150 O O . ASN A 1 653 ? 7.959 16.222 -0.046 1.00 77.88 653 ASN A O 1
ATOM 5154 N N . THR A 1 654 ? 9.678 15.324 1.089 1.00 82.69 654 THR A N 1
ATOM 5155 C CA . THR A 1 654 ? 8.924 14.914 2.282 1.00 82.69 654 THR A CA 1
ATOM 5156 C C . THR A 1 654 ? 9.090 15.932 3.413 1.00 82.69 654 THR A C 1
ATOM 5158 O O . THR A 1 654 ? 8.149 16.200 4.148 1.00 82.69 654 THR A O 1
ATOM 5161 N N . ILE A 1 655 ? 10.288 16.503 3.550 1.00 78.75 655 ILE A N 1
ATOM 5162 C CA . ILE A 1 655 ? 10.684 17.485 4.560 1.00 78.75 655 ILE A CA 1
ATOM 5163 C C . ILE A 1 655 ? 10.711 18.862 3.903 1.00 78.75 655 ILE A C 1
ATOM 5165 O O . ILE A 1 655 ? 11.359 19.016 2.869 1.00 78.75 655 ILE A O 1
ATOM 5169 N N . GLY A 1 656 ? 10.135 19.871 4.553 1.00 63.72 656 GLY A N 1
ATOM 5170 C CA . GLY A 1 656 ? 10.491 21.261 4.257 1.00 63.72 656 GLY A CA 1
ATOM 5171 C C . GLY A 1 656 ? 9.320 22.165 3.931 1.00 63.72 656 GLY A C 1
ATOM 5172 O O . GLY A 1 656 ? 9.292 22.768 2.861 1.00 63.72 656 GLY A O 1
ATOM 5173 N N . ILE A 1 657 ? 8.393 22.302 4.878 1.00 59.69 657 ILE A N 1
ATOM 5174 C CA . ILE A 1 657 ? 7.491 23.448 4.909 1.00 59.69 657 ILE A CA 1
ATOM 5175 C C . ILE A 1 657 ? 7.335 23.886 6.362 1.00 59.69 657 ILE A C 1
ATOM 5177 O O . ILE A 1 657 ? 6.579 23.280 7.122 1.00 59.69 657 ILE A O 1
ATOM 5181 N N . ASP A 1 658 ? 8.078 24.916 6.752 1.00 60.69 658 ASP A N 1
ATOM 5182 C CA . ASP A 1 658 ? 7.822 25.622 8.003 1.00 60.69 658 ASP A CA 1
ATOM 5183 C C . ASP A 1 658 ? 6.704 26.642 7.713 1.00 60.69 658 ASP A C 1
ATOM 5185 O O . ASP A 1 658 ? 6.961 27.762 7.285 1.00 60.69 658 ASP A O 1
ATOM 5189 N N . ASP A 1 659 ? 5.455 26.191 7.863 1.00 57.84 659 ASP A N 1
ATOM 5190 C CA . ASP A 1 659 ? 4.222 26.998 7.865 1.00 57.84 659 ASP A CA 1
ATOM 5191 C C . ASP A 1 659 ? 3.848 27.770 6.570 1.00 57.84 659 ASP A C 1
ATOM 5193 O O . ASP A 1 659 ? 3.011 28.671 6.617 1.00 57.84 659 ASP A O 1
ATOM 5197 N N . ASP A 1 660 ? 4.377 27.410 5.393 1.00 72.00 660 ASP A N 1
ATOM 5198 C CA . ASP A 1 660 ? 3.871 27.932 4.107 1.00 72.00 660 ASP A CA 1
ATOM 5199 C C . ASP A 1 660 ? 2.594 27.195 3.655 1.00 72.00 660 ASP A C 1
ATOM 5201 O O . ASP A 1 660 ? 2.649 26.110 3.064 1.00 72.00 660 ASP A O 1
ATOM 5205 N N . GLU A 1 661 ? 1.428 27.786 3.939 1.00 72.88 661 GLU A N 1
ATOM 5206 C CA . GLU A 1 661 ? 0.116 27.234 3.571 1.00 72.88 661 GLU A CA 1
ATOM 5207 C C . GLU A 1 661 ? -0.001 26.937 2.066 1.00 72.88 661 GLU A C 1
ATOM 5209 O O . GLU A 1 661 ? -0.568 25.907 1.703 1.00 72.88 661 GLU A O 1
ATOM 5214 N N . GLU A 1 662 ? 0.578 27.767 1.188 1.00 75.19 662 GLU A N 1
ATOM 5215 C CA . GLU A 1 662 ? 0.480 27.583 -0.268 1.00 75.19 662 GLU A CA 1
ATOM 5216 C C . GLU A 1 662 ? 1.199 26.302 -0.716 1.00 75.19 662 GLU A C 1
ATOM 5218 O O . GLU A 1 662 ? 0.664 25.502 -1.494 1.00 75.19 662 GLU A O 1
ATOM 5223 N N . THR A 1 663 ? 2.396 26.040 -0.181 1.00 70.25 663 THR A N 1
ATOM 5224 C CA . THR A 1 663 ? 3.104 24.790 -0.473 1.00 70.25 663 THR A CA 1
ATOM 5225 C C . THR A 1 663 ? 2.406 23.586 0.162 1.00 70.25 663 THR A C 1
ATOM 5227 O O . THR A 1 663 ? 2.353 22.534 -0.482 1.00 70.25 663 THR A O 1
ATOM 5230 N N . ILE A 1 664 ? 1.823 23.715 1.363 1.00 73.81 664 ILE A N 1
ATOM 5231 C CA . ILE A 1 664 ? 1.052 22.626 1.994 1.00 73.81 664 ILE A CA 1
ATOM 5232 C C . ILE A 1 664 ? -0.146 22.257 1.121 1.00 73.81 664 ILE A C 1
ATOM 5234 O O . ILE A 1 664 ? -0.350 21.076 0.850 1.00 73.81 664 ILE A O 1
ATOM 5238 N N . GLU A 1 665 ? -0.899 23.239 0.628 1.00 73.56 665 GLU A N 1
ATOM 5239 C CA . GLU A 1 665 ? -2.042 23.003 -0.255 1.00 73.56 665 GLU A CA 1
ATOM 5240 C C . GLU A 1 665 ? -1.624 22.384 -1.592 1.00 73.56 665 GLU A C 1
ATOM 5242 O O . GLU A 1 665 ? -2.238 21.417 -2.048 1.00 73.56 665 GLU A O 1
ATOM 5247 N N . ARG A 1 666 ? -0.542 22.881 -2.202 1.00 74.94 666 ARG A N 1
ATOM 5248 C CA . ARG A 1 666 ? -0.022 22.348 -3.470 1.00 74.94 666 ARG A CA 1
ATOM 5249 C C . ARG A 1 666 ? 0.478 20.911 -3.338 1.00 74.94 666 ARG A C 1
ATOM 5251 O O . ARG A 1 666 ? 0.373 20.132 -4.283 1.00 74.94 666 ARG A O 1
ATOM 5258 N N . MET A 1 667 ? 1.074 20.571 -2.197 1.00 75.44 667 MET A N 1
ATOM 5259 C CA . MET A 1 667 ? 1.667 19.256 -1.946 1.00 75.44 667 MET A CA 1
ATOM 5260 C C . MET A 1 667 ? 0.729 18.293 -1.202 1.00 75.44 667 MET A C 1
ATOM 5262 O O . MET A 1 667 ? 1.061 17.114 -1.062 1.00 75.44 667 MET A O 1
ATOM 5266 N N . ALA A 1 668 ? -0.451 18.742 -0.772 1.00 78.62 668 ALA A N 1
ATOM 5267 C CA . ALA A 1 668 ? -1.455 17.891 -0.148 1.00 78.62 668 ALA A CA 1
ATOM 5268 C C . ALA A 1 668 ? -1.836 16.725 -1.073 1.00 78.62 668 ALA A C 1
ATOM 5270 O O . ALA A 1 668 ? -2.053 16.883 -2.274 1.00 78.62 668 ALA A O 1
ATOM 5271 N N . GLY A 1 669 ? -1.902 15.515 -0.513 1.00 80.38 669 GLY A N 1
ATOM 5272 C CA . GLY A 1 669 ? -2.200 14.311 -1.290 1.00 80.38 669 GLY A CA 1
ATOM 5273 C C . GLY A 1 669 ? -0.995 13.695 -2.012 1.00 80.38 669 GLY A C 1
ATOM 5274 O O . GLY A 1 669 ? -1.138 12.623 -2.603 1.00 80.38 669 GLY A O 1
ATOM 5275 N N . HIS A 1 670 ? 0.187 14.313 -1.946 1.00 87.38 670 HIS A N 1
ATOM 5276 C CA . HIS A 1 670 ? 1.443 13.695 -2.354 1.00 87.38 670 HIS A CA 1
ATOM 5277 C C . HIS A 1 670 ? 2.101 12.988 -1.167 1.00 87.38 670 HIS A C 1
ATOM 5279 O O . HIS A 1 670 ? 2.267 13.570 -0.099 1.00 87.38 670 HIS A O 1
ATOM 5285 N N . PHE A 1 671 ? 2.519 11.738 -1.370 1.00 91.12 671 PHE A N 1
ATOM 5286 C CA . PHE A 1 671 ? 3.085 10.917 -0.304 1.00 91.12 671 PHE A CA 1
ATOM 5287 C C . PHE A 1 671 ? 4.307 10.128 -0.770 1.00 91.12 671 PHE A C 1
ATOM 5289 O O . PHE A 1 671 ? 4.385 9.674 -1.914 1.00 91.12 671 PHE A O 1
ATOM 5296 N N . THR A 1 672 ? 5.216 9.887 0.165 1.00 91.38 672 THR A N 1
ATOM 5297 C CA . THR A 1 672 ? 6.271 8.884 0.072 1.00 91.38 672 THR A CA 1
ATOM 5298 C C . THR A 1 672 ? 5.742 7.580 0.662 1.00 91.38 672 THR A C 1
ATOM 5300 O O . THR A 1 672 ? 5.531 7.458 1.867 1.00 91.38 672 THR A O 1
ATOM 5303 N N . LEU A 1 673 ? 5.507 6.585 -0.187 1.00 90.50 673 LEU A N 1
ATOM 5304 C CA . LEU A 1 673 ? 5.055 5.254 0.200 1.00 90.50 673 LEU A CA 1
ATOM 5305 C C . LEU A 1 673 ? 6.255 4.310 0.324 1.00 90.50 673 LEU A C 1
ATOM 5307 O O . LEU A 1 673 ? 6.974 4.061 -0.639 1.00 90.50 673 LEU A O 1
ATOM 5311 N N . VAL A 1 674 ? 6.422 3.709 1.493 1.00 88.44 674 VAL A N 1
ATOM 5312 C CA . VAL A 1 674 ? 7.389 2.653 1.774 1.00 88.44 674 VAL A CA 1
ATOM 5313 C C . VAL A 1 674 ? 6.653 1.318 1.890 1.00 88.44 674 VAL A C 1
ATOM 5315 O O . VAL A 1 674 ? 5.846 1.109 2.791 1.00 88.44 674 VAL A O 1
ATOM 5318 N N . LEU A 1 675 ? 6.958 0.387 0.986 1.00 83.56 675 LEU A N 1
ATOM 5319 C CA . LEU A 1 675 ? 6.457 -0.987 0.993 1.00 83.56 675 LEU A CA 1
ATOM 5320 C C . LEU A 1 675 ? 7.613 -1.964 1.185 1.00 83.56 675 LEU A C 1
ATOM 5322 O O . LEU A 1 675 ? 8.344 -2.233 0.229 1.00 83.56 675 LEU A O 1
ATOM 5326 N N . ASN A 1 676 ? 7.765 -2.523 2.388 1.00 75.94 676 ASN A N 1
ATOM 5327 C CA . ASN A 1 676 ? 8.834 -3.480 2.711 1.00 75.94 676 ASN A CA 1
ATOM 5328 C C . ASN A 1 676 ? 10.220 -3.003 2.214 1.00 75.94 676 ASN A C 1
ATOM 5330 O O . ASN A 1 676 ? 10.836 -3.620 1.339 1.00 75.94 676 ASN A O 1
ATOM 5334 N N . ASN A 1 677 ? 10.650 -1.836 2.707 1.00 72.69 677 ASN A N 1
ATOM 5335 C CA . ASN A 1 677 ? 11.881 -1.122 2.333 1.00 72.69 677 ASN A CA 1
ATOM 5336 C C . ASN A 1 677 ? 11.982 -0.625 0.880 1.00 72.69 677 ASN A C 1
ATOM 5338 O O . ASN A 1 677 ? 13.029 -0.120 0.480 1.00 72.69 677 ASN A O 1
ATOM 5342 N N . LYS A 1 678 ? 10.914 -0.719 0.080 1.00 75.62 678 LYS A N 1
ATOM 5343 C CA . LYS A 1 678 ? 10.859 -0.102 -1.253 1.00 75.62 678 LYS A CA 1
ATOM 5344 C C . LYS A 1 678 ? 10.123 1.218 -1.198 1.00 75.62 678 LYS A C 1
ATOM 5346 O O . LYS A 1 678 ? 9.000 1.256 -0.713 1.00 75.62 678 LYS A O 1
ATOM 5351 N N . VAL A 1 679 ? 10.730 2.256 -1.751 1.00 80.69 679 VAL A N 1
ATOM 5352 C CA . VAL A 1 679 ? 10.174 3.608 -1.751 1.00 80.69 679 VAL A CA 1
ATOM 5353 C C . VAL A 1 679 ? 9.478 3.882 -3.080 1.00 80.69 679 VAL A C 1
ATOM 5355 O O . VAL A 1 679 ? 10.004 3.544 -4.142 1.00 80.69 679 VAL A O 1
ATOM 5358 N N . PHE A 1 680 ? 8.302 4.490 -3.011 1.00 82.44 680 PHE A N 1
ATOM 5359 C CA . PHE A 1 680 ? 7.505 4.964 -4.131 1.00 82.44 680 PHE A CA 1
ATOM 5360 C C . PHE A 1 680 ? 7.058 6.388 -3.832 1.00 82.44 680 PHE A C 1
ATOM 5362 O O . PHE A 1 680 ? 6.607 6.690 -2.733 1.00 82.44 680 PHE A O 1
ATOM 5369 N N . GLU A 1 681 ? 7.152 7.259 -4.825 1.00 84.75 681 GLU A N 1
ATOM 5370 C CA . GLU A 1 681 ? 6.537 8.579 -4.764 1.00 84.75 681 GLU A CA 1
ATOM 5371 C C . GLU A 1 681 ? 5.149 8.452 -5.364 1.00 84.75 681 GLU A C 1
ATOM 5373 O O . GLU A 1 681 ? 5.017 8.143 -6.549 1.00 84.75 681 GLU A O 1
ATOM 5378 N N . ILE A 1 682 ? 4.120 8.672 -4.557 1.00 88.12 682 ILE A N 1
ATOM 5379 C CA . ILE A 1 682 ? 2.735 8.488 -4.971 1.00 88.12 682 ILE A CA 1
ATOM 5380 C C . ILE A 1 682 ? 1.951 9.781 -4.824 1.00 88.12 682 ILE A C 1
ATOM 5382 O O . ILE A 1 682 ? 2.333 10.702 -4.097 1.00 88.12 682 ILE A O 1
ATOM 5386 N N . TYR A 1 683 ? 0.830 9.848 -5.518 1.00 86.75 683 TYR A N 1
ATOM 5387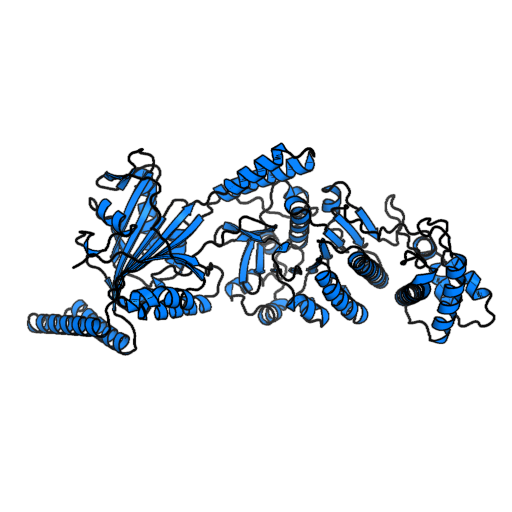 C CA . TYR A 1 683 ? -0.223 10.780 -5.166 1.00 86.75 683 TYR A CA 1
ATOM 5388 C C . TYR A 1 683 ? -1.532 10.008 -4.957 1.00 86.75 683 TYR A C 1
ATOM 5390 O O . TYR A 1 683 ? -1.732 8.923 -5.522 1.00 86.75 683 TYR A O 1
ATOM 5398 N N . ASN A 1 684 ? -2.390 10.545 -4.094 1.00 86.75 684 ASN A N 1
ATOM 5399 C CA . ASN A 1 684 ? -3.684 9.958 -3.789 1.00 86.75 684 ASN A CA 1
ATOM 5400 C C . ASN A 1 684 ? -4.640 10.197 -4.959 1.00 86.75 684 ASN A C 1
ATOM 5402 O O . ASN A 1 684 ? -5.203 11.279 -5.111 1.00 86.75 684 ASN A O 1
ATOM 5406 N N . ASP A 1 685 ? -4.774 9.192 -5.817 1.00 83.75 685 ASP A N 1
ATOM 5407 C CA . ASP A 1 685 ? -5.670 9.249 -6.962 1.00 83.75 685 ASP A CA 1
ATOM 5408 C C . ASP A 1 685 ? -7.102 8.976 -6.492 1.00 83.75 685 ASP A C 1
ATOM 5410 O O . ASP A 1 685 ? -7.407 7.860 -6.073 1.00 83.75 685 ASP A O 1
ATOM 5414 N N . LEU A 1 686 ? -7.946 10.010 -6.498 1.00 86.00 686 LEU A N 1
ATOM 5415 C CA . LEU A 1 686 ? -9.310 9.976 -5.967 1.00 86.00 686 LEU A CA 1
ATOM 5416 C C . LEU A 1 686 ? -10.341 9.910 -7.089 1.00 86.00 686 LEU A C 1
ATOM 5418 O O . LEU A 1 686 ? -10.394 10.812 -7.935 1.00 86.00 686 LEU A O 1
ATOM 5422 N N . SER A 1 687 ? -11.229 8.921 -7.026 1.00 85.50 687 SER A N 1
ATOM 5423 C CA . SER A 1 687 ? -12.421 8.884 -7.873 1.00 85.50 687 SER A CA 1
ATOM 5424 C C . SER A 1 687 ? -13.395 10.027 -7.529 1.00 85.50 687 SER A C 1
ATOM 5426 O O . SER A 1 687 ? -13.373 10.555 -6.410 1.00 85.50 687 SER A O 1
ATOM 5428 N N . PRO A 1 688 ? -14.303 10.407 -8.449 1.00 83.44 688 PRO A N 1
ATOM 5429 C CA . PRO A 1 688 ? -15.347 11.393 -8.162 1.00 83.44 688 PRO A CA 1
ATOM 5430 C C . PRO A 1 688 ? -16.199 11.051 -6.929 1.00 83.44 688 PRO A C 1
ATOM 5432 O O . PRO A 1 688 ? -16.581 11.949 -6.180 1.00 83.44 688 PRO A O 1
ATOM 5435 N N . TYR A 1 689 ? -16.453 9.760 -6.690 1.00 85.81 689 TYR A N 1
ATOM 5436 C CA . TYR A 1 689 ? -17.184 9.278 -5.519 1.00 85.81 689 TYR A CA 1
ATOM 5437 C C . TYR A 1 689 ? -16.393 9.520 -4.230 1.00 85.81 689 TYR A C 1
ATOM 5439 O O . TYR A 1 689 ? -16.905 10.142 -3.302 1.00 85.81 689 TYR A O 1
ATOM 5447 N N . GLU A 1 690 ? -15.123 9.109 -4.205 1.00 88.06 690 GLU A N 1
ATOM 5448 C CA . GLU A 1 690 ? -14.238 9.238 -3.041 1.00 88.06 690 GLU A CA 1
ATOM 5449 C C . GLU A 1 690 ? -14.021 10.692 -2.619 1.00 88.06 690 GLU A C 1
ATOM 5451 O O . GLU A 1 690 ? -13.900 10.973 -1.430 1.00 88.06 690 GLU A O 1
ATOM 5456 N N . ARG A 1 691 ? -14.042 11.639 -3.564 1.00 85.44 691 ARG A N 1
ATOM 5457 C CA . ARG A 1 691 ? -13.944 13.073 -3.248 1.00 85.44 691 ARG A CA 1
ATOM 5458 C C . ARG A 1 691 ? -15.073 13.571 -2.345 1.00 85.44 691 ARG A C 1
ATOM 5460 O O . ARG A 1 691 ? -14.862 14.517 -1.595 1.00 85.44 691 ARG A O 1
ATOM 5467 N N . ARG A 1 692 ? -16.256 12.948 -2.396 1.00 81.56 692 ARG A N 1
ATOM 5468 C CA . ARG A 1 692 ? -17.405 13.314 -1.548 1.00 81.56 692 ARG A CA 1
ATOM 5469 C C . ARG A 1 692 ? -17.288 12.784 -0.120 1.00 81.56 692 ARG A C 1
ATOM 5471 O O . ARG A 1 692 ? -17.955 13.309 0.762 1.00 81.56 692 ARG A O 1
ATOM 5478 N N . LEU A 1 693 ? -16.424 11.793 0.114 1.00 77.12 693 LEU A N 1
ATOM 5479 C CA . LEU A 1 693 ? -16.156 11.227 1.444 1.00 77.12 693 LEU A CA 1
ATOM 5480 C C . LEU A 1 693 ? -15.301 12.151 2.319 1.00 77.12 693 LEU A C 1
ATOM 5482 O O . LEU A 1 693 ? -15.028 11.844 3.475 1.00 77.12 693 LEU A O 1
ATOM 5486 N N . ILE A 1 694 ? -14.829 13.260 1.754 1.00 77.38 694 ILE A N 1
ATOM 5487 C CA . ILE A 1 694 ? -13.831 14.123 2.362 1.00 77.38 694 ILE A CA 1
ATOM 5488 C C . ILE A 1 694 ? -14.562 15.291 3.007 1.00 77.38 694 ILE A C 1
ATOM 5490 O O . ILE A 1 694 ? -15.042 16.207 2.344 1.00 77.38 694 ILE A O 1
ATOM 5494 N N . THR A 1 695 ? -14.654 15.232 4.329 1.00 59.03 695 THR A N 1
ATOM 5495 C CA . THR A 1 695 ? -15.445 16.148 5.157 1.00 59.03 695 THR A CA 1
ATOM 5496 C C . THR A 1 695 ? -14.805 17.536 5.311 1.00 59.03 695 THR A C 1
ATOM 5498 O O . THR A 1 695 ? -15.461 18.475 5.763 1.00 59.03 695 THR A O 1
ATOM 5501 N N . VAL A 1 696 ? -13.533 17.709 4.921 1.00 52.41 696 VAL A N 1
ATOM 5502 C CA . VAL A 1 696 ? -12.787 18.961 5.127 1.00 52.41 696 VAL A CA 1
ATOM 5503 C C . VAL A 1 696 ? -12.899 19.882 3.911 1.00 52.41 696 VAL A C 1
ATOM 5505 O O . VAL A 1 696 ? -12.394 19.601 2.829 1.00 52.41 696 VAL A O 1
ATOM 5508 N N . LYS A 1 697 ? -13.514 21.048 4.131 1.00 40.69 697 LYS A N 1
ATOM 5509 C CA . LYS A 1 697 ? -13.716 22.157 3.178 1.00 40.69 697 LYS A CA 1
ATOM 5510 C C . LYS A 1 697 ? -12.435 22.878 2.705 1.00 40.69 697 LYS A C 1
ATOM 5512 O O . LYS A 1 697 ? -12.540 23.984 2.183 1.00 40.69 697 LYS A O 1
ATOM 5517 N N . LYS A 1 698 ? -11.242 22.298 2.863 1.00 36.34 698 LYS A N 1
ATOM 5518 C CA . LYS A 1 698 ? -9.986 22.884 2.372 1.00 36.34 698 LYS A CA 1
ATOM 5519 C C . LYS A 1 698 ? -9.244 21.908 1.455 1.00 36.34 698 LYS A C 1
ATOM 5521 O O . LYS A 1 698 ? -8.701 20.901 1.894 1.00 36.34 698 LYS A O 1
ATOM 5526 N N . THR A 1 699 ? -9.308 22.271 0.175 1.00 37.22 699 THR A N 1
ATOM 5527 C CA . THR A 1 699 ? -8.263 22.116 -0.845 1.00 37.22 699 THR A CA 1
ATOM 5528 C C . THR A 1 699 ? -7.885 20.682 -1.233 1.00 37.22 699 THR A C 1
ATOM 5530 O O . THR A 1 699 ? -6.936 20.089 -0.737 1.00 37.22 699 THR A O 1
ATOM 5533 N N . ILE A 1 700 ? -8.604 20.147 -2.227 1.00 35.31 700 ILE A N 1
ATOM 5534 C CA . ILE A 1 700 ? -8.101 19.079 -3.101 1.00 35.31 700 ILE A CA 1
ATOM 5535 C C . ILE A 1 700 ? -8.078 19.632 -4.515 1.00 35.31 700 ILE A C 1
ATOM 5537 O O . ILE A 1 700 ? -9.117 20.006 -5.063 1.00 35.31 700 ILE A O 1
ATOM 5541 N N . HIS A 1 701 ? -6.886 19.671 -5.106 1.00 38.28 701 HIS A N 1
ATOM 5542 C CA . HIS A 1 701 ? -6.694 20.036 -6.499 1.00 38.28 701 HIS A CA 1
ATOM 5543 C C . HIS A 1 701 ? -7.543 19.147 -7.423 1.00 38.28 701 HIS A C 1
ATOM 5545 O O . HIS A 1 701 ? -7.311 17.949 -7.587 1.00 38.28 701 HIS A O 1
ATOM 5551 N N . ALA A 1 702 ? -8.506 19.771 -8.100 1.00 34.06 702 ALA A N 1
ATOM 5552 C CA . ALA A 1 702 ? -8.897 19.377 -9.442 1.00 34.06 702 ALA A CA 1
ATOM 5553 C C . ALA A 1 702 ? -7.779 19.848 -10.386 1.00 34.06 702 ALA A C 1
ATOM 5555 O O . ALA A 1 702 ? -7.610 21.046 -10.587 1.00 34.06 702 ALA A O 1
ATOM 5556 N N . GLY A 1 703 ? -6.957 18.929 -10.895 1.00 30.39 703 GLY A N 1
ATOM 5557 C CA . GLY A 1 703 ? -5.775 19.312 -11.669 1.00 30.39 703 GLY A CA 1
ATOM 5558 C C . GLY A 1 703 ? -5.107 18.160 -12.413 1.00 30.39 703 GLY A C 1
ATOM 5559 O O . GLY A 1 703 ? -3.928 17.909 -12.211 1.00 30.39 703 GLY A O 1
ATOM 5560 N N . ALA A 1 704 ? -5.859 17.463 -13.265 1.00 28.08 704 ALA A N 1
ATOM 5561 C CA . ALA A 1 704 ? -5.318 16.706 -14.405 1.00 28.08 704 ALA A CA 1
ATOM 5562 C C . ALA A 1 704 ? -6.293 16.740 -15.603 1.00 28.08 704 ALA A C 1
ATOM 5564 O O . ALA A 1 704 ? -6.386 15.808 -16.390 1.00 28.08 704 ALA A O 1
ATOM 5565 N N . GLY A 1 705 ? -7.057 17.829 -15.729 1.00 29.25 705 GLY A N 1
ATOM 5566 C CA . GLY A 1 705 ? -7.923 18.098 -16.873 1.00 29.25 705 GLY A CA 1
ATOM 5567 C C . GLY A 1 705 ? -7.590 19.470 -17.442 1.00 29.25 705 GLY A C 1
ATOM 5568 O O . GLY A 1 705 ? -8.100 20.467 -16.945 1.00 29.25 705 GLY A O 1
ATOM 5569 N N . GLY A 1 706 ? -6.722 19.502 -18.454 1.00 27.38 706 GLY A N 1
ATOM 5570 C CA . GLY A 1 706 ? -6.354 20.705 -19.207 1.00 27.38 706 GLY A CA 1
ATOM 5571 C C . GLY A 1 706 ? -4.850 20.976 -19.202 1.00 27.38 706 GLY A C 1
ATOM 5572 O O . GLY A 1 706 ? -4.373 21.717 -18.352 1.00 27.38 706 GLY A O 1
ATOM 5573 N N . VAL A 1 707 ? -4.096 20.317 -20.086 1.00 26.44 707 VAL A N 1
ATOM 5574 C CA . VAL A 1 707 ? -3.670 20.787 -21.424 1.00 26.44 707 VAL A CA 1
ATOM 5575 C C . VAL A 1 707 ? -3.431 19.546 -22.277 1.00 26.44 707 VAL A C 1
ATOM 5577 O O . VAL A 1 707 ? -2.869 18.572 -21.726 1.00 26.44 707 VAL A O 1
#

Sequence (707 aa):
MTIVTPLAFRVAGRNLLSINERDWKYVISQFGGLMVGMPYRWRWISVSRPASLDGQRRQIRAELDVLTRPEQIEARQATLMQLHDMERDGIHDISHYLLAWPETAQQRQSLPALLQSGIIGRVIPLSSFPNVFGAKRYTTTGHVLQSVDGHHAWRGFLSAQFPGSASPMMFRSILSQTFPVILVVDVASYSQADARNKIYTAMNGLGTSFAMFQEFNAARNAARDDIVTAARIIEQGSLLHEVQIAVLVAGETEDSAILHGQQIKHTLDATIHMRPLEGYQKQIGLFATPRHTHEIRINQRPHNLVTHQLAPLVPAGIATDRRDKGLLLGRDKTQRHPLRRELAKIAAKHACIVGISGSGKSTLATVYAHRLVDEQAVQVIVIDPQENFHALAATHPGSSFNRVSLYSQAGHKPLTINVLDPIVDNLEIGLVEQVEHVQNTISMLNREPLTPTQSMQLSRALTKLYKGLYGMPLDDAATIPLLSDLVAIIDRELNNTGLQDIIAQWIEPPLDSVFNRPTTLDLRMVPTTPVIIYEIDRNMPERFKRFFTTLICAAIQRQVRRTPREGIIIMDEAGVLLKDPIFENFAENMAKTIRAYGLGLWIVDQTLELLKTHAGKEIFQNTFITVIGLMKTDQGPLLQELFPMLTDAQRRNTIGIDDDEETIERMAGHFTLVLNNKVFEIYNDLSPYERRLITVKKTIHAGAGGV

pLDDT: mean 83.74, std 11.25, range [26.44, 96.5]

Secondary structure (DSSP, 8-state):
---PPPEEEEEEE---TTS-HHHHHHHHHHHHHHHHT--SEEEEEEEEEEPP-HHHHHHHHHHHTT---HHHHHHHHHHHHHHHHHHHTT-EEEEEEEEEE-SSHHHHHHHHHHHHHHSSEEEEEESS---SSSSS-EEE-SS-EEETTSS-EEEEEEEEE--S---THHHHHHHT-SS-EEEEEEEEEPPHHHHHHHHHHHHHHHHHHHHH--S--HHHHHHHHHHHHHHHHHHTTPPEEEEEEEEEEEESSHHHHHHHHHHHHHHHTTT-EEE--TT-HHHHHHHTTT--GGGS----PPEEEEHHHHGGGS-TT-------SSEEEEEETTT--EEEE-GGGSS--EEEEE--TTSSHHHHHHHHHHHHHHHH--EEEEEESSS--HHHHHHSTT-EEEEE-SS-BTTBPPP---TT---SS-HHHHHHHHHHHHHHHHHHHSSSPPPHHHHHHHHHHHHHHHHTTTTS-TT-TTTSPPHHHHHHHHTTSS---SHHHHHHHHHSTTTHHHHSS---S-----TT-SEEEEEE-TTS-HHHHHHHHHHHHHHHHHHHHHS---EEEEEETHHHHTTSHHHHHHHHHHHHHHHHTTEEEEEEES-GGGGGSHHHHHHHHTEEEEEE--B-GGGHHHHHHH-TTS-HHHHHHHB--SS-HHHHHHHTTEEEEEETTEEEEEE----HHHHTT----S-----SS--

Organism: NCBI:txid70996